Protein AF-A0A1W9WA30-F1 (afdb_monomer)

Secondary structure (DSSP, 8-state):
--------HHHHPEEGGGHHHHHHHHHHHTTSS---SS--PPP--PPPPTTGGGS-HHHHHHHHHHHHHHTTEEEEEEEEETTTHHHHHHH--SEEEEEPPSSTTSPPEEEEEEEEETTEEEEE-TTS-EEEE-HHHHHHHHHHHHHHHHHHHHHHHHHHTT--TTTHHHHHHHHHHHHHTT-EEEEEEEEEE-TTS-HHHHHHHTTHHHHHHHHHHHHHHHHHHHHHHHHHHHHHHHHT---HHHHHHHHHHHHHHHHHHHHHHHHHHHHHHHHHHHHHHHHHHHHHT--HHHHHHS-HHHHHHHHHHHHHHHHIIIIIHHHHHHHHHHHHHHHHHHHHSTTHHHHHHHHHHHHHHHHHHHHHHHHHHHHHHHHHHHHHHHHHHHHHTHHHHHHHS-TTTTTHHHHHHHHHHHHHHHHHHHHHHHHHHHHHHHHHT--

Foldseek 3Di:
DDPPPPPDVQQQWDFLQCVLVLLVLLCVVLVVDDPPPDDDPQPPSDGDPPCPQVDDPVVVQVSSQVSQVSSQKGWDWDWDALLCQLVCLQAQPQKKAWFDDPDNPDTIIIWGWHNDDNAWIWTQGPVRDTDTDGSVSVSCRLCVVVLVVCVVVLVVVCVVVVDDPVCSVVSSVVVCCVVRRGPIRTRMIRMGRPLPDDPVSLCVSLVLVVLVVVLLVLVVVLVVLVVVLVVLVVVCVVVVPVDVVSVVVSVVSVVVSVVSVVVSVVSLVSSLVSLLVSLVVNVVVVVVPDDVVNVVVDDPLVVVVVVVVSVVCSCCVSPVVVVVVSVVVVLVVVLVVCCVDPVRVVVNVVVVVVVVVVVVLVVVLVVLVVVLSVLVSVLSSVVSVCVVCVVVLVVPDDPVCSCVVVVVSVVVNVVSVVVSVVSVVVVVVVVVVVVVVPD

Mean predicted aligned error: 15.09 Å

Radius of gyration: 32.74 Å; Cα contacts (8 Å, |Δi|>4): 382; chains: 1; bounding box: 76×90×79 Å

Structure (mmCIF, N/CA/C/O backbone):
data_AF-A0A1W9WA30-F1
#
_entry.id   AF-A0A1W9WA30-F1
#
loop_
_atom_site.group_PDB
_atom_site.id
_atom_site.type_symbol
_atom_site.label_atom_id
_atom_site.label_alt_id
_atom_site.label_comp_id
_atom_site.label_asym_id
_atom_site.label_entity_id
_atom_site.label_seq_id
_atom_site.pdbx_PDB_ins_code
_atom_site.Cartn_x
_atom_site.Cartn_y
_atom_site.Cartn_z
_atom_site.occupancy
_atom_site.B_iso_or_equiv
_atom_site.auth_seq_id
_atom_site.auth_comp_id
_atom_site.auth_asym_id
_atom_site.auth_atom_id
_atom_site.pdbx_PDB_model_num
ATOM 1 N N . MET A 1 1 ? -9.378 41.897 -24.159 1.00 35.47 1 MET A N 1
ATOM 2 C CA . MET A 1 1 ? -10.771 41.743 -24.625 1.00 35.47 1 MET A CA 1
ATOM 3 C C . MET A 1 1 ? -11.021 40.283 -25.003 1.00 35.47 1 MET A C 1
ATOM 5 O O . MET A 1 1 ? -10.974 39.965 -26.173 1.00 35.47 1 MET A O 1
ATOM 9 N N . ILE A 1 2 ? -11.234 39.403 -24.017 1.00 24.20 2 ILE A N 1
ATOM 10 C CA . ILE A 1 2 ? -12.052 38.180 -24.123 1.00 24.20 2 ILE A CA 1
ATOM 11 C C . ILE A 1 2 ? -12.622 38.009 -22.714 1.00 24.20 2 ILE A C 1
ATOM 13 O O . ILE A 1 2 ? -11.905 37.635 -21.789 1.00 24.20 2 ILE A O 1
ATOM 17 N N . PHE A 1 3 ? -13.875 38.419 -22.530 1.00 27.33 3 PHE A N 1
ATOM 18 C CA . PHE A 1 3 ? -14.625 38.209 -21.298 1.00 27.33 3 PHE A CA 1
ATOM 19 C C . PHE A 1 3 ? -14.705 36.699 -21.044 1.00 27.33 3 PHE A C 1
ATOM 21 O O . PHE A 1 3 ? -15.488 35.997 -21.681 1.00 27.33 3 PHE A O 1
ATOM 28 N N . ALA A 1 4 ? -13.883 36.185 -20.127 1.00 33.25 4 ALA A N 1
ATOM 29 C CA . ALA A 1 4 ? -14.152 34.901 -19.505 1.00 33.25 4 ALA A CA 1
ATOM 30 C C . ALA A 1 4 ? -15.497 35.057 -18.794 1.00 33.25 4 ALA A C 1
ATOM 32 O O . ALA A 1 4 ? -15.604 35.819 -17.834 1.00 33.25 4 ALA A O 1
ATOM 33 N N . ARG A 1 5 ? -16.537 34.417 -19.335 1.00 38.47 5 ARG A N 1
ATOM 34 C CA . ARG A 1 5 ? -17.873 34.347 -18.739 1.00 38.47 5 ARG A CA 1
ATOM 35 C C . ARG A 1 5 ? -17.679 34.003 -17.258 1.00 38.47 5 ARG A C 1
ATOM 37 O O . ARG A 1 5 ? -17.163 32.928 -16.955 1.00 38.47 5 ARG A O 1
ATOM 44 N N . LYS A 1 6 ? -17.964 34.954 -16.362 1.00 51.94 6 LYS A N 1
ATOM 45 C CA . LYS A 1 6 ? -17.854 34.771 -14.911 1.00 51.94 6 LYS A CA 1
ATOM 46 C C . LYS A 1 6 ? -18.831 33.640 -14.591 1.00 51.94 6 LYS A C 1
ATOM 48 O O . LYS A 1 6 ? -20.031 33.840 -14.729 1.00 51.94 6 LYS A O 1
ATOM 53 N N . ILE A 1 7 ? -18.324 32.428 -14.362 1.00 62.28 7 ILE A N 1
ATOM 54 C CA . ILE A 1 7 ? -19.179 31.278 -14.056 1.00 62.28 7 ILE A CA 1
ATOM 55 C C . ILE A 1 7 ? -19.838 31.618 -12.728 1.00 62.28 7 ILE A C 1
ATOM 57 O O . ILE A 1 7 ? -19.133 31.765 -11.729 1.00 62.28 7 ILE A O 1
ATOM 61 N N . ASP A 1 8 ? -21.154 31.800 -12.740 1.00 71.38 8 ASP A N 1
ATOM 62 C CA . ASP A 1 8 ? -21.890 31.960 -11.501 1.00 71.38 8 ASP A CA 1
ATOM 63 C C . ASP A 1 8 ? -21.932 30.595 -10.811 1.00 71.38 8 ASP A C 1
ATOM 65 O O . ASP A 1 8 ? -22.367 29.598 -11.394 1.00 71.38 8 ASP A O 1
ATOM 69 N N . LEU A 1 9 ? -21.397 30.526 -9.593 1.00 72.81 9 LEU A N 1
ATOM 70 C CA . LEU A 1 9 ? -21.384 29.285 -8.819 1.00 72.81 9 LEU A CA 1
ATOM 71 C C . LEU A 1 9 ? -22.804 28.823 -8.492 1.00 72.81 9 LEU A C 1
ATOM 73 O O . LEU A 1 9 ? -23.018 27.623 -8.338 1.00 72.81 9 LEU A O 1
ATOM 77 N N . ASP A 1 10 ? -23.758 29.753 -8.453 1.00 73.81 10 ASP A N 1
ATOM 78 C CA . ASP A 1 10 ? -25.155 29.465 -8.150 1.00 73.81 10 ASP A CA 1
ATOM 79 C C . ASP A 1 10 ? -25.823 28.670 -9.306 1.00 73.81 10 ASP A C 1
ATOM 81 O O . ASP A 1 10 ? -26.685 27.835 -9.052 1.00 73.81 10 ASP A O 1
ATOM 85 N N . GLU A 1 11 ? -25.353 28.799 -10.561 1.00 76.94 11 GLU A N 1
ATOM 86 C CA . GLU A 1 11 ? -25.815 27.975 -11.705 1.00 76.94 11 GLU A CA 1
ATOM 87 C C . GLU A 1 11 ? -25.273 26.534 -11.678 1.00 76.94 11 GLU A C 1
ATOM 89 O O . GLU A 1 11 ? -25.815 25.629 -12.315 1.00 76.94 11 GLU A O 1
ATOM 94 N N . VAL A 1 12 ? -24.146 26.324 -10.998 1.00 81.50 12 VAL A N 1
ATOM 95 C CA . VAL A 1 12 ? -23.439 25.035 -10.940 1.00 81.50 12 VAL A CA 1
ATOM 96 C C . VAL A 1 12 ? -23.798 24.263 -9.667 1.00 81.50 12 VAL A C 1
ATOM 98 O O . VAL A 1 12 ? -23.517 23.067 -9.572 1.00 81.50 12 VAL A O 1
ATOM 101 N N . ALA A 1 13 ? -24.431 24.924 -8.699 1.00 83.38 13 ALA A N 1
ATOM 102 C CA . ALA A 1 13 ? -24.772 24.338 -7.420 1.00 83.38 13 ALA A CA 1
ATOM 103 C C . ALA A 1 13 ? -26.068 23.518 -7.467 1.00 83.38 13 ALA A C 1
ATOM 105 O O . ALA A 1 13 ? -27.035 23.827 -8.160 1.00 83.38 13 ALA A O 1
ATOM 106 N N . TRP A 1 14 ? -26.079 22.445 -6.688 1.00 85.81 14 TRP A N 1
ATOM 107 C CA . TRP A 1 14 ? -27.212 21.557 -6.511 1.00 85.81 14 TRP A CA 1
ATOM 108 C C . TRP A 1 14 ? -28.141 22.092 -5.425 1.00 85.81 14 TRP A C 1
ATOM 110 O O . TRP A 1 14 ? -27.667 22.429 -4.335 1.00 85.81 14 TRP A O 1
ATOM 120 N N . PRO A 1 15 ? -29.460 22.133 -5.669 1.00 83.62 15 PRO A N 1
ATOM 121 C CA . PRO A 1 15 ? -30.416 22.428 -4.617 1.00 83.62 15 PRO A CA 1
ATOM 122 C C . PRO A 1 15 ? -30.473 21.261 -3.629 1.00 83.62 15 PRO A C 1
ATOM 124 O O . PRO A 1 15 ? -30.350 20.095 -4.015 1.00 83.62 15 PRO A O 1
ATOM 127 N N . ILE A 1 16 ? -30.742 21.567 -2.361 1.00 79.56 16 ILE A N 1
ATOM 128 C CA . ILE A 1 16 ? -30.910 20.564 -1.300 1.00 79.56 16 ILE A CA 1
ATOM 129 C C . ILE A 1 16 ? -31.886 19.437 -1.667 1.00 79.56 16 ILE A C 1
ATOM 131 O O . ILE A 1 16 ? -31.627 18.286 -1.341 1.00 79.56 16 ILE A O 1
ATOM 135 N N . SER A 1 17 ? -32.949 19.724 -2.426 1.00 77.44 17 SER A N 1
ATOM 136 C CA . SER A 1 17 ? -33.932 18.730 -2.885 1.00 77.44 17 SER A CA 1
ATOM 137 C C . SER A 1 17 ? -33.345 17.630 -3.776 1.00 77.44 17 SER A C 1
ATOM 139 O O . SER A 1 17 ? -33.878 16.524 -3.794 1.00 77.44 17 SER A O 1
ATOM 141 N N . ARG A 1 18 ? -32.248 17.916 -4.490 1.00 79.69 18 ARG A N 1
ATOM 142 C CA . ARG A 1 18 ? -31.531 16.972 -5.364 1.00 79.69 18 ARG A CA 1
ATOM 143 C C . ARG A 1 18 ? -30.197 16.514 -4.766 1.00 79.69 18 ARG A C 1
ATOM 145 O O . ARG A 1 18 ? -29.386 15.922 -5.469 1.00 79.69 18 ARG A O 1
ATOM 152 N N . LEU A 1 19 ? -29.957 16.758 -3.474 1.00 80.81 19 LEU A N 1
ATOM 153 C CA . LEU A 1 19 ? -28.696 16.399 -2.821 1.00 80.81 19 LEU A CA 1
ATOM 154 C C . LEU A 1 19 ? -28.436 14.884 -2.841 1.00 80.81 19 LEU A C 1
ATOM 156 O O . LEU A 1 19 ? -27.311 14.470 -3.095 1.00 80.81 19 LEU A O 1
ATOM 160 N N . GLY A 1 20 ? -29.465 14.055 -2.639 1.00 77.75 20 GLY A N 1
ATOM 161 C CA . GLY A 1 20 ? -29.322 12.594 -2.710 1.00 77.75 20 GLY A CA 1
ATOM 162 C C . GLY A 1 20 ? -28.859 12.113 -4.091 1.00 77.75 20 GLY A C 1
ATOM 163 O O . GLY A 1 20 ? -27.914 11.335 -4.196 1.00 77.75 20 GLY A O 1
ATOM 164 N N . GLU A 1 21 ? -29.461 12.656 -5.153 1.00 81.81 21 GLU A N 1
ATOM 165 C CA . GLU A 1 21 ? -29.070 12.390 -6.544 1.00 81.81 21 GLU A CA 1
ATOM 166 C C . GLU A 1 21 ? -27.625 12.841 -6.808 1.00 81.81 21 GLU A C 1
ATOM 168 O O . GLU A 1 21 ? -26.823 12.118 -7.398 1.00 81.81 21 GLU A O 1
ATOM 173 N N . ALA A 1 22 ? -27.268 14.026 -6.316 1.00 83.94 22 ALA A N 1
ATOM 174 C CA . ALA A 1 22 ? -25.940 14.599 -6.460 1.00 83.94 22 ALA A CA 1
ATOM 175 C C . ALA A 1 22 ? -24.846 13.732 -5.809 1.00 83.94 22 ALA A C 1
ATOM 177 O O . ALA A 1 22 ? -23.793 13.533 -6.418 1.00 83.94 22 ALA A O 1
ATOM 178 N N . ILE A 1 23 ? -25.106 13.171 -4.618 1.00 82.94 23 ILE A N 1
ATOM 179 C CA . ILE A 1 23 ? -24.199 12.236 -3.931 1.00 82.94 23 ILE A CA 1
ATOM 180 C C . ILE A 1 23 ? -24.017 10.959 -4.763 1.00 82.94 23 ILE A C 1
ATOM 182 O O . ILE A 1 23 ? -22.885 10.511 -4.952 1.00 82.94 23 ILE A O 1
ATOM 186 N N . GLU A 1 24 ? -25.096 10.398 -5.318 1.00 81.38 24 GLU A N 1
ATOM 187 C CA . GLU A 1 24 ? -25.017 9.207 -6.174 1.00 81.38 24 GLU A CA 1
ATOM 188 C C . GLU A 1 24 ? -24.206 9.473 -7.454 1.00 81.38 24 GLU A C 1
ATOM 190 O O . GLU A 1 24 ? -23.355 8.674 -7.855 1.00 81.38 24 GLU A O 1
ATOM 195 N N . ILE A 1 25 ? -24.436 10.613 -8.107 1.00 82.50 25 ILE A N 1
ATOM 196 C CA . ILE A 1 25 ? -23.717 10.981 -9.330 1.00 82.50 25 ILE A CA 1
ATOM 197 C C . ILE A 1 25 ? -22.243 11.235 -9.030 1.00 82.50 25 ILE A C 1
ATOM 199 O O . ILE A 1 25 ? -21.387 10.806 -9.809 1.00 82.50 25 ILE A O 1
ATOM 203 N N . LEU A 1 26 ? -21.940 11.901 -7.913 1.00 83.69 26 LEU A N 1
ATOM 204 C CA . LEU A 1 26 ? -20.573 12.120 -7.461 1.00 83.69 26 LEU A CA 1
ATOM 205 C C . LEU A 1 26 ? -19.876 10.776 -7.226 1.00 83.69 26 LEU A C 1
ATOM 207 O O . LEU A 1 26 ? -18.819 10.550 -7.806 1.00 83.69 26 LEU A O 1
ATOM 211 N N . ALA A 1 27 ? -20.520 9.855 -6.507 1.00 79.56 27 ALA A N 1
ATOM 212 C CA . ALA A 1 27 ? -20.050 8.492 -6.273 1.00 79.56 27 ALA A CA 1
ATOM 213 C C . ALA A 1 27 ? -19.813 7.684 -7.562 1.00 79.56 27 ALA A C 1
ATOM 215 O O . ALA A 1 27 ? -18.833 6.948 -7.700 1.00 79.56 27 ALA A O 1
ATOM 216 N N . ARG A 1 28 ? -20.709 7.810 -8.544 1.00 80.25 28 ARG A N 1
ATOM 217 C CA . ARG A 1 28 ? -20.587 7.118 -9.832 1.00 80.25 28 ARG A CA 1
ATOM 218 C C . ARG A 1 28 ? -19.460 7.702 -10.681 1.00 80.25 28 ARG A C 1
ATOM 220 O O . ARG A 1 28 ? -18.711 6.952 -11.303 1.00 80.25 28 ARG A O 1
ATOM 227 N N . LYS A 1 29 ? -19.326 9.031 -10.721 1.00 79.25 29 LYS A N 1
ATOM 228 C CA . LYS A 1 29 ? -18.291 9.716 -11.511 1.00 79.25 29 LYS A CA 1
ATOM 229 C C . LYS A 1 29 ? -16.906 9.651 -10.876 1.00 79.25 29 LYS A C 1
ATOM 231 O O . LYS A 1 29 ? -15.930 9.638 -11.621 1.00 79.25 29 LYS A O 1
ATOM 236 N N . SER A 1 30 ? -16.811 9.574 -9.550 1.00 74.94 30 SER A N 1
ATOM 237 C CA . SER A 1 30 ? -15.557 9.324 -8.827 1.00 74.94 30 SER A CA 1
ATOM 238 C C . SER A 1 30 ? -15.082 7.873 -8.930 1.00 74.94 30 SER A C 1
ATOM 240 O O . SER A 1 30 ? -13.953 7.577 -8.554 1.00 74.94 30 SER A O 1
ATOM 242 N N . GLY A 1 31 ? -15.906 6.973 -9.480 1.00 69.69 31 GLY A N 1
ATOM 243 C CA . GLY A 1 31 ? -15.571 5.559 -9.638 1.00 69.69 31 GLY A CA 1
ATOM 244 C C . GLY A 1 31 ? -15.788 4.724 -8.375 1.00 69.69 31 GLY A C 1
ATOM 245 O O . GLY A 1 31 ? -15.381 3.562 -8.356 1.00 69.69 31 GLY A O 1
ATOM 246 N N . PHE A 1 32 ? -16.449 5.277 -7.350 1.00 70.25 32 PHE A N 1
ATOM 247 C CA . PHE A 1 32 ? -16.817 4.549 -6.131 1.00 70.25 32 PHE A CA 1
ATOM 248 C C . PHE A 1 32 ? -17.872 3.474 -6.404 1.00 70.25 32 PHE A C 1
ATOM 250 O O . PHE A 1 32 ? -17.797 2.375 -5.861 1.00 70.25 32 PHE A O 1
ATOM 257 N N . LEU A 1 33 ? -18.804 3.752 -7.318 1.00 64.81 33 LEU A N 1
ATOM 258 C CA . LEU A 1 33 ? -19.796 2.790 -7.793 1.00 64.81 33 LEU A CA 1
ATOM 259 C C . LEU A 1 33 ? -19.367 2.246 -9.162 1.00 64.81 33 LEU A C 1
ATOM 261 O O . LEU A 1 33 ? -19.600 2.870 -10.200 1.00 64.81 33 LEU A O 1
ATOM 265 N N . VAL A 1 34 ? -18.731 1.069 -9.192 1.00 52.53 34 VAL A N 1
ATOM 266 C CA . VAL A 1 34 ? -18.538 0.334 -10.454 1.00 52.53 34 VAL A CA 1
ATOM 267 C C . VAL A 1 34 ? -19.914 -0.056 -10.983 1.00 52.53 34 VAL A C 1
ATOM 269 O O . VAL A 1 34 ? -20.758 -0.500 -10.209 1.00 52.53 34 VAL A O 1
ATOM 272 N N . ARG A 1 35 ? -20.141 0.117 -12.297 1.00 45.47 35 ARG A N 1
ATOM 273 C CA . ARG A 1 35 ? -21.325 -0.394 -13.009 1.00 45.47 35 ARG A CA 1
ATOM 274 C C . ARG A 1 35 ? -21.593 -1.826 -12.542 1.00 45.47 35 ARG A C 1
ATOM 276 O O . ARG A 1 35 ? -20.924 -2.751 -12.996 1.00 45.47 35 ARG A O 1
ATOM 283 N N . ALA A 1 36 ? -22.566 -2.007 -11.653 1.00 40.31 36 ALA A N 1
ATOM 284 C CA . ALA A 1 36 ? -23.156 -3.309 -11.438 1.00 40.31 36 ALA A CA 1
ATOM 285 C C . ALA A 1 36 ? -23.729 -3.715 -12.798 1.00 40.31 36 ALA A C 1
ATOM 287 O O . ALA A 1 36 ? -24.594 -3.027 -13.349 1.00 40.31 36 ALA A O 1
ATOM 288 N N . ASN A 1 37 ? -23.152 -4.751 -13.399 1.00 33.84 37 ASN A N 1
ATOM 289 C CA . ASN A 1 37 ? -23.656 -5.336 -14.628 1.00 33.84 37 ASN A CA 1
ATOM 290 C C . ASN A 1 37 ? -25.095 -5.794 -14.370 1.00 33.84 37 ASN A C 1
ATOM 292 O O . ASN A 1 37 ? -25.289 -6.849 -13.791 1.00 33.84 37 ASN A O 1
ATOM 296 N N . GLY A 1 38 ? -26.074 -4.993 -14.794 1.00 37.69 38 GLY A N 1
ATOM 297 C CA . GLY A 1 38 ? -27.487 -5.359 -14.851 1.00 37.69 38 GLY A CA 1
ATOM 298 C C . GLY A 1 38 ? -28.189 -5.584 -13.500 1.00 37.69 38 GLY A C 1
ATOM 299 O O . GLY A 1 38 ? -27.847 -6.466 -12.728 1.00 37.69 38 GLY A O 1
ATOM 300 N N . HIS A 1 39 ? -29.292 -4.863 -13.304 1.00 34.06 39 HIS A N 1
ATOM 301 C CA . HIS A 1 39 ? -30.463 -5.321 -12.537 1.00 34.06 39 HIS A CA 1
ATOM 302 C C . HIS A 1 39 ? -30.423 -5.396 -11.003 1.00 34.06 39 HIS A C 1
ATOM 304 O O . HIS A 1 39 ? -31.343 -5.986 -10.443 1.00 34.06 39 HIS A O 1
ATOM 310 N N . SER A 1 40 ? -29.506 -4.734 -10.294 1.00 37.50 40 SER A N 1
ATOM 311 C CA . SER A 1 40 ? -29.819 -4.409 -8.891 1.00 37.50 40 SER A CA 1
ATOM 312 C C . SER A 1 40 ? -30.562 -3.070 -8.853 1.00 37.50 40 SER A C 1
ATOM 314 O O . SER A 1 40 ? -29.964 -2.067 -9.260 1.00 37.50 40 SER A O 1
ATOM 316 N N . PRO A 1 41 ? -31.852 -3.013 -8.459 1.00 39.91 41 PRO A N 1
ATOM 317 C CA . PRO A 1 41 ? -32.522 -1.736 -8.268 1.00 39.91 41 PRO A CA 1
ATOM 318 C C . PRO A 1 41 ? -31.735 -0.950 -7.218 1.00 39.91 41 PRO A C 1
ATOM 320 O O . PRO A 1 41 ? -31.412 -1.469 -6.149 1.00 39.91 41 PRO A O 1
ATOM 323 N N . LEU A 1 42 ? -31.365 0.279 -7.579 1.00 49.22 42 LEU A N 1
ATOM 324 C CA . LEU A 1 42 ? -30.716 1.230 -6.683 1.00 49.22 42 LEU A CA 1
ATOM 325 C C . LEU A 1 42 ? -31.526 1.282 -5.376 1.00 49.22 42 LEU A C 1
ATOM 327 O O . LEU A 1 42 ? -32.757 1.333 -5.456 1.00 49.22 42 LEU A O 1
ATOM 331 N N . PRO A 1 43 ? -30.896 1.252 -4.187 1.00 49.88 43 PRO A N 1
ATOM 332 C CA . PRO A 1 43 ? -31.621 1.576 -2.970 1.00 49.88 43 PRO A CA 1
ATOM 333 C C . PRO A 1 43 ? -32.198 2.977 -3.162 1.00 49.88 43 PRO A C 1
ATOM 335 O O . PRO A 1 43 ? -31.451 3.901 -3.475 1.00 49.88 43 PRO A O 1
ATOM 338 N N . ASP A 1 44 ? -33.521 3.091 -3.052 1.00 49.88 44 ASP A N 1
ATOM 339 C CA . ASP A 1 44 ? -34.283 4.324 -3.241 1.00 49.88 44 ASP A CA 1
ATOM 340 C C . ASP A 1 44 ? -33.613 5.431 -2.414 1.00 49.88 44 ASP A C 1
ATOM 342 O O . ASP A 1 44 ? -33.668 5.413 -1.175 1.00 49.88 44 ASP A O 1
ATOM 346 N N . VAL A 1 45 ? -32.850 6.313 -3.078 1.00 53.88 45 VAL A N 1
ATOM 347 C CA . VAL A 1 45 ? -32.085 7.363 -2.401 1.00 53.88 45 VAL A CA 1
ATOM 348 C C . VAL A 1 45 ? -33.130 8.311 -1.849 1.00 53.88 45 VAL A C 1
ATOM 350 O O . VAL A 1 45 ? -33.697 9.132 -2.567 1.00 53.88 45 VAL A O 1
ATOM 353 N N . SER A 1 46 ? -33.461 8.096 -0.578 1.00 55.56 46 SER A N 1
ATOM 354 C CA . SER A 1 46 ? -34.593 8.725 0.080 1.00 55.56 46 SER A CA 1
ATOM 355 C C . SER A 1 46 ? -34.494 10.233 -0.103 1.00 55.56 46 SER A C 1
ATOM 357 O O . SER A 1 46 ? -33.447 10.818 0.176 1.00 55.56 46 SER A O 1
ATOM 359 N N . PHE A 1 47 ? -35.577 10.861 -0.564 1.00 56.22 47 PHE A N 1
ATOM 360 C CA . PHE A 1 47 ? -35.665 12.315 -0.604 1.00 56.22 47 PHE A CA 1
ATOM 361 C C . PHE A 1 47 ? -35.246 12.883 0.760 1.00 56.22 47 PHE A C 1
ATOM 363 O O . PHE A 1 47 ? -35.639 12.319 1.791 1.00 56.22 47 PHE A O 1
ATOM 370 N N . PRO A 1 48 ? -34.463 13.975 0.794 1.00 60.78 48 PRO A N 1
ATOM 371 C CA . PRO A 1 48 ? -34.122 14.613 2.056 1.00 60.78 48 PRO A CA 1
ATOM 372 C C . PRO A 1 48 ? -35.428 14.927 2.804 1.00 60.78 48 PRO A C 1
ATOM 374 O O . PRO A 1 48 ? -36.355 15.470 2.189 1.00 60.78 48 PRO A O 1
ATOM 377 N N . PRO A 1 49 ? -35.565 14.550 4.092 1.00 60.72 49 PRO A N 1
ATOM 378 C CA . PRO A 1 49 ? -36.748 14.875 4.877 1.00 60.72 49 PRO A CA 1
ATOM 379 C C . PRO A 1 49 ? -37.143 16.345 4.696 1.00 60.72 49 PRO A C 1
ATOM 381 O O . PRO A 1 49 ? -36.283 17.224 4.714 1.00 60.72 49 PRO A O 1
ATOM 384 N N . LYS A 1 50 ? -38.445 16.632 4.552 1.00 56.41 50 LYS A N 1
ATOM 385 C CA . LYS A 1 50 ? -38.973 17.978 4.229 1.00 56.41 50 LYS A CA 1
ATOM 386 C C . LYS A 1 50 ? -38.498 19.096 5.178 1.00 56.41 50 LYS A C 1
ATOM 388 O O . LYS A 1 50 ? -38.537 20.263 4.804 1.00 56.41 50 LYS A O 1
ATOM 393 N N . ASN A 1 51 ? -38.008 18.737 6.365 1.00 56.66 51 ASN A N 1
ATOM 394 C CA . ASN A 1 51 ? -37.515 19.654 7.393 1.00 56.66 51 ASN A CA 1
ATOM 395 C C . ASN A 1 51 ? -36.009 19.979 7.279 1.00 56.66 51 ASN A C 1
ATOM 397 O O . ASN A 1 51 ? -35.526 20.819 8.031 1.00 56.66 51 ASN A O 1
ATOM 401 N N . LEU A 1 52 ? -35.253 19.367 6.352 1.00 60.38 52 LEU A N 1
ATOM 402 C CA . LEU A 1 52 ? -33.803 19.601 6.231 1.00 60.38 52 LEU A CA 1
ATOM 403 C C . LEU A 1 52 ? -33.431 21.019 5.785 1.00 60.38 52 LEU A C 1
ATOM 405 O O . LEU A 1 52 ? -32.350 21.490 6.121 1.00 60.38 52 LEU A O 1
ATOM 409 N N . ASN A 1 53 ? -34.321 21.732 5.089 1.00 55.94 53 ASN A N 1
ATOM 410 C CA . ASN A 1 53 ? -34.066 23.120 4.679 1.00 55.94 53 ASN A CA 1
ATOM 411 C C . ASN A 1 53 ? -33.886 24.073 5.876 1.00 55.94 53 ASN A C 1
ATOM 413 O O . ASN A 1 53 ? -33.248 25.119 5.730 1.00 55.94 53 ASN A O 1
ATOM 417 N N . GLN A 1 54 ? -34.455 23.701 7.030 1.00 55.62 54 GLN A N 1
ATOM 418 C CA . GLN A 1 54 ? -34.443 24.442 8.296 1.00 55.62 54 GLN A CA 1
ATOM 419 C C . GLN A 1 54 ? -33.621 23.735 9.388 1.00 55.62 54 GLN A C 1
ATOM 421 O O . GLN A 1 54 ? -33.529 24.238 10.504 1.00 55.62 54 GLN A O 1
ATOM 426 N N . ALA A 1 55 ? -33.059 22.559 9.100 1.00 57.53 55 ALA A N 1
ATOM 427 C CA . ALA A 1 55 ? -32.348 21.764 10.091 1.00 57.53 55 ALA A CA 1
ATOM 428 C C . ALA A 1 55 ? -30.939 22.321 10.357 1.00 57.53 55 ALA A C 1
ATOM 430 O O . ALA A 1 55 ? -30.275 22.819 9.447 1.00 57.53 55 ALA A O 1
ATOM 431 N N . ASN A 1 56 ? -30.484 22.199 11.609 1.00 63.38 56 ASN A N 1
ATOM 432 C CA . ASN A 1 56 ? -29.116 22.531 12.016 1.00 63.38 56 ASN A CA 1
ATOM 433 C C . ASN A 1 56 ? -28.082 21.726 11.210 1.00 63.38 56 ASN A C 1
ATOM 435 O O . ASN A 1 56 ? -28.343 20.588 10.813 1.00 63.38 56 ASN A O 1
ATOM 439 N N . ASP A 1 57 ? -26.879 22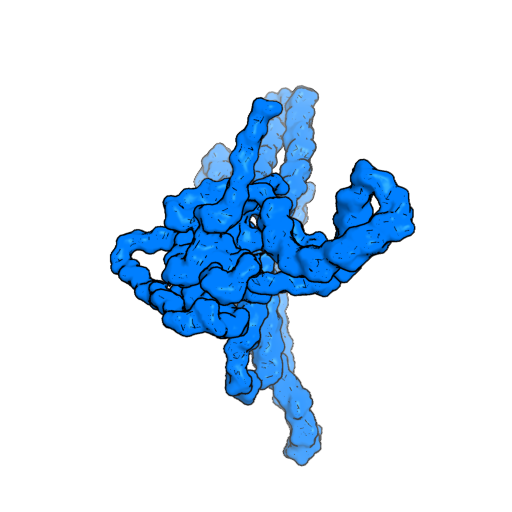.287 11.052 1.00 66.75 57 ASP A N 1
ATOM 440 C CA . ASP A 1 57 ? -25.769 21.695 10.285 1.00 66.75 57 ASP A CA 1
ATOM 441 C C . ASP A 1 57 ? -25.419 20.259 10.715 1.00 66.75 57 ASP A C 1
ATOM 443 O O . ASP A 1 57 ? -25.009 19.449 9.886 1.00 66.75 57 ASP A O 1
ATOM 447 N N . ILE A 1 58 ? -25.665 19.923 11.983 1.00 68.69 58 ILE A N 1
ATOM 448 C CA . ILE A 1 58 ? -25.460 18.587 12.560 1.00 68.69 58 ILE A CA 1
ATOM 449 C C . ILE A 1 58 ? -26.400 17.548 11.923 1.00 68.69 58 ILE A C 1
ATOM 451 O O . ILE A 1 58 ? -25.945 16.512 11.454 1.00 68.69 58 ILE A O 1
ATOM 455 N N . ILE A 1 59 ? -27.701 17.847 11.833 1.00 73.81 59 ILE A N 1
ATOM 456 C CA . ILE A 1 59 ? -28.720 16.921 11.299 1.00 73.81 59 ILE A CA 1
ATOM 457 C C . ILE A 1 59 ? -28.505 16.695 9.796 1.00 73.81 59 ILE A C 1
ATOM 459 O O . ILE A 1 59 ? -28.699 15.595 9.279 1.00 73.81 59 ILE A O 1
ATOM 463 N N . LEU A 1 60 ? -28.098 17.749 9.082 1.00 77.25 60 LEU A N 1
ATOM 464 C CA . LEU A 1 60 ? -27.720 17.647 7.676 1.00 77.25 60 LEU A CA 1
ATOM 465 C C . LEU A 1 60 ? -26.473 16.769 7.500 1.00 77.25 60 LEU A C 1
ATOM 467 O O . LEU A 1 60 ? -26.460 15.928 6.603 1.00 77.25 60 LEU A O 1
ATOM 471 N N . GLY A 1 61 ? -25.460 16.941 8.355 1.00 79.81 61 GLY A N 1
ATOM 472 C CA . GLY A 1 61 ? -24.256 16.111 8.361 1.00 79.81 61 GLY A CA 1
ATOM 473 C C . GLY A 1 61 ? -24.578 14.630 8.555 1.00 79.81 61 GLY A C 1
ATOM 474 O O . GLY A 1 61 ? -24.222 13.820 7.705 1.00 79.81 61 GLY A O 1
ATOM 475 N N . GLU A 1 62 ? -25.353 14.293 9.588 1.00 79.19 62 GLU A N 1
ATOM 476 C CA . GLU A 1 62 ? -25.789 12.916 9.861 1.00 79.19 62 GLU A CA 1
ATOM 477 C C . GLU A 1 62 ? -26.560 12.304 8.681 1.00 79.19 62 GLU A C 1
ATOM 479 O O . GLU A 1 62 ? -26.359 11.143 8.324 1.00 79.19 62 GLU A O 1
ATOM 484 N N . TRP A 1 63 ? -27.429 13.080 8.023 1.00 83.19 63 TRP A N 1
ATOM 485 C CA . TRP A 1 63 ? -28.160 12.596 6.852 1.00 83.19 63 TRP A CA 1
ATOM 486 C C . TRP A 1 63 ? -27.237 12.327 5.654 1.00 83.19 63 TRP A C 1
ATOM 488 O O . TRP A 1 63 ? -27.416 11.316 4.965 1.00 83.19 63 TRP A O 1
ATOM 498 N N . ILE A 1 64 ? -26.245 13.191 5.405 1.00 82.12 64 ILE A N 1
ATOM 499 C CA . ILE A 1 64 ? -25.239 12.985 4.350 1.00 82.12 64 ILE A CA 1
ATOM 500 C C . ILE A 1 64 ? -24.422 11.723 4.649 1.00 82.12 64 ILE A C 1
ATOM 502 O O . ILE A 1 64 ? -24.253 10.890 3.759 1.00 82.12 64 ILE A O 1
ATOM 506 N N . GLU A 1 65 ? -23.984 11.540 5.894 1.00 82.06 65 GLU A N 1
ATOM 507 C CA . GLU A 1 65 ? -23.239 10.360 6.344 1.00 82.06 65 GLU A CA 1
ATOM 508 C C . GLU A 1 65 ? -24.043 9.068 6.175 1.00 82.06 65 GLU A C 1
ATOM 510 O O . GLU A 1 65 ? -23.554 8.095 5.599 1.00 82.06 65 GLU A O 1
ATOM 515 N N . LEU A 1 66 ? -25.307 9.052 6.604 1.00 79.25 66 LEU A N 1
ATOM 516 C CA . LEU A 1 66 ? -26.199 7.902 6.433 1.00 79.25 66 LEU A CA 1
ATOM 517 C C . LEU A 1 66 ? -26.467 7.594 4.954 1.00 79.25 66 LEU A C 1
ATOM 519 O O . LEU A 1 66 ? -26.512 6.424 4.564 1.00 79.25 66 LEU A O 1
ATOM 523 N N . THR A 1 67 ? -26.633 8.626 4.126 1.00 79.00 67 THR A N 1
ATOM 524 C CA . THR A 1 67 ? -26.879 8.476 2.684 1.00 79.00 67 THR A CA 1
ATOM 525 C C . THR A 1 67 ? -25.644 7.939 1.964 1.00 79.00 67 THR A C 1
ATOM 527 O O . THR A 1 67 ? -25.763 7.012 1.164 1.00 79.00 67 THR A O 1
ATOM 530 N N . ALA A 1 68 ? -24.455 8.454 2.287 1.00 80.00 68 ALA A N 1
ATOM 531 C CA . ALA A 1 68 ? -23.194 7.946 1.760 1.00 80.00 68 ALA A CA 1
ATOM 532 C C . ALA A 1 68 ? -22.965 6.485 2.183 1.00 80.00 68 ALA A C 1
ATOM 534 O O . ALA A 1 68 ? -22.675 5.640 1.332 1.00 80.00 68 ALA A O 1
ATOM 535 N N . ASN A 1 69 ? -23.199 6.158 3.460 1.00 77.12 69 ASN A N 1
ATOM 536 C CA . ASN A 1 69 ? -23.009 4.805 3.989 1.00 77.12 69 ASN A CA 1
ATOM 537 C C . ASN A 1 69 ? -23.887 3.770 3.270 1.00 77.12 69 ASN A C 1
ATOM 539 O O . ASN A 1 69 ? -23.428 2.665 2.980 1.00 77.12 69 ASN A O 1
ATOM 543 N N . ARG A 1 70 ? -25.129 4.127 2.905 1.00 73.50 70 ARG A N 1
ATOM 544 C CA . ARG A 1 70 ? -26.015 3.263 2.095 1.00 73.50 70 ARG A CA 1
ATOM 545 C C . ARG A 1 70 ? -25.471 2.980 0.692 1.00 73.50 70 ARG A C 1
ATOM 547 O O . ARG A 1 70 ? -25.796 1.945 0.118 1.00 73.50 70 ARG A O 1
ATOM 554 N N . LEU A 1 71 ? -24.647 3.877 0.153 1.00 72.00 71 LEU A N 1
ATOM 555 C CA . LEU A 1 71 ? -23.955 3.721 -1.129 1.00 72.00 71 LEU A CA 1
ATOM 556 C C . LEU A 1 71 ? -22.579 3.039 -0.982 1.00 72.00 71 LEU A C 1
ATOM 558 O O . LEU A 1 71 ? -21.870 2.887 -1.975 1.00 72.00 71 LEU A O 1
ATOM 562 N N . GLY A 1 72 ? -22.192 2.615 0.229 1.00 68.25 72 GLY A N 1
ATOM 563 C CA . GLY A 1 72 ? -20.889 2.000 0.514 1.00 68.25 72 GLY A CA 1
ATOM 564 C C . GLY A 1 72 ? -19.725 2.997 0.585 1.00 68.25 72 GLY A C 1
ATOM 565 O O . GLY A 1 72 ? -18.566 2.610 0.421 1.00 68.25 72 GLY A O 1
ATOM 566 N N . ILE A 1 73 ? -20.025 4.280 0.797 1.00 80.12 73 ILE A N 1
ATOM 567 C CA . ILE A 1 73 ? -19.073 5.397 0.812 1.00 80.12 73 ILE A CA 1
ATOM 568 C C . ILE A 1 73 ? -19.151 6.065 2.184 1.00 80.12 73 ILE A C 1
ATOM 570 O O . ILE A 1 73 ? -20.226 6.186 2.755 1.00 80.12 73 ILE A O 1
ATOM 574 N N . GLU A 1 74 ? -18.029 6.517 2.723 1.00 79.75 74 GLU A N 1
ATOM 575 C CA . GLU A 1 74 ? -18.002 7.307 3.951 1.00 79.75 74 GLU A CA 1
ATOM 576 C C . GLU A 1 74 ? -17.911 8.792 3.594 1.00 79.75 74 GLU A C 1
ATOM 578 O O . GLU A 1 74 ? -17.089 9.199 2.771 1.00 79.75 74 GLU A O 1
ATOM 583 N N . ALA A 1 75 ? -18.781 9.600 4.195 1.00 83.00 75 ALA A N 1
ATOM 584 C CA . ALA A 1 75 ? -18.680 11.051 4.154 1.00 83.00 75 ALA A CA 1
ATOM 585 C C . ALA A 1 75 ? -18.066 11.515 5.474 1.00 83.00 75 ALA A C 1
ATOM 587 O O . ALA A 1 75 ? -18.616 11.241 6.531 1.00 83.00 75 ALA A O 1
ATOM 588 N N . GLU A 1 76 ? -16.928 12.198 5.423 1.00 81.69 76 GLU A N 1
ATOM 589 C CA . GLU A 1 76 ? -16.276 12.750 6.612 1.00 81.69 76 GLU A CA 1
ATOM 590 C C . GLU A 1 76 ? -16.469 14.267 6.624 1.00 81.69 76 GLU A C 1
ATOM 592 O O . GLU A 1 76 ? -16.086 14.944 5.666 1.00 81.69 76 GLU A O 1
ATOM 597 N N . SER A 1 77 ? -17.074 14.808 7.685 1.00 83.75 77 SER A N 1
ATOM 598 C CA . SER A 1 77 ? -17.193 16.257 7.875 1.00 83.75 77 SER A CA 1
ATOM 599 C C . SER A 1 77 ? -15.830 16.853 8.230 1.00 83.75 77 SER A C 1
ATOM 601 O O . SER A 1 77 ? -15.305 16.617 9.316 1.00 83.75 77 SER A O 1
ATOM 603 N N . VAL A 1 78 ? -15.277 17.669 7.333 1.00 82.94 78 VAL A N 1
ATOM 604 C CA . VAL A 1 78 ? -13.972 18.318 7.495 1.00 82.94 78 VAL A CA 1
ATOM 605 C C . VAL A 1 78 ? -14.160 19.824 7.661 1.00 82.94 78 VAL A C 1
ATOM 607 O O . VAL A 1 78 ? -14.996 20.447 7.003 1.00 82.94 78 VAL A O 1
ATOM 610 N N . GLN A 1 79 ? -13.358 20.414 8.543 1.00 82.44 79 GLN A N 1
ATOM 611 C CA . GLN A 1 79 ? -13.229 21.861 8.695 1.00 82.44 79 GLN A CA 1
ATOM 612 C C . GLN A 1 79 ? -11.849 22.285 8.191 1.00 82.44 79 GLN A C 1
ATOM 614 O O . GLN A 1 79 ? -10.867 21.580 8.423 1.00 82.44 79 GLN A O 1
ATOM 619 N N . SER A 1 80 ? -11.783 23.410 7.482 1.00 81.31 80 SER A N 1
ATOM 620 C CA . SER A 1 80 ? -10.525 23.975 6.985 1.00 81.31 80 SER A CA 1
ATOM 621 C C . SER A 1 80 ? -10.337 25.379 7.534 1.00 81.31 80 SER A C 1
ATOM 623 O O . SER A 1 80 ? -11.281 26.168 7.562 1.00 81.31 80 SER A O 1
ATOM 625 N N . SER A 1 81 ? -9.106 25.726 7.902 1.00 83.19 81 SER A N 1
ATOM 626 C CA . SER A 1 81 ? -8.763 27.098 8.278 1.00 83.19 81 SER A CA 1
ATOM 627 C C . SER A 1 81 ? -8.846 28.035 7.068 1.00 83.19 81 SER A C 1
ATOM 629 O O . SER A 1 81 ? -8.581 27.613 5.939 1.00 83.19 81 SER A O 1
ATOM 631 N N . TYR A 1 82 ? -9.165 29.315 7.283 1.00 81.31 82 TYR A N 1
ATOM 632 C CA . TYR A 1 82 ? -9.213 30.335 6.222 1.00 81.31 82 TYR A CA 1
ATOM 633 C C . TYR A 1 82 ? -7.947 30.365 5.349 1.00 81.31 82 TYR A C 1
ATOM 635 O O . TYR A 1 82 ? -8.043 30.544 4.134 1.00 81.31 82 TYR A O 1
ATOM 643 N N . SER A 1 83 ? -6.768 30.158 5.948 1.00 79.38 83 SER A N 1
ATOM 644 C CA . SER A 1 83 ? -5.489 30.117 5.225 1.00 79.38 83 SER A CA 1
ATOM 645 C C . SER A 1 83 ? -5.338 28.904 4.304 1.00 79.38 83 SER A C 1
ATOM 647 O O . SER A 1 83 ? -4.625 28.978 3.309 1.00 79.38 83 SER A O 1
ATOM 649 N N . GLU A 1 84 ? -6.002 27.793 4.617 1.00 82.69 84 GLU A N 1
ATOM 650 C CA . GLU A 1 84 ? -5.830 26.511 3.923 1.00 82.69 84 GLU A CA 1
ATOM 651 C C . GLU A 1 84 ? -6.989 26.192 2.969 1.00 82.69 84 GLU A C 1
ATOM 653 O O . GLU A 1 84 ? -6.882 25.267 2.170 1.00 82.69 84 GLU A O 1
ATOM 658 N N . VAL A 1 85 ? -8.082 26.967 2.991 1.00 82.88 85 VAL A N 1
ATOM 659 C CA . VAL A 1 85 ? -9.305 26.698 2.206 1.00 82.88 85 VAL A CA 1
ATOM 660 C C . VAL A 1 85 ? -9.040 26.586 0.706 1.00 82.88 85 VAL A C 1
ATOM 662 O O . VAL A 1 85 ? -9.640 25.743 0.042 1.00 82.88 85 VAL A O 1
ATOM 665 N N . GLU A 1 86 ? -8.138 27.392 0.144 1.00 82.69 86 GLU A N 1
ATOM 666 C CA . GLU A 1 86 ? -7.813 27.302 -1.285 1.00 82.69 86 GLU A CA 1
ATOM 667 C C . GLU A 1 86 ? -7.106 25.982 -1.630 1.00 82.69 86 GLU A C 1
ATOM 669 O O . GLU A 1 86 ? -7.460 25.306 -2.603 1.00 82.69 86 GLU A O 1
ATOM 674 N N . GLU A 1 87 ? -6.133 25.583 -0.809 1.00 83.06 87 GLU A N 1
ATOM 675 C CA . GLU A 1 87 ? -5.419 24.317 -0.963 1.00 83.06 87 GLU A CA 1
ATOM 676 C C . GLU A 1 87 ? -6.333 23.114 -0.702 1.00 83.06 87 GLU A C 1
ATOM 678 O O . GLU A 1 87 ? -6.285 22.125 -1.444 1.00 83.06 87 GLU A O 1
ATOM 683 N N . PHE A 1 88 ? -7.221 23.228 0.283 1.00 84.00 88 PHE A N 1
ATOM 684 C CA . PHE A 1 88 ? -8.267 22.257 0.551 1.00 84.00 88 PHE A CA 1
ATOM 685 C C . PHE A 1 88 ? -9.168 22.089 -0.674 1.00 84.00 88 PHE A C 1
ATOM 687 O O . PHE A 1 88 ? -9.246 20.991 -1.210 1.00 84.00 88 PHE A O 1
ATOM 694 N N . VAL A 1 89 ? -9.761 23.155 -1.222 1.00 83.69 89 VAL A N 1
ATOM 695 C CA . VAL A 1 89 ? -10.619 23.071 -2.424 1.00 83.69 89 VAL A CA 1
ATOM 696 C C . VAL A 1 89 ? -9.878 22.443 -3.611 1.00 83.69 89 VAL A C 1
ATOM 698 O O . VAL A 1 89 ? -10.466 21.676 -4.378 1.00 83.69 89 VAL A O 1
ATOM 701 N N . ARG A 1 90 ? -8.578 22.721 -3.759 1.00 83.38 90 ARG A N 1
ATOM 702 C CA . ARG A 1 90 ? -7.731 22.143 -4.813 1.00 83.38 90 ARG A CA 1
ATOM 703 C C . ARG A 1 90 ? -7.542 20.628 -4.667 1.00 83.38 90 ARG A C 1
ATOM 705 O O . ARG A 1 90 ? -7.433 19.937 -5.681 1.00 83.38 90 ARG A O 1
ATOM 712 N N . THR A 1 91 ? -7.486 20.114 -3.440 1.00 80.00 91 THR A N 1
ATOM 713 C CA . THR A 1 91 ? -7.100 18.722 -3.135 1.00 80.00 91 THR A CA 1
ATOM 714 C C . THR A 1 91 ? -8.243 17.843 -2.619 1.00 80.00 91 THR A C 1
ATOM 716 O O . THR A 1 91 ? -8.130 16.622 -2.684 1.00 80.00 91 THR A O 1
ATOM 719 N N . ALA A 1 92 ? -9.360 18.432 -2.188 1.00 77.25 92 ALA A N 1
ATOM 720 C CA . ALA A 1 92 ? -10.453 17.760 -1.481 1.00 77.25 92 ALA A CA 1
ATOM 721 C C . ALA A 1 92 ? -11.309 16.825 -2.348 1.00 77.25 92 ALA A C 1
ATOM 723 O O . ALA A 1 92 ? -12.107 16.064 -1.815 1.00 77.25 92 ALA A O 1
ATOM 724 N N . GLY A 1 93 ? -11.188 16.867 -3.678 1.00 75.00 93 GLY A N 1
ATOM 725 C CA . GLY A 1 93 ? -12.030 16.058 -4.557 1.00 75.00 93 GLY A CA 1
ATOM 726 C C . GLY A 1 93 ? -11.755 14.545 -4.426 1.00 75.00 93 GLY A C 1
ATOM 727 O O . GLY A 1 93 ? -10.599 14.144 -4.593 1.00 75.00 93 GLY A O 1
ATOM 728 N N . PRO A 1 94 ? -12.783 13.690 -4.246 1.00 86.25 94 PRO A N 1
ATOM 729 C CA . PRO A 1 94 ? -14.214 14.003 -4.307 1.00 86.25 94 PRO A CA 1
ATOM 730 C C . PRO A 1 94 ? -14.805 14.529 -2.984 1.00 86.25 94 PRO A C 1
ATOM 732 O O . PRO A 1 94 ? -14.695 13.884 -1.944 1.00 86.25 94 PRO A O 1
ATOM 735 N N . ALA A 1 95 ? -15.489 15.676 -3.038 1.00 88.50 95 ALA A N 1
ATOM 736 C CA . ALA A 1 95 ? -16.070 16.334 -1.863 1.00 88.50 95 ALA A CA 1
ATOM 737 C C . ALA A 1 95 ? -17.398 17.038 -2.166 1.00 88.50 95 ALA A C 1
ATOM 739 O O . ALA A 1 95 ? -17.680 17.429 -3.298 1.00 88.50 95 ALA A O 1
ATOM 740 N N . ILE A 1 96 ? -18.194 17.238 -1.122 1.00 88.38 96 ILE A N 1
ATOM 741 C CA . ILE A 1 96 ? -19.425 18.020 -1.105 1.00 88.38 96 ILE A CA 1
ATOM 742 C C . ILE A 1 96 ? -19.129 19.298 -0.329 1.00 88.38 96 ILE A C 1
ATOM 744 O O . ILE A 1 96 ? -18.722 19.236 0.828 1.00 88.38 96 ILE A O 1
ATOM 748 N N . ILE A 1 97 ? -19.348 20.457 -0.937 1.00 86.94 97 ILE A N 1
ATOM 749 C CA . ILE A 1 97 ? -19.203 21.748 -0.259 1.00 86.94 97 ILE A CA 1
ATOM 750 C C . ILE A 1 97 ? -20.550 22.447 -0.232 1.00 86.94 97 ILE A C 1
ATOM 752 O O . ILE A 1 97 ? -21.167 22.650 -1.277 1.00 86.94 97 ILE A O 1
ATOM 756 N N . ARG A 1 98 ? -21.006 22.856 0.950 1.00 85.38 98 ARG A N 1
ATOM 757 C CA . ARG A 1 98 ? -22.180 23.722 1.064 1.00 85.38 98 ARG A CA 1
ATOM 758 C C . ARG A 1 98 ? -21.773 25.172 0.845 1.00 85.38 98 ARG A C 1
ATOM 760 O O . ARG A 1 98 ? -20.854 25.674 1.484 1.00 85.38 98 ARG A O 1
ATOM 767 N N . LEU A 1 99 ? -22.488 25.851 -0.042 1.00 83.44 99 LEU A N 1
ATOM 768 C CA . LEU A 1 99 ? -22.318 27.280 -0.244 1.00 83.44 99 LEU A CA 1
ATOM 769 C C . LEU A 1 99 ? -23.043 28.068 0.855 1.00 83.44 99 LEU A C 1
ATOM 771 O O . LEU A 1 99 ? -24.131 27.662 1.286 1.00 83.44 99 LEU A O 1
ATOM 775 N N . PRO A 1 100 ? -22.472 29.200 1.301 1.00 76.81 100 PRO A N 1
ATOM 776 C CA . PRO A 1 100 ? -23.160 30.084 2.225 1.00 76.81 100 PRO A CA 1
ATOM 777 C C . PRO A 1 100 ? -24.437 30.641 1.590 1.00 76.81 100 PRO A C 1
ATOM 779 O O . PRO A 1 100 ? -24.457 30.981 0.405 1.00 76.81 100 PRO A O 1
ATOM 782 N N . LYS A 1 101 ? -25.499 30.745 2.395 1.00 73.69 101 LYS A N 1
ATOM 783 C CA . LYS A 1 101 ? -26.764 31.375 1.993 1.00 73.69 101 LYS A CA 1
ATOM 784 C C . LYS A 1 101 ? -26.560 32.890 1.872 1.00 73.69 101 LYS A C 1
ATOM 786 O O . LYS A 1 101 ? -25.896 33.462 2.737 1.00 73.69 101 LYS A O 1
ATOM 791 N N . LYS A 1 102 ? -27.112 33.536 0.836 1.00 66.19 102 LYS A N 1
ATOM 792 C CA . LYS A 1 102 ? -27.095 35.009 0.743 1.00 66.19 102 LYS A CA 1
ATOM 793 C C . LYS A 1 102 ? -28.155 35.636 1.652 1.00 66.19 102 LYS A C 1
ATOM 795 O O . LYS A 1 102 ? -27.858 36.645 2.275 1.00 66.19 102 LYS A O 1
ATOM 800 N N . ASP A 1 103 ? -29.318 34.989 1.775 1.00 62.56 103 ASP A N 1
ATOM 801 C CA . ASP A 1 103 ? -30.437 35.390 2.640 1.00 62.56 103 ASP A CA 1
ATOM 802 C C . ASP A 1 103 ? -30.993 34.193 3.438 1.00 62.56 103 ASP A C 1
ATOM 804 O O . ASP A 1 103 ? -30.919 33.043 2.996 1.00 62.56 103 ASP A O 1
ATOM 808 N N . GLU A 1 104 ? -31.604 34.439 4.604 1.00 60.28 104 GLU A N 1
ATOM 809 C CA . GLU A 1 104 ? -32.209 33.387 5.450 1.00 60.28 104 GLU A CA 1
ATOM 810 C C . GLU A 1 104 ? -33.341 32.613 4.747 1.00 60.28 104 GLU A C 1
ATOM 812 O O . GLU A 1 104 ? -33.594 31.446 5.057 1.00 60.28 104 GLU A O 1
ATOM 817 N N . THR A 1 105 ? -33.991 33.243 3.766 1.00 55.62 105 THR A N 1
ATOM 818 C CA . THR A 1 105 ? -35.062 32.680 2.931 1.00 55.62 105 THR A CA 1
ATOM 819 C C . THR A 1 105 ? -34.557 31.829 1.763 1.00 55.62 105 THR A C 1
ATOM 821 O O . THR A 1 105 ? -35.359 31.147 1.122 1.00 55.62 105 THR A O 1
ATOM 824 N N . GLU A 1 106 ? -33.252 31.827 1.480 1.00 66.12 106 GLU A N 1
ATOM 825 C CA . GLU A 1 106 ? -32.667 31.072 0.374 1.00 66.12 106 GLU A CA 1
ATOM 826 C C . GLU A 1 106 ? -32.390 29.608 0.770 1.00 66.12 106 GLU A C 1
ATOM 828 O O . GLU A 1 106 ? -31.904 29.287 1.865 1.00 66.12 106 GLU A O 1
ATOM 833 N N . SER A 1 107 ? -32.709 28.676 -0.132 1.00 67.44 107 SER A N 1
ATOM 834 C CA . SER A 1 107 ? -32.413 27.255 0.062 1.00 67.44 107 SER A CA 1
ATOM 835 C C . SER A 1 107 ? -30.906 26.993 0.050 1.00 67.44 107 SER A C 1
ATOM 837 O O . SER A 1 107 ? -30.158 27.645 -0.672 1.00 67.44 107 SER A O 1
ATOM 839 N N . ALA A 1 108 ? -30.448 26.008 0.828 1.00 74.88 108 ALA A N 1
ATOM 840 C CA . ALA A 1 108 ? -29.041 25.615 0.821 1.00 74.88 108 ALA A CA 1
ATOM 841 C C . ALA A 1 108 ? -28.633 25.028 -0.545 1.00 74.88 108 ALA A C 1
ATOM 843 O O . ALA A 1 108 ? -29.336 24.176 -1.100 1.00 74.88 108 ALA A O 1
ATOM 844 N N . HIS A 1 109 ? -27.476 25.471 -1.039 1.00 83.94 109 HIS A N 1
ATOM 845 C CA . HIS A 1 109 ? -26.883 25.053 -2.305 1.00 83.94 109 HIS A CA 1
ATOM 846 C C . HIS A 1 109 ? -25.590 24.267 -2.059 1.00 83.94 109 HIS A C 1
ATOM 848 O O . HIS A 1 109 ? -24.806 24.614 -1.173 1.00 83.94 109 HIS A O 1
ATOM 854 N N . PHE A 1 110 ? -25.355 23.217 -2.847 1.00 84.75 110 PHE A N 1
ATOM 855 C CA . PHE A 1 110 ? -24.227 22.300 -2.676 1.00 84.75 110 PHE A CA 1
ATOM 856 C C . PHE A 1 110 ? -23.404 22.169 -3.956 1.00 84.75 110 PHE A C 1
ATOM 858 O O . PHE A 1 110 ? -23.941 21.972 -5.041 1.00 84.75 110 PHE A O 1
ATOM 865 N N . LEU A 1 111 ? -22.083 22.222 -3.843 1.00 86.56 111 LEU A N 1
ATOM 866 C CA . LEU A 1 111 ? -21.155 21.957 -4.934 1.00 86.56 111 LEU A CA 1
ATOM 867 C C . LEU A 1 111 ? -20.591 20.544 -4.804 1.00 86.56 111 LEU A C 1
ATOM 869 O O . LEU A 1 111 ? -20.068 20.166 -3.756 1.00 86.56 111 LEU A O 1
ATOM 873 N N . MET A 1 112 ? -20.667 19.792 -5.900 1.00 87.56 112 MET A N 1
ATOM 874 C CA . MET A 1 112 ? -20.098 18.451 -6.018 1.00 87.56 112 MET A CA 1
ATOM 875 C C . MET A 1 112 ? -18.726 18.545 -6.676 1.00 87.56 112 MET A C 1
ATOM 877 O O . MET A 1 112 ? -18.627 18.707 -7.895 1.00 87.56 112 MET A O 1
ATOM 881 N N . LEU A 1 113 ? -17.672 18.477 -5.871 1.00 87.38 113 LEU A N 1
ATOM 882 C CA . LEU A 1 113 ? -16.290 18.600 -6.317 1.00 87.38 113 LEU A CA 1
ATOM 883 C C . LEU A 1 113 ? -15.721 17.242 -6.678 1.00 87.38 113 LEU A C 1
ATOM 885 O O . LEU A 1 113 ? -15.813 16.280 -5.927 1.00 87.38 113 LEU A O 1
ATOM 889 N N . MET A 1 114 ? -15.063 17.208 -7.822 1.00 83.69 114 MET A N 1
ATOM 890 C CA . MET A 1 114 ? -14.278 16.096 -8.323 1.00 83.69 114 MET A CA 1
ATOM 891 C C . MET A 1 114 ? -12.800 16.444 -8.234 1.00 83.69 114 MET A C 1
ATOM 893 O O . MET A 1 114 ? -12.421 17.616 -8.300 1.00 83.69 114 MET A O 1
ATOM 897 N N . ARG A 1 115 ? -11.953 15.415 -8.138 1.00 73.00 115 ARG A N 1
ATOM 898 C CA . ARG A 1 115 ? -10.501 15.598 -8.122 1.00 73.00 115 ARG A CA 1
ATOM 899 C C . ARG A 1 115 ? -10.066 16.410 -9.348 1.00 73.00 115 ARG A C 1
ATOM 901 O O . ARG A 1 115 ? -10.333 16.030 -10.488 1.00 73.00 115 ARG A O 1
ATOM 908 N N . GLY A 1 116 ? -9.480 17.575 -9.085 1.00 68.19 116 GLY A N 1
ATOM 909 C CA . GLY A 1 116 ? -9.071 18.548 -10.091 1.00 68.19 116 GLY A CA 1
ATOM 910 C C . GLY A 1 116 ? -7.657 18.319 -10.614 1.00 68.19 116 GLY A C 1
ATOM 911 O O . GLY A 1 116 ? -6.866 17.588 -10.023 1.00 68.19 116 GLY A O 1
ATOM 912 N N . GLY A 1 117 ? -7.328 18.988 -11.720 1.00 64.06 117 GLY A N 1
ATOM 913 C CA . GLY A 1 117 ? -5.934 19.194 -12.110 1.00 64.06 117 GLY A CA 1
ATOM 914 C C . GLY A 1 117 ? -5.296 20.294 -11.258 1.00 64.06 117 GLY A C 1
ATOM 915 O O . GLY A 1 117 ? -5.983 21.019 -10.544 1.00 64.06 117 GLY A O 1
ATOM 916 N N . TRP A 1 118 ? -3.985 20.482 -11.385 1.00 68.56 118 TRP A N 1
ATOM 917 C CA . TRP A 1 118 ? -3.228 21.420 -10.545 1.00 68.56 118 TRP A CA 1
ATOM 918 C C . TRP A 1 118 ? -3.677 22.899 -10.593 1.00 68.56 118 TRP A C 1
ATOM 920 O O . TRP A 1 118 ? -3.368 23.640 -9.666 1.00 68.56 118 TRP A O 1
ATOM 930 N N . TRP A 1 119 ? -4.455 23.319 -11.603 1.00 76.44 119 TRP A N 1
ATOM 931 C CA . TRP A 1 119 ? -4.988 24.692 -11.729 1.00 76.44 119 TRP A CA 1
ATOM 932 C C . TRP A 1 119 ? -6.516 24.827 -11.661 1.00 76.44 119 TRP A C 1
ATOM 934 O O . TRP A 1 119 ? -7.037 25.944 -11.665 1.00 76.44 119 TRP A O 1
ATOM 944 N N . ARG A 1 120 ? -7.264 23.723 -11.750 1.00 83.19 120 ARG A N 1
ATOM 945 C CA . ARG A 1 120 ? -8.725 23.758 -11.918 1.00 83.19 120 ARG A CA 1
ATOM 946 C C . ARG A 1 120 ? -9.370 22.558 -11.258 1.00 83.19 120 ARG A C 1
ATOM 948 O O . ARG A 1 120 ? -8.935 21.427 -11.471 1.00 83.19 120 ARG A O 1
ATOM 955 N N . VAL A 1 121 ? -10.480 22.802 -10.576 1.00 84.00 121 VAL A N 1
ATOM 956 C CA . VAL A 1 121 ? -11.281 21.758 -9.936 1.00 84.00 121 VAL A CA 1
ATOM 957 C C . VAL A 1 121 ? -12.478 21.435 -10.817 1.00 84.00 121 VAL A C 1
ATOM 959 O O . VAL A 1 121 ? -13.070 22.329 -11.425 1.00 84.00 121 VAL A O 1
ATOM 962 N N . GLY A 1 122 ? -12.787 20.148 -10.968 1.00 85.88 122 GLY A N 1
ATOM 963 C CA . GLY A 1 122 ? -13.995 19.718 -11.664 1.00 85.88 122 GLY A CA 1
ATOM 964 C C . GLY A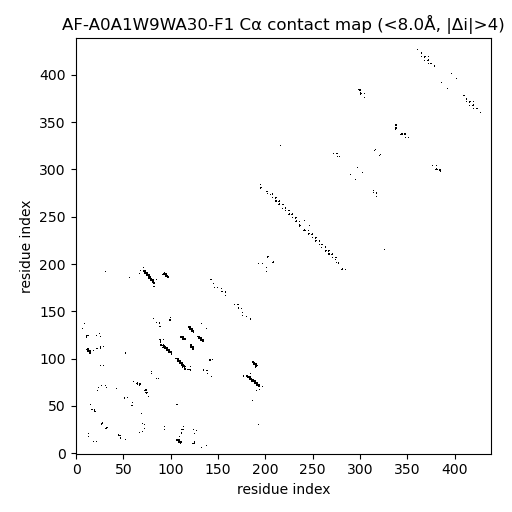 1 122 ? -15.187 19.829 -10.723 1.00 85.88 122 GLY A C 1
ATOM 965 O O . GLY A 1 122 ? -15.117 19.345 -9.602 1.00 85.88 122 GLY A O 1
ATOM 966 N N . VAL A 1 123 ? -16.276 20.439 -11.171 1.00 87.50 123 VAL A N 1
ATOM 967 C CA . VAL A 1 123 ? -17.540 20.512 -10.435 1.00 87.50 123 VAL A CA 1
ATOM 968 C C . VAL A 1 123 ? -18.632 19.879 -11.286 1.00 87.50 123 VAL A C 1
ATOM 970 O O . VAL A 1 123 ? -18.715 20.140 -12.489 1.00 87.50 123 VAL A O 1
ATOM 973 N N . ILE A 1 124 ? -19.449 19.017 -10.687 1.00 85.69 124 ILE A N 1
ATOM 974 C CA . ILE A 1 124 ? -20.578 18.382 -11.370 1.00 85.69 124 ILE A CA 1
ATOM 975 C C . ILE A 1 124 ? -21.787 19.311 -11.269 1.00 85.69 124 ILE A C 1
ATOM 977 O O . ILE A 1 124 ? -22.216 19.629 -10.164 1.00 85.69 124 ILE A O 1
ATOM 981 N N . THR A 1 125 ? -22.345 19.723 -12.408 1.00 86.62 125 THR A N 1
ATOM 982 C CA . THR A 1 125 ? -23.576 20.528 -12.464 1.00 86.62 125 THR A CA 1
ATOM 983 C C . THR A 1 125 ? -24.833 19.655 -12.323 1.00 86.62 125 THR A C 1
ATOM 985 O O . THR A 1 125 ? -24.774 18.463 -12.644 1.00 86.62 125 THR A O 1
ATOM 988 N N . PRO A 1 126 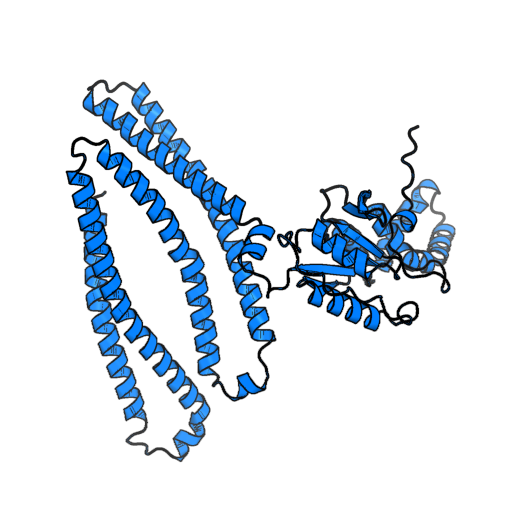? -25.995 20.239 -11.958 1.00 82.81 126 PRO A N 1
ATOM 989 C CA . PRO A 1 126 ? -27.303 19.566 -11.983 1.00 82.81 126 PRO A CA 1
ATOM 990 C C . PRO A 1 126 ? -27.692 18.949 -13.338 1.00 82.81 126 PRO A C 1
ATOM 992 O O . PRO A 1 126 ? -28.508 18.027 -13.385 1.00 82.81 126 PRO A O 1
ATOM 995 N N . ASP A 1 127 ? -27.079 19.431 -14.426 1.00 81.00 127 ASP A N 1
ATOM 996 C CA . ASP A 1 127 ? -27.212 18.910 -15.797 1.00 81.00 127 ASP A CA 1
ATOM 997 C C . ASP A 1 127 ? -26.326 17.680 -16.077 1.00 81.00 127 ASP A C 1
ATOM 999 O O . ASP A 1 127 ? -26.141 17.294 -17.230 1.00 81.00 127 ASP A O 1
ATOM 1003 N N . LEU A 1 128 ? -25.707 17.093 -15.047 1.00 79.50 128 LEU A N 1
ATOM 1004 C CA . LEU A 1 128 ? -24.790 15.948 -15.137 1.00 79.50 128 LEU A CA 1
ATOM 1005 C C . LEU A 1 128 ? -23.477 16.223 -15.889 1.00 79.50 128 LEU A C 1
ATOM 1007 O O . LEU A 1 128 ? -22.714 15.289 -16.162 1.00 79.50 128 LEU A O 1
ATOM 1011 N N . ASN A 1 129 ? -23.155 17.480 -16.192 1.00 83.25 129 ASN A N 1
ATOM 1012 C CA . ASN A 1 129 ? -21.928 17.860 -16.888 1.00 83.25 129 ASN A CA 1
ATOM 1013 C C . ASN A 1 129 ? -20.814 18.206 -15.893 1.00 83.25 129 ASN A C 1
ATOM 1015 O O . ASN A 1 129 ? -21.069 18.704 -14.801 1.00 83.25 129 ASN A O 1
ATOM 1019 N N . VAL A 1 130 ? -19.559 17.935 -16.263 1.00 84.56 130 VAL A N 1
ATOM 1020 C CA . VAL A 1 130 ? -18.396 18.356 -15.463 1.00 84.56 130 VAL A CA 1
ATOM 1021 C C . VAL A 1 130 ? -17.916 19.701 -15.994 1.00 84.56 130 VAL A C 1
ATOM 1023 O O . VAL A 1 130 ? -17.527 19.802 -17.157 1.00 84.56 130 VAL A O 1
ATOM 1026 N N . ARG A 1 131 ? -17.940 20.737 -15.154 1.00 85.12 131 ARG A N 1
ATOM 1027 C CA . ARG A 1 131 ? -17.382 22.059 -15.464 1.00 85.12 131 ARG A CA 1
ATOM 1028 C C . ARG A 1 131 ? -16.128 22.300 -14.641 1.00 85.12 131 ARG A C 1
ATOM 1030 O O . ARG A 1 131 ? -16.095 22.013 -13.452 1.00 85.12 131 ARG A O 1
ATOM 1037 N N . HIS A 1 132 ? -15.095 22.849 -15.268 1.00 84.94 132 HIS A N 1
ATOM 1038 C CA . HIS A 1 132 ? -13.860 23.194 -14.572 1.00 84.94 132 HIS A CA 1
ATOM 1039 C C . HIS A 1 132 ? -13.900 24.639 -14.082 1.00 84.94 132 HIS A C 1
ATOM 1041 O O . HIS A 1 132 ? -14.044 25.560 -14.887 1.00 84.94 132 HIS A O 1
ATOM 1047 N N . VAL A 1 133 ? -13.726 24.825 -12.776 1.00 84.81 133 VAL A N 1
ATOM 1048 C CA . VAL A 1 133 ? -13.745 26.130 -12.107 1.00 84.81 133 VAL A CA 1
ATOM 1049 C C . VAL A 1 133 ? -12.393 26.371 -11.432 1.00 84.81 133 VAL A C 1
ATOM 1051 O O . VAL A 1 133 ? -11.690 25.429 -11.053 1.00 84.81 133 VAL A O 1
ATOM 1054 N N . LYS A 1 134 ? -11.986 27.640 -11.332 1.00 85.88 134 LYS A N 1
ATOM 1055 C CA . LYS A 1 134 ? -10.789 28.020 -10.575 1.00 85.88 134 LYS A CA 1
ATOM 1056 C C . LYS A 1 134 ? -11.057 27.878 -9.066 1.00 85.88 134 LYS A C 1
ATOM 1058 O O . LYS A 1 134 ? -12.115 28.340 -8.636 1.00 85.88 134 LYS A O 1
ATOM 1063 N N . PRO A 1 135 ? -10.121 27.320 -8.275 1.00 83.94 135 PRO A N 1
ATOM 1064 C CA . PRO A 1 135 ? -10.257 27.231 -6.817 1.00 83.94 135 PRO A CA 1
ATOM 1065 C C . PRO A 1 135 ? -10.565 28.585 -6.162 1.00 83.94 135 PRO A C 1
ATOM 1067 O O . PRO A 1 135 ? -11.443 28.656 -5.308 1.00 83.94 135 PRO A O 1
ATOM 1070 N N . GLU A 1 136 ? -9.919 29.654 -6.647 1.00 83.00 136 GLU A N 1
ATOM 1071 C CA . GLU A 1 136 ? -10.097 31.050 -6.210 1.00 83.00 136 GLU A CA 1
ATOM 1072 C C . GLU A 1 136 ? -11.577 31.454 -6.120 1.00 83.00 136 GLU A C 1
ATOM 1074 O O . GLU A 1 136 ? -12.019 31.994 -5.115 1.00 83.00 136 GLU A O 1
ATOM 1079 N N . ILE A 1 137 ? -12.380 31.109 -7.134 1.00 83.94 137 ILE A N 1
ATOM 1080 C CA . ILE A 1 137 ? -13.796 31.505 -7.211 1.00 83.94 137 ILE A CA 1
ATOM 1081 C C . ILE A 1 137 ? -14.616 30.828 -6.102 1.00 83.94 137 ILE A C 1
ATOM 1083 O O . ILE A 1 137 ? -15.524 31.433 -5.535 1.00 83.94 137 ILE A O 1
ATOM 1087 N N . ILE A 1 138 ? -14.299 29.568 -5.793 1.00 83.81 138 ILE A N 1
ATOM 1088 C CA . ILE A 1 138 ? -14.975 28.791 -4.746 1.00 83.81 138 ILE A CA 1
ATOM 1089 C C . ILE A 1 138 ? -14.550 29.305 -3.371 1.00 83.81 138 ILE A C 1
ATOM 1091 O O . ILE A 1 138 ? -15.405 29.539 -2.520 1.00 83.81 138 ILE A O 1
ATOM 1095 N N . ARG A 1 139 ? -13.248 29.546 -3.183 1.00 84.75 139 ARG A N 1
ATOM 1096 C CA . ARG A 1 139 ? -12.684 30.132 -1.964 1.00 84.75 139 ARG A CA 1
ATOM 1097 C C . ARG A 1 139 ? -13.315 31.486 -1.657 1.00 84.75 139 ARG A C 1
ATOM 1099 O O . ARG A 1 139 ? -13.798 31.679 -0.549 1.00 84.75 139 ARG A O 1
ATOM 1106 N N . ASP A 1 140 ? -13.392 32.382 -2.639 1.00 82.75 140 ASP A N 1
ATOM 1107 C CA . ASP A 1 140 ? -13.970 33.715 -2.449 1.00 82.75 140 ASP A CA 1
ATOM 1108 C C . ASP A 1 140 ? -15.432 33.634 -2.013 1.00 82.75 140 ASP A C 1
ATOM 1110 O O . ASP A 1 140 ? -15.850 34.353 -1.111 1.00 82.75 140 ASP A O 1
ATOM 1114 N N . LYS A 1 141 ? -16.210 32.711 -2.591 1.00 83.12 141 LYS A N 1
ATOM 1115 C CA . LYS A 1 141 ? -17.615 32.512 -2.217 1.00 83.12 141 LYS A CA 1
ATOM 1116 C C . LYS A 1 141 ? -17.770 31.928 -0.810 1.00 83.12 141 LYS A C 1
ATOM 1118 O O . LYS A 1 141 ? -18.674 32.356 -0.100 1.00 83.12 141 LYS A O 1
ATOM 1123 N N . LEU A 1 142 ? -16.921 30.980 -0.406 1.00 82.12 142 LEU A N 1
ATOM 1124 C CA . LEU A 1 142 ? -16.946 30.381 0.937 1.00 82.12 142 LEU A CA 1
ATOM 1125 C C . LEU A 1 142 ? -16.534 31.382 2.019 1.00 82.12 142 LEU A C 1
ATOM 1127 O O . LEU A 1 142 ? -17.173 31.470 3.064 1.00 82.12 142 LEU A O 1
ATOM 1131 N N . CYS A 1 143 ? -15.496 32.167 1.744 1.00 82.44 143 CYS A N 1
ATOM 1132 C CA . CYS A 1 143 ? -14.962 33.161 2.667 1.00 82.44 143 CYS A CA 1
ATOM 1133 C C . CYS A 1 143 ? -15.827 34.427 2.759 1.00 82.44 143 CYS A C 1
ATOM 1135 O O . CYS A 1 143 ? -15.763 35.132 3.766 1.00 82.44 143 CYS A O 1
ATOM 1137 N N . TYR A 1 144 ? -16.662 34.697 1.749 1.00 81.88 144 TYR A N 1
ATOM 1138 C CA . TYR A 1 144 ? -17.442 35.929 1.605 1.00 81.88 144 TYR A CA 1
ATOM 1139 C C . TYR A 1 144 ? -18.210 36.339 2.869 1.00 81.88 144 TYR A C 1
ATOM 1141 O O . TYR A 1 144 ? -18.142 37.495 3.281 1.00 81.88 144 TYR A O 1
ATOM 1149 N N . VAL A 1 145 ? -18.906 35.401 3.522 1.00 78.81 145 VAL A N 1
ATOM 1150 C CA . VAL A 1 145 ? -19.719 35.697 4.719 1.00 78.81 145 VAL A CA 1
ATOM 1151 C C . VAL A 1 145 ? -18.859 36.204 5.876 1.00 78.81 145 VAL A C 1
ATOM 1153 O O . VAL A 1 145 ? -19.231 37.160 6.555 1.00 78.81 145 VAL A O 1
ATOM 1156 N N . HIS A 1 146 ? -17.686 35.603 6.075 1.00 79.75 146 HIS A N 1
ATOM 1157 C CA . HIS A 1 146 ? -16.755 36.007 7.126 1.00 79.75 146 HIS A CA 1
ATOM 1158 C C . HIS A 1 146 ? -16.025 37.310 6.773 1.00 79.75 146 HIS A C 1
ATOM 1160 O O . HIS A 1 146 ? -15.784 38.141 7.648 1.00 79.75 146 HIS A O 1
ATOM 1166 N N . GLU A 1 147 ? -15.719 37.526 5.491 1.00 83.06 147 GLU A N 1
ATOM 1167 C CA . GLU A 1 147 ? -15.051 38.737 5.010 1.00 83.06 147 GLU A CA 1
ATOM 1168 C C . GLU A 1 147 ? -15.952 39.979 5.114 1.00 83.06 147 GLU A C 1
ATOM 1170 O O . GLU A 1 147 ? -15.497 41.023 5.589 1.00 83.06 147 GLU A O 1
ATOM 1175 N N . ILE A 1 148 ? -17.238 39.886 4.743 1.00 81.06 148 ILE A N 1
ATOM 1176 C CA . ILE A 1 148 ? -18.182 41.021 4.805 1.00 81.06 148 ILE A CA 1
ATOM 1177 C C . ILE A 1 148 ? -18.346 41.554 6.226 1.00 81.06 148 ILE A C 1
ATOM 1179 O O . ILE A 1 148 ? -18.431 42.768 6.404 1.00 81.06 148 ILE A O 1
ATOM 1183 N N . ALA A 1 149 ? -18.385 40.682 7.236 1.00 82.00 149 ALA A N 1
ATOM 1184 C CA . ALA A 1 149 ? -18.557 41.104 8.626 1.00 82.00 149 ALA A CA 1
ATOM 1185 C C . ALA A 1 149 ? -17.422 42.037 9.095 1.00 82.00 149 ALA A C 1
ATOM 1187 O O . ALA A 1 149 ? -17.645 42.944 9.901 1.00 82.00 149 ALA A O 1
ATOM 1188 N N . LEU A 1 150 ? -16.215 41.850 8.551 1.00 80.75 150 LEU A N 1
ATOM 1189 C CA . LEU A 1 150 ? -15.019 42.623 8.888 1.00 80.75 150 LEU A CA 1
ATOM 1190 C C . LEU A 1 150 ? -14.747 43.779 7.913 1.00 80.75 150 LEU A C 1
ATOM 1192 O O . LEU A 1 150 ? -14.077 44.744 8.288 1.00 80.75 150 LEU A O 1
ATOM 1196 N N . MET A 1 151 ? -15.295 43.739 6.692 1.00 81.00 151 MET A N 1
ATOM 1197 C CA . MET A 1 151 ? -15.079 44.766 5.662 1.00 81.00 151 MET A CA 1
ATOM 1198 C C . MET A 1 151 ? -15.345 46.205 6.127 1.00 81.00 151 MET A C 1
ATOM 1200 O O . MET A 1 151 ? -14.494 47.060 5.875 1.00 81.00 151 MET A O 1
ATOM 1204 N N . PRO A 1 152 ? -16.456 46.528 6.818 1.00 83.81 152 PRO A N 1
ATOM 1205 C CA . PRO A 1 152 ? -16.709 47.893 7.275 1.00 83.81 152 PRO A CA 1
ATOM 1206 C C . PRO A 1 152 ? -15.643 48.409 8.247 1.00 83.81 152 PRO A C 1
ATOM 1208 O O . PRO A 1 152 ? -15.305 49.589 8.209 1.00 83.81 152 PRO A O 1
ATOM 1211 N N . GLN A 1 153 ? -15.107 47.537 9.105 1.00 82.12 153 GLN A N 1
ATOM 1212 C CA . GLN A 1 153 ? -14.092 47.898 10.097 1.00 82.12 153 GLN A CA 1
ATOM 1213 C C . GLN A 1 153 ? -12.726 48.094 9.430 1.00 82.12 153 GLN A C 1
ATOM 1215 O O . GLN A 1 153 ? -12.069 49.108 9.653 1.00 82.12 153 GLN A O 1
ATOM 1220 N N . ILE A 1 154 ? -12.343 47.180 8.533 1.00 84.00 154 ILE A N 1
ATOM 1221 C CA . ILE A 1 154 ? -11.093 47.262 7.765 1.00 84.00 154 ILE A CA 1
ATOM 1222 C C . ILE A 1 154 ? -11.092 48.503 6.862 1.00 84.00 154 ILE A C 1
ATOM 1224 O O . ILE A 1 154 ? -10.098 49.223 6.799 1.00 84.00 154 ILE A O 1
ATOM 1228 N N . ASN A 1 155 ? -12.214 48.806 6.206 1.00 84.88 155 ASN A N 1
ATOM 1229 C CA . ASN A 1 155 ? -12.326 49.981 5.342 1.00 84.88 155 ASN A CA 1
ATOM 1230 C C . ASN A 1 155 ? -12.176 51.297 6.113 1.00 84.88 155 ASN A C 1
ATOM 1232 O O . ASN A 1 155 ? -11.549 52.217 5.591 1.00 84.88 155 ASN A O 1
ATOM 1236 N N . ARG A 1 156 ? -12.683 51.375 7.353 1.00 83.81 156 ARG A N 1
ATOM 1237 C CA . ARG A 1 156 ? -12.459 52.537 8.231 1.00 83.81 156 ARG A CA 1
ATOM 1238 C C . ARG A 1 156 ? -10.976 52.702 8.564 1.00 83.81 156 ARG A C 1
ATOM 1240 O O . ARG A 1 156 ? -10.427 53.766 8.296 1.00 83.81 156 ARG A O 1
ATOM 1247 N N . LEU A 1 157 ? -10.308 51.634 9.008 1.00 83.06 157 LEU A N 1
ATOM 1248 C CA . LEU A 1 157 ? -8.873 51.659 9.333 1.00 83.06 157 LEU A CA 1
ATOM 1249 C C . LEU A 1 157 ? -8.002 52.073 8.137 1.00 83.06 157 LEU A C 1
ATOM 1251 O O . LEU A 1 157 ? -7.069 52.855 8.281 1.00 83.06 157 LEU A O 1
ATOM 1255 N N . ILE A 1 158 ? -8.326 51.588 6.938 1.00 84.62 158 ILE A N 1
ATOM 1256 C CA . ILE A 1 158 ? -7.596 51.930 5.709 1.00 84.62 158 ILE A CA 1
ATOM 1257 C C . ILE A 1 158 ? -7.852 53.380 5.282 1.00 84.62 158 ILE A C 1
ATOM 1259 O O . ILE A 1 158 ? -6.947 54.020 4.743 1.00 84.62 158 ILE A O 1
ATOM 1263 N N . SER A 1 159 ? -9.063 53.898 5.518 1.00 82.62 159 SER A N 1
ATOM 1264 C CA . SER A 1 159 ? -9.398 55.298 5.238 1.00 82.62 159 SER A CA 1
ATOM 1265 C C . SER A 1 159 ? -8.731 56.274 6.210 1.00 82.62 159 SER A C 1
ATOM 1267 O O . SER A 1 159 ? -8.276 57.326 5.777 1.00 82.62 159 SER A O 1
ATOM 1269 N N . GLU A 1 160 ? -8.604 55.901 7.487 1.00 84.75 160 GLU A N 1
ATOM 1270 C CA . GLU A 1 160 ? -7.927 56.696 8.521 1.00 84.75 160 GLU A CA 1
ATOM 1271 C C . GLU A 1 160 ? -6.400 56.681 8.361 1.00 84.75 160 GLU A C 1
ATOM 1273 O O . GLU A 1 160 ? -5.737 57.668 8.659 1.00 84.75 160 GLU A O 1
ATOM 1278 N N . ALA A 1 161 ? -5.834 55.587 7.843 1.00 82.12 161 ALA A N 1
ATOM 1279 C CA . ALA A 1 161 ? -4.395 55.437 7.615 1.00 82.12 161 ALA A CA 1
ATOM 1280 C C . ALA A 1 161 ? -3.883 56.065 6.296 1.00 82.12 161 ALA A C 1
ATOM 1282 O O . ALA A 1 161 ? -2.740 55.814 5.913 1.00 82.12 161 ALA A O 1
ATOM 1283 N N . GLU A 1 162 ? -4.720 56.825 5.573 1.00 81.25 162 GLU A N 1
ATOM 1284 C CA . GLU A 1 162 ? -4.394 57.521 4.309 1.00 81.25 162 GLU A CA 1
ATOM 1285 C C . GLU A 1 162 ? -3.695 56.644 3.247 1.00 81.25 162 GLU A C 1
ATOM 1287 O O . GLU A 1 162 ? -2.854 57.088 2.461 1.00 81.25 162 GLU A O 1
ATOM 1292 N N . ILE A 1 163 ? -4.055 55.360 3.179 1.00 82.31 163 ILE A N 1
ATOM 1293 C CA . ILE A 1 163 ? -3.428 54.421 2.245 1.00 82.31 163 ILE A CA 1
ATOM 1294 C C . ILE A 1 163 ? -3.862 54.748 0.810 1.00 82.31 163 ILE A C 1
ATOM 1296 O O . ILE A 1 163 ? -5.057 54.831 0.495 1.00 82.31 163 ILE A O 1
ATOM 1300 N N . ALA A 1 164 ? -2.874 54.882 -0.078 1.00 83.81 164 ALA A N 1
ATOM 1301 C CA . ALA A 1 164 ? -3.076 55.179 -1.492 1.00 83.81 164 ALA A CA 1
ATOM 1302 C C . ALA A 1 164 ? -3.981 54.143 -2.187 1.00 83.81 164 ALA A C 1
ATOM 1304 O O . ALA A 1 164 ? -3.858 52.936 -1.957 1.00 83.81 164 ALA A O 1
ATOM 1305 N N . GLU A 1 165 ? -4.873 54.616 -3.065 1.00 79.00 165 GLU A N 1
ATOM 1306 C CA . GLU A 1 165 ? -5.959 53.820 -3.662 1.00 79.00 165 GLU A CA 1
ATOM 1307 C C . GLU A 1 165 ? -5.492 52.550 -4.374 1.00 79.00 165 GLU A C 1
ATOM 1309 O O . GLU A 1 165 ? -6.160 51.521 -4.293 1.00 79.00 165 GLU A O 1
ATOM 1314 N N . HIS A 1 166 ? -4.306 52.574 -4.985 1.00 81.19 166 HIS A N 1
ATOM 1315 C CA . HIS A 1 166 ? -3.731 51.414 -5.666 1.00 81.19 166 HIS A CA 1
ATOM 1316 C C . HIS A 1 166 ? -3.288 50.291 -4.718 1.00 81.19 166 HIS A C 1
ATOM 1318 O O . HIS A 1 166 ? -3.201 49.144 -5.150 1.00 81.19 166 HIS A O 1
ATOM 1324 N N . ARG A 1 167 ? -3.006 50.589 -3.440 1.00 82.31 167 ARG A N 1
ATOM 1325 C CA . ARG A 1 167 ? -2.566 49.601 -2.431 1.00 82.31 167 ARG A CA 1
ATOM 1326 C C . ARG A 1 167 ? -3.685 49.115 -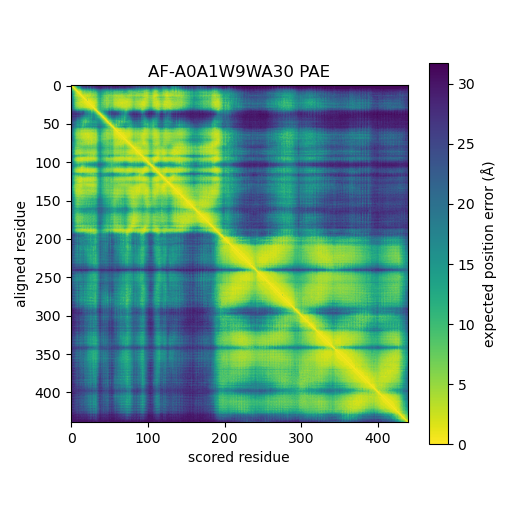1.517 1.00 82.31 167 ARG A C 1
ATOM 1328 O O . ARG A 1 167 ? -3.522 48.076 -0.882 1.00 82.31 167 ARG A O 1
ATOM 1335 N N . ARG A 1 168 ? -4.823 49.817 -1.474 1.00 82.06 168 ARG A N 1
ATOM 1336 C CA . ARG A 1 168 ? -5.993 49.442 -0.661 1.00 82.06 168 ARG A CA 1
ATOM 1337 C C . ARG A 1 168 ? -6.409 47.970 -0.813 1.00 82.06 168 ARG A C 1
ATOM 1339 O O . ARG A 1 168 ? -6.514 47.324 0.223 1.00 82.06 168 ARG A O 1
ATOM 1346 N N . PRO A 1 169 ? -6.563 47.390 -2.023 1.00 79.50 169 PRO A N 1
ATOM 1347 C CA . PRO A 1 169 ? -6.991 45.992 -2.148 1.00 79.50 169 PRO A CA 1
ATOM 1348 C C . PRO A 1 169 ? -5.961 44.992 -1.607 1.00 79.50 169 PRO A C 1
ATOM 1350 O O . PRO A 1 169 ? -6.336 43.996 -0.996 1.00 79.50 169 PRO A O 1
ATOM 1353 N N . GLN A 1 170 ? -4.663 45.269 -1.771 1.00 81.75 170 GLN A N 1
ATOM 1354 C CA . GLN A 1 170 ? -3.603 44.405 -1.241 1.00 81.75 170 GLN A CA 1
ATOM 1355 C C . GLN A 1 170 ? -3.579 44.440 0.291 1.00 81.75 170 GLN A C 1
ATOM 1357 O O . GLN A 1 170 ? -3.522 43.396 0.931 1.00 81.75 170 GLN A O 1
ATOM 1362 N N . VAL A 1 171 ? -3.691 45.633 0.883 1.00 82.31 171 VAL A N 1
ATOM 1363 C CA . VAL A 1 171 ? -3.722 45.796 2.344 1.00 82.31 171 VAL A CA 1
ATOM 1364 C C . VAL A 1 171 ? -4.991 45.184 2.944 1.00 82.31 171 VAL A C 1
ATOM 1366 O O . VAL A 1 171 ? -4.904 44.501 3.961 1.00 82.31 171 VAL A O 1
ATOM 1369 N N . GLN A 1 172 ? -6.151 45.355 2.298 1.00 83.50 172 GLN A N 1
ATOM 1370 C CA . GLN A 1 172 ? -7.401 44.693 2.693 1.00 83.50 172 GLN A CA 1
ATOM 1371 C C . GLN A 1 172 ? -7.230 43.174 2.756 1.00 83.50 172 GLN A C 1
ATOM 1373 O O . GLN A 1 172 ? -7.575 42.566 3.767 1.00 83.50 172 GLN A O 1
ATOM 1378 N N . GLN A 1 173 ? -6.660 42.570 1.710 1.00 80.81 173 GLN A N 1
ATOM 1379 C CA . GLN A 1 173 ? -6.427 41.127 1.654 1.00 80.81 173 GLN A CA 1
ATOM 1380 C C . GLN A 1 173 ? -5.434 40.650 2.720 1.00 80.81 173 GLN A C 1
ATOM 1382 O O . GLN A 1 173 ? -5.682 39.628 3.354 1.00 80.81 173 GLN A O 1
ATOM 1387 N N . SER A 1 174 ? -4.346 41.386 2.973 1.00 81.81 174 SER A N 1
ATOM 1388 C CA . SER A 1 174 ? -3.380 41.017 4.018 1.00 81.81 174 SER A CA 1
ATOM 1389 C C . SER A 1 174 ? -3.973 41.104 5.427 1.00 81.81 174 SER A C 1
ATOM 1391 O O . SER A 1 174 ? -3.754 40.202 6.231 1.00 81.81 174 SER A O 1
ATOM 1393 N N . ILE A 1 175 ? -4.754 42.150 5.723 1.00 82.19 175 ILE A N 1
ATOM 1394 C CA . ILE A 1 175 ? -5.419 42.301 7.027 1.00 82.19 175 ILE A CA 1
ATOM 1395 C C . ILE A 1 175 ? -6.475 41.209 7.215 1.00 82.19 175 ILE A C 1
ATOM 1397 O O . ILE A 1 175 ? -6.526 40.593 8.276 1.00 82.19 175 ILE A O 1
ATOM 1401 N N . LEU A 1 176 ? -7.281 40.928 6.187 1.00 83.62 176 LEU A N 1
ATOM 1402 C CA . LEU A 1 176 ? -8.238 39.821 6.208 1.00 83.62 176 LEU A CA 1
ATOM 1403 C C . LEU A 1 176 ? -7.561 38.483 6.480 1.00 83.62 176 LEU A C 1
ATOM 1405 O O . LEU A 1 176 ? -8.015 37.734 7.340 1.00 83.62 176 LEU A O 1
ATOM 1409 N N . HIS A 1 177 ? -6.476 38.196 5.761 1.00 81.12 177 HIS A N 1
ATOM 1410 C CA . HIS A 1 177 ? -5.749 36.944 5.899 1.00 81.12 177 HIS A CA 1
ATOM 1411 C C . HIS A 1 177 ? -5.192 36.762 7.311 1.00 81.12 177 HIS A C 1
ATOM 1413 O O . HIS A 1 177 ? -5.280 35.667 7.859 1.00 81.12 177 HIS A O 1
ATOM 1419 N N . GLU A 1 178 ? -4.664 37.823 7.923 1.00 82.56 178 GLU A N 1
ATOM 1420 C CA . GLU A 1 178 ? -4.141 37.752 9.287 1.00 82.56 178 GLU A CA 1
ATOM 1421 C C . GLU A 1 178 ? -5.260 37.612 10.331 1.00 82.56 178 GLU A C 1
ATOM 1423 O O . GLU A 1 178 ? -5.170 36.777 11.227 1.00 82.56 178 GLU A O 1
ATOM 1428 N N . GLN A 1 179 ? -6.347 38.379 10.198 1.00 82.25 179 GLN A N 1
ATOM 1429 C CA . GLN A 1 179 ? -7.455 38.370 11.162 1.00 82.25 179 GLN A CA 1
ATOM 1430 C C . GLN A 1 179 ? -8.305 37.095 11.094 1.00 82.25 179 GLN A C 1
ATOM 1432 O O . GLN A 1 179 ? -8.806 36.632 12.116 1.00 82.25 179 GLN A O 1
ATOM 1437 N N . LEU A 1 180 ? -8.469 36.512 9.904 1.00 82.38 180 LEU A N 1
ATOM 1438 C CA . LEU A 1 180 ? -9.288 35.316 9.698 1.00 82.38 180 LEU A CA 1
ATOM 1439 C C . LEU A 1 180 ? -8.482 34.016 9.709 1.00 82.38 180 LEU A C 1
ATOM 1441 O O . LEU A 1 180 ? -9.086 32.955 9.603 1.00 82.38 180 LEU A O 1
ATOM 1445 N N . ARG A 1 181 ? -7.155 34.059 9.893 1.00 80.38 181 ARG A N 1
ATOM 1446 C CA . ARG A 1 181 ? -6.261 32.891 9.790 1.00 80.38 181 ARG A CA 1
ATOM 1447 C C . ARG A 1 181 ? -6.759 31.653 10.543 1.00 80.38 181 ARG A C 1
ATOM 1449 O O . ARG A 1 181 ? -6.703 30.551 10.010 1.00 80.38 181 ARG A O 1
ATOM 1456 N N . GLY A 1 182 ? -7.243 31.836 11.773 1.00 75.69 182 GLY A N 1
ATOM 1457 C CA . GLY A 1 182 ? -7.725 30.753 12.639 1.00 75.69 182 GLY A CA 1
ATOM 1458 C C . GLY A 1 182 ? -9.213 30.417 12.501 1.00 75.69 182 GLY A C 1
ATOM 1459 O O . GLY A 1 182 ? -9.688 29.512 13.186 1.00 75.69 182 GLY A O 1
ATOM 1460 N N . VAL A 1 183 ? -9.965 31.137 11.663 1.00 81.81 183 VAL A N 1
ATOM 1461 C CA . VAL A 1 183 ? -11.400 30.891 11.486 1.00 81.81 183 VAL A CA 1
ATOM 1462 C C . VAL A 1 183 ? -11.589 29.596 10.708 1.00 81.81 183 VAL A C 1
ATOM 1464 O O . VAL A 1 183 ? -11.082 29.438 9.596 1.00 81.81 183 VAL A O 1
ATOM 1467 N N . GLN A 1 184 ? -12.319 28.669 11.323 1.00 80.44 184 GLN A N 1
ATOM 1468 C CA . GLN A 1 184 ? -12.661 27.382 10.737 1.00 80.44 184 GLN A CA 1
ATOM 1469 C C . GLN A 1 184 ? -13.862 27.550 9.808 1.00 80.44 184 GLN A C 1
ATOM 1471 O O . GLN A 1 184 ? -14.952 27.924 10.243 1.00 80.44 184 GLN A O 1
ATOM 1476 N N . ILE A 1 185 ? -13.662 27.254 8.529 1.00 78.94 185 ILE A N 1
ATOM 1477 C CA . ILE A 1 185 ? -14.726 27.161 7.537 1.00 78.94 185 ILE A CA 1
ATOM 1478 C C . ILE A 1 185 ? -15.234 25.718 7.548 1.00 78.94 185 ILE A C 1
ATOM 1480 O O . ILE A 1 185 ? -14.530 24.788 7.147 1.00 78.94 185 ILE A O 1
ATO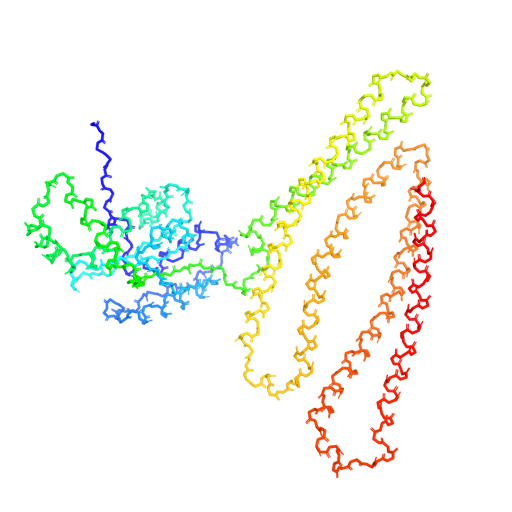M 1484 N N . GLY A 1 186 ? -16.447 25.530 8.069 1.00 68.12 186 GLY A N 1
ATOM 1485 C CA . GLY A 1 186 ? -17.132 24.237 8.123 1.00 68.12 186 GLY A CA 1
ATOM 1486 C C . GLY A 1 186 ? -18.008 23.951 6.898 1.00 68.12 186 GLY A C 1
ATOM 1487 O O . GLY A 1 186 ? -18.001 24.687 5.916 1.00 68.12 186 GLY A O 1
ATOM 1488 N N . SER A 1 187 ? -18.819 22.891 6.985 1.00 76.19 187 SER A N 1
ATOM 1489 C CA . SER A 1 187 ? -19.769 22.453 5.940 1.00 76.19 187 SER A CA 1
ATOM 1490 C C . SER A 1 187 ? -19.135 21.906 4.652 1.00 76.19 187 SER A C 1
ATOM 1492 O O . SER A 1 187 ? -19.666 22.087 3.549 1.00 76.19 187 SER A O 1
ATOM 1494 N N . CYS A 1 188 ? -18.003 21.218 4.802 1.00 82.31 188 CYS A N 1
ATOM 1495 C CA . CYS A 1 188 ? -17.371 20.440 3.744 1.00 82.31 188 CYS A CA 1
ATOM 1496 C C . CYS A 1 188 ? -17.393 18.956 4.131 1.00 82.31 188 CYS A C 1
ATOM 1498 O O . CYS A 1 188 ? -16.975 18.602 5.229 1.00 82.31 188 CYS A O 1
ATOM 1500 N N . TRP A 1 189 ? -17.841 18.085 3.229 1.00 83.75 189 TRP A N 1
ATOM 1501 C CA . TRP A 1 189 ? -17.813 16.636 3.421 1.00 83.75 189 TRP A CA 1
ATOM 1502 C C . TRP A 1 189 ? -16.911 16.003 2.378 1.00 83.75 189 TRP A C 1
ATOM 1504 O O . TRP A 1 189 ? -17.158 16.129 1.180 1.00 83.75 189 TRP A O 1
ATOM 1514 N N . LEU A 1 190 ? -15.865 15.316 2.816 1.00 84.75 190 LEU A N 1
ATOM 1515 C CA . LEU A 1 190 ? -14.976 14.586 1.925 1.00 84.75 190 LEU A CA 1
ATOM 1516 C C . LEU A 1 190 ? -15.509 13.163 1.770 1.00 84.75 190 LEU A C 1
ATOM 1518 O O . LEU A 1 190 ? -15.762 12.482 2.762 1.00 84.75 190 LEU A O 1
ATOM 1522 N N . LEU A 1 191 ? -15.708 12.721 0.528 1.00 80.31 191 LEU A N 1
ATOM 1523 C CA . LEU A 1 191 ? -16.168 11.365 0.254 1.00 80.31 191 LEU A CA 1
ATOM 1524 C C . LEU A 1 191 ? -14.967 10.433 0.112 1.00 80.31 191 LEU A C 1
ATOM 1526 O O . LEU A 1 191 ? -14.094 10.646 -0.731 1.00 80.31 191 LEU A O 1
ATOM 1530 N N . ARG A 1 192 ? -14.940 9.373 0.915 1.00 73.69 192 ARG A N 1
ATOM 1531 C CA . ARG A 1 192 ? -13.941 8.303 0.848 1.00 73.69 192 ARG A CA 1
ATOM 1532 C C . ARG A 1 192 ? -14.632 6.969 0.638 1.00 73.69 192 ARG A C 1
ATOM 1534 O O . ARG A 1 192 ? -15.738 6.746 1.121 1.00 73.69 192 ARG A O 1
ATOM 1541 N N . LEU A 1 193 ? -13.975 6.048 -0.059 1.00 65.56 193 LEU A N 1
ATOM 1542 C CA . LEU A 1 193 ? -14.408 4.655 -0.042 1.00 65.56 193 LEU A CA 1
ATOM 1543 C C . LEU A 1 193 ? -14.349 4.142 1.400 1.00 65.56 193 LEU A C 1
ATOM 1545 O O . LEU A 1 193 ? -13.322 4.299 2.063 1.00 65.56 193 LEU A O 1
ATOM 1549 N N . SER A 1 194 ? -15.434 3.527 1.881 1.00 64.62 194 SER A N 1
ATOM 1550 C CA . SER A 1 194 ? -15.425 2.948 3.224 1.00 64.62 194 SER A CA 1
ATOM 1551 C C . SER A 1 194 ? -14.295 1.909 3.326 1.00 64.62 194 SER A C 1
ATOM 1553 O O . SER A 1 194 ? -14.111 1.106 2.396 1.00 64.62 194 SER A O 1
ATOM 1555 N N . PRO A 1 195 ? -13.557 1.837 4.451 1.00 58.47 195 PRO A N 1
ATOM 1556 C CA . PRO A 1 195 ? -12.575 0.785 4.704 1.00 58.47 195 PRO A CA 1
ATOM 1557 C C . PRO A 1 195 ? -13.160 -0.634 4.589 1.00 58.47 195 PRO A C 1
ATOM 1559 O O . PRO A 1 195 ? -12.406 -1.585 4.379 1.00 58.47 195 PRO A O 1
ATOM 1562 N N . GLN A 1 196 ? -14.491 -0.779 4.671 1.00 56.59 196 GLN A N 1
ATOM 1563 C CA . GLN A 1 196 ? -15.224 -2.043 4.526 1.00 56.59 196 GLN A CA 1
ATOM 1564 C C . GLN A 1 196 ? -15.486 -2.468 3.073 1.00 56.59 196 GLN A C 1
ATOM 1566 O O . GLN A 1 196 ? -15.914 -3.596 2.837 1.00 56.59 196 GLN A O 1
ATOM 1571 N N . ALA A 1 197 ? -15.227 -1.602 2.090 1.00 59.59 197 ALA A N 1
ATOM 1572 C CA . ALA A 1 197 ? -15.371 -1.952 0.683 1.00 59.59 197 ALA A CA 1
ATOM 1573 C C . ALA A 1 197 ? -14.353 -3.026 0.245 1.00 59.59 197 ALA A C 1
ATOM 1575 O O . ALA A 1 197 ? -13.326 -3.259 0.887 1.00 59.59 197 ALA A O 1
ATOM 1576 N N . ASN A 1 198 ? -14.628 -3.696 -0.876 1.00 64.06 198 ASN A N 1
ATOM 1577 C CA . ASN A 1 198 ? -13.791 -4.777 -1.406 1.00 64.06 198 ASN A CA 1
ATOM 1578 C C . ASN A 1 198 ? -12.315 -4.356 -1.575 1.00 64.06 198 ASN A C 1
ATOM 1580 O O . ASN A 1 198 ? -12.022 -3.308 -2.154 1.00 64.06 198 ASN A O 1
ATOM 1584 N N . ILE A 1 199 ? -11.382 -5.218 -1.142 1.00 65.00 199 ILE A N 1
ATOM 1585 C CA . ILE A 1 199 ? -9.916 -4.991 -1.184 1.00 65.00 199 ILE A CA 1
ATOM 1586 C C . ILE A 1 199 ? -9.453 -4.580 -2.588 1.00 65.00 199 ILE A C 1
ATOM 1588 O O . ILE A 1 199 ? -8.685 -3.637 -2.756 1.00 65.00 199 ILE A O 1
ATOM 1592 N N . LEU A 1 200 ? -9.990 -5.245 -3.612 1.00 67.62 200 LEU A N 1
ATOM 1593 C CA . LEU A 1 200 ? -9.687 -4.987 -5.022 1.00 67.62 200 LEU A CA 1
ATOM 1594 C C . LEU A 1 200 ? -10.013 -3.550 -5.462 1.00 67.62 200 LEU A C 1
ATOM 1596 O O . LEU A 1 200 ? -9.297 -2.985 -6.288 1.00 67.62 200 LEU A O 1
ATOM 1600 N N . HIS A 1 201 ? -11.065 -2.944 -4.907 1.00 65.88 201 HIS A N 1
ATOM 1601 C CA . HIS A 1 201 ? -11.444 -1.570 -5.241 1.00 65.88 201 HIS A CA 1
ATOM 1602 C C . HIS A 1 201 ? -10.505 -0.555 -4.586 1.00 65.88 201 HIS A C 1
ATOM 1604 O O . HIS A 1 201 ? -10.056 0.364 -5.265 1.00 65.88 201 HIS A O 1
ATOM 1610 N N . GLN A 1 202 ? -10.132 -0.772 -3.321 1.00 69.12 202 GLN A N 1
ATOM 1611 C CA . GLN A 1 202 ? -9.161 0.073 -2.614 1.00 69.12 202 GLN A CA 1
ATOM 1612 C C . GLN A 1 202 ? -7.781 0.028 -3.281 1.00 69.12 202 GLN A C 1
ATOM 1614 O O . GLN A 1 202 ? -7.149 1.065 -3.469 1.00 69.12 202 GLN A O 1
ATOM 1619 N N . ILE A 1 203 ? -7.344 -1.156 -3.725 1.00 74.94 203 ILE A N 1
ATOM 1620 C CA . ILE A 1 203 ? -6.097 -1.316 -4.487 1.00 74.94 203 ILE A CA 1
ATOM 1621 C C . ILE A 1 203 ? -6.153 -0.498 -5.782 1.00 74.94 203 ILE A C 1
ATOM 1623 O O . ILE A 1 203 ? -5.217 0.241 -6.092 1.00 74.94 203 ILE A O 1
ATOM 1627 N N . ARG A 1 204 ? -7.255 -0.602 -6.537 1.00 73.38 204 ARG A N 1
ATOM 1628 C CA . ARG A 1 204 ? -7.410 0.096 -7.819 1.00 73.38 204 ARG A CA 1
ATOM 1629 C C . ARG A 1 204 ? -7.440 1.614 -7.662 1.00 73.38 204 ARG A C 1
ATOM 1631 O O . ARG A 1 204 ? -6.809 2.306 -8.455 1.00 73.38 204 ARG A O 1
ATOM 1638 N N . GLU A 1 205 ? -8.151 2.123 -6.665 1.00 68.38 205 GLU A N 1
ATOM 1639 C CA . GLU A 1 205 ? -8.262 3.561 -6.417 1.00 68.38 205 GLU A CA 1
ATOM 1640 C C . GLU A 1 205 ? -6.950 4.169 -5.901 1.00 68.38 205 GLU A C 1
ATOM 1642 O O . GLU A 1 205 ? -6.560 5.257 -6.323 1.00 68.38 205 GLU A O 1
ATOM 1647 N N . ALA A 1 206 ? -6.208 3.432 -5.070 1.00 68.25 206 ALA A N 1
ATOM 1648 C CA . ALA A 1 206 ? -4.891 3.845 -4.589 1.00 68.25 206 ALA A CA 1
ATOM 1649 C C . ALA A 1 206 ? -3.824 3.914 -5.702 1.00 68.25 206 ALA A C 1
ATOM 1651 O O . ALA A 1 206 ? -2.688 4.312 -5.445 1.00 68.25 206 ALA A O 1
ATOM 1652 N N . GLY A 1 207 ? -4.158 3.518 -6.937 1.00 73.88 207 GLY A N 1
ATOM 1653 C CA . GLY A 1 207 ? -3.215 3.475 -8.051 1.00 73.88 207 GLY A CA 1
ATOM 1654 C C . GLY A 1 207 ? -2.161 2.377 -7.897 1.00 73.88 207 GLY A C 1
ATOM 1655 O O . GLY A 1 207 ? -1.152 2.396 -8.588 1.00 73.88 207 GLY A O 1
ATOM 1656 N N . LEU A 1 208 ? -2.367 1.388 -7.027 1.00 81.12 208 LEU A N 1
ATOM 1657 C CA . LEU A 1 208 ? -1.403 0.304 -6.827 1.00 81.12 208 LEU A CA 1
ATOM 1658 C C . LEU A 1 208 ? -1.178 -0.592 -8.061 1.00 81.12 208 LEU A C 1
ATOM 1660 O O . LEU A 1 208 ? -0.035 -0.998 -8.270 1.00 81.12 208 LEU A O 1
ATOM 1664 N N . PRO A 1 209 ? -2.179 -0.871 -8.928 1.00 83.44 209 PRO A N 1
ATOM 1665 C CA . PRO A 1 209 ? -1.970 -1.715 -10.103 1.00 83.44 209 PRO A CA 1
ATOM 1666 C C . PRO A 1 209 ? -0.958 -1.153 -11.103 1.00 83.44 209 PRO A C 1
ATOM 1668 O O . PRO A 1 209 ? -0.247 -1.932 -11.733 1.00 83.44 209 PRO A O 1
ATOM 1671 N N . ILE A 1 210 ? -0.867 0.178 -11.254 1.00 85.31 210 ILE A N 1
ATOM 1672 C CA . ILE A 1 210 ? 0.123 0.776 -12.161 1.00 85.31 210 ILE A CA 1
ATOM 1673 C C . ILE A 1 210 ? 1.539 0.576 -11.609 1.00 85.31 210 ILE A C 1
ATOM 1675 O O . ILE A 1 210 ? 2.427 0.204 -12.368 1.00 85.31 210 ILE A O 1
ATOM 1679 N N . TYR A 1 211 ? 1.742 0.728 -10.295 1.00 85.25 211 TYR A N 1
ATOM 1680 C CA . TYR A 1 211 ? 3.037 0.470 -9.660 1.00 85.25 211 TYR A CA 1
ATOM 1681 C C . TYR A 1 211 ? 3.416 -1.007 -9.728 1.00 85.25 211 TYR A C 1
ATOM 1683 O O . TYR A 1 211 ? 4.552 -1.314 -10.073 1.00 85.25 211 TYR A O 1
ATOM 1691 N N . PHE A 1 212 ? 2.459 -1.912 -9.494 1.00 85.25 212 PHE A N 1
ATOM 1692 C CA . PHE A 1 212 ? 2.658 -3.348 -9.682 1.00 85.25 212 PHE A CA 1
ATOM 1693 C C . PHE A 1 212 ? 3.106 -3.660 -11.115 1.00 85.25 212 PHE A C 1
ATOM 1695 O O . PHE A 1 212 ? 4.142 -4.285 -11.312 1.00 85.25 212 PHE A O 1
ATOM 1702 N N . PHE A 1 213 ? 2.389 -3.154 -12.124 1.00 87.25 213 PHE A N 1
ATOM 1703 C CA . PHE A 1 213 ? 2.735 -3.391 -13.524 1.00 87.25 213 PHE A CA 1
ATOM 1704 C C . PHE A 1 213 ? 4.095 -2.794 -13.910 1.00 87.25 213 PHE A C 1
ATOM 1706 O O . PHE A 1 213 ? 4.899 -3.481 -14.533 1.00 87.25 213 PHE A O 1
ATOM 1713 N N . LEU A 1 214 ? 4.379 -1.542 -13.531 1.00 88.12 214 LEU A N 1
ATOM 1714 C CA . LEU A 1 214 ? 5.660 -0.880 -13.813 1.00 88.12 214 LEU A CA 1
ATOM 1715 C C . LEU A 1 214 ? 6.832 -1.610 -13.157 1.00 88.12 214 LEU A C 1
ATOM 1717 O O . LEU A 1 214 ? 7.870 -1.799 -13.787 1.00 88.12 214 LEU A O 1
ATOM 1721 N N . MET A 1 215 ? 6.654 -2.056 -11.915 1.00 85.88 215 MET A N 1
ATOM 1722 C CA . MET A 1 215 ? 7.641 -2.848 -11.196 1.00 85.88 215 MET A CA 1
ATOM 1723 C C . MET A 1 215 ? 7.865 -4.203 -11.876 1.00 85.88 215 MET A C 1
ATOM 1725 O O . MET A 1 215 ? 9.006 -4.530 -12.190 1.00 85.88 215 MET A O 1
ATOM 1729 N N . THR A 1 216 ? 6.812 -4.978 -12.163 1.00 85.56 216 THR A N 1
ATOM 1730 C CA . THR A 1 216 ? 6.938 -6.289 -12.825 1.00 85.56 216 THR A CA 1
ATOM 1731 C C . THR A 1 216 ? 7.540 -6.162 -14.226 1.00 85.56 216 THR A C 1
ATOM 1733 O O . THR A 1 216 ? 8.437 -6.925 -14.580 1.00 85.56 216 THR A O 1
ATOM 1736 N N . ALA A 1 217 ? 7.106 -5.177 -15.017 1.00 88.50 217 ALA A N 1
ATOM 1737 C CA . ALA A 1 217 ? 7.665 -4.909 -16.340 1.00 88.50 217 ALA A CA 1
ATOM 1738 C C . ALA A 1 217 ? 9.137 -4.477 -16.259 1.00 88.50 217 ALA A C 1
ATOM 1740 O O . ALA A 1 217 ? 9.959 -4.933 -17.052 1.00 88.50 217 ALA A O 1
ATOM 1741 N N . GLY A 1 218 ? 9.489 -3.646 -15.274 1.00 89.69 218 GLY A N 1
ATOM 1742 C CA . GLY A 1 218 ? 10.868 -3.246 -15.010 1.00 89.69 218 GLY A CA 1
ATOM 1743 C C . GLY A 1 218 ? 11.755 -4.428 -14.610 1.00 89.69 218 GLY A C 1
ATOM 1744 O O . GLY A 1 218 ? 12.833 -4.593 -15.177 1.00 89.69 218 GLY A O 1
ATOM 1745 N N . ARG A 1 219 ? 11.279 -5.305 -13.714 1.00 87.38 219 ARG A N 1
ATOM 1746 C CA . ARG A 1 219 ? 11.956 -6.564 -13.342 1.00 87.38 219 ARG A CA 1
ATOM 1747 C C . ARG A 1 219 ? 12.162 -7.473 -14.556 1.00 87.38 219 ARG A C 1
ATOM 1749 O O . ARG A 1 219 ? 13.251 -8.007 -14.751 1.00 87.38 219 ARG A O 1
ATOM 1756 N N . PHE A 1 220 ? 11.152 -7.603 -15.413 1.00 87.81 220 PHE A N 1
ATOM 1757 C CA . PHE A 1 220 ? 11.254 -8.377 -16.650 1.00 87.81 220 PHE A CA 1
ATOM 1758 C C . PHE A 1 220 ? 12.308 -7.798 -17.605 1.00 87.81 220 PHE A C 1
ATOM 1760 O O . PHE A 1 220 ? 13.162 -8.527 -18.108 1.00 87.81 220 PHE A O 1
ATOM 1767 N N . ALA A 1 221 ? 12.304 -6.477 -17.809 1.00 89.94 221 ALA A N 1
ATOM 1768 C CA . ALA A 1 221 ? 13.296 -5.794 -18.636 1.00 89.94 221 ALA A CA 1
ATOM 1769 C C . ALA A 1 221 ? 14.722 -5.959 -18.082 1.00 89.94 221 ALA A C 1
ATOM 1771 O O . ALA A 1 221 ? 15.646 -6.226 -18.848 1.00 89.94 221 ALA A O 1
ATOM 1772 N N . GLN A 1 222 ? 14.902 -5.879 -16.760 1.00 89.81 222 GLN A N 1
ATOM 1773 C CA . GLN A 1 222 ? 16.184 -6.165 -16.105 1.00 89.81 222 GLN A CA 1
ATOM 1774 C C . GLN A 1 222 ? 16.645 -7.596 -16.354 1.00 89.81 222 GLN A C 1
ATOM 1776 O O . GLN A 1 222 ? 17.816 -7.819 -16.658 1.00 89.81 222 GLN A O 1
ATOM 1781 N N . GLN A 1 223 ? 15.736 -8.568 -16.261 1.00 87.69 223 GLN A N 1
ATOM 1782 C CA . GLN A 1 223 ? 16.070 -9.963 -16.516 1.00 87.69 223 GLN A CA 1
ATOM 1783 C C . GLN A 1 223 ? 16.533 -10.172 -17.959 1.00 87.69 223 GLN A C 1
ATOM 1785 O O . GLN A 1 223 ? 17.550 -10.826 -18.182 1.00 87.69 223 GLN A O 1
ATOM 1790 N N . LEU A 1 224 ? 15.852 -9.560 -18.931 1.00 89.75 224 LEU A N 1
ATOM 1791 C CA . LEU A 1 224 ? 16.282 -9.580 -20.330 1.00 89.75 224 LEU A CA 1
ATOM 1792 C C . LEU A 1 224 ? 17.647 -8.918 -20.525 1.00 89.75 224 LEU A C 1
ATOM 1794 O O . LEU A 1 224 ? 18.472 -9.440 -21.267 1.00 89.75 224 LEU A O 1
ATOM 1798 N N . LEU A 1 225 ? 17.906 -7.802 -19.844 1.00 91.19 225 LEU A N 1
ATOM 1799 C CA . LEU A 1 225 ? 19.172 -7.081 -19.941 1.00 91.19 225 LEU A CA 1
ATOM 1800 C C . LEU A 1 225 ? 20.336 -7.910 -19.368 1.00 91.19 225 LEU A C 1
ATOM 1802 O O . LEU A 1 225 ? 21.401 -7.991 -19.978 1.00 91.19 225 LEU A O 1
ATOM 1806 N N . ARG A 1 226 ? 20.105 -8.615 -18.251 1.00 90.19 226 ARG A N 1
ATOM 1807 C CA . ARG A 1 226 ? 21.056 -9.584 -17.676 1.00 90.19 226 ARG A CA 1
ATOM 1808 C C . ARG A 1 226 ? 21.298 -10.768 -18.611 1.00 90.19 226 ARG A C 1
ATOM 1810 O O . ARG A 1 226 ? 22.449 -11.126 -18.845 1.00 90.19 226 ARG A O 1
ATOM 1817 N N . LEU A 1 227 ? 20.243 -11.347 -19.183 1.00 90.25 227 LEU A N 1
ATOM 1818 C CA . LEU A 1 227 ? 20.371 -12.423 -20.172 1.00 90.25 227 LEU A CA 1
ATOM 1819 C C . LEU A 1 227 ? 21.138 -11.955 -21.415 1.00 90.25 227 LEU A C 1
ATOM 1821 O O . LEU A 1 227 ? 21.988 -12.685 -21.917 1.00 90.25 227 LEU A O 1
ATOM 1825 N N . ALA A 1 228 ? 20.899 -10.725 -21.872 1.00 90.75 228 ALA A N 1
ATOM 1826 C CA . ALA A 1 228 ? 21.646 -10.119 -22.965 1.00 90.75 228 ALA A CA 1
ATOM 1827 C C . ALA A 1 228 ? 23.127 -9.945 -22.603 1.00 90.75 228 ALA A C 1
ATOM 1829 O O . ALA A 1 228 ? 23.981 -10.277 -23.419 1.00 90.75 228 ALA A O 1
ATOM 1830 N N . ALA A 1 229 ? 23.448 -9.508 -21.379 1.00 91.19 229 ALA A N 1
ATOM 1831 C CA . ALA A 1 229 ? 24.831 -9.427 -20.905 1.00 91.19 229 ALA A CA 1
ATOM 1832 C C . ALA A 1 229 ? 25.528 -10.798 -20.977 1.00 91.19 229 ALA A C 1
ATOM 1834 O O . ALA A 1 229 ? 26.611 -10.909 -21.554 1.00 91.19 229 ALA A O 1
ATOM 1835 N N . TRP A 1 230 ? 24.881 -11.851 -20.466 1.00 90.31 230 TRP A N 1
ATOM 1836 C CA . TRP A 1 230 ? 25.387 -13.228 -20.536 1.00 90.31 230 TRP A CA 1
ATOM 1837 C C . TRP A 1 230 ? 25.544 -13.731 -21.974 1.00 90.31 230 TRP A C 1
ATOM 1839 O O . TRP A 1 230 ? 26.533 -14.382 -22.306 1.00 90.31 230 TRP A O 1
ATOM 1849 N N . TRP A 1 231 ? 24.599 -13.402 -22.850 1.00 88.69 231 TRP A N 1
ATOM 1850 C CA . TRP A 1 231 ? 24.648 -13.799 -24.253 1.00 88.69 231 TRP A CA 1
ATOM 1851 C C . TRP A 1 231 ? 25.787 -13.110 -25.019 1.00 88.69 231 TRP A C 1
ATOM 1853 O O . TRP A 1 231 ? 26.513 -13.769 -25.763 1.00 88.69 231 TRP A O 1
ATOM 1863 N N . VAL A 1 232 ? 25.982 -11.803 -24.807 1.00 89.31 232 VAL A N 1
ATOM 1864 C CA . VAL A 1 232 ? 27.044 -10.990 -25.430 1.00 89.31 232 VAL A CA 1
ATOM 1865 C C . VAL A 1 232 ? 28.424 -11.530 -25.055 1.00 89.31 232 VAL A C 1
ATOM 1867 O O . VAL A 1 232 ? 29.246 -11.775 -25.939 1.00 89.31 232 VAL A O 1
ATOM 1870 N N . ILE A 1 233 ? 28.665 -11.780 -23.763 1.00 88.25 233 ILE A N 1
ATOM 1871 C CA . ILE A 1 233 ? 29.958 -12.302 -23.306 1.00 88.25 233 ILE A CA 1
ATOM 1872 C C . ILE A 1 233 ? 30.161 -13.766 -23.720 1.00 88.25 233 ILE A C 1
ATOM 1874 O O . ILE A 1 233 ? 31.245 -14.131 -24.174 1.00 88.25 233 ILE A O 1
ATOM 1878 N N . GLY A 1 234 ? 29.111 -14.593 -23.647 1.00 87.06 234 GLY A N 1
ATOM 1879 C CA . GLY A 1 234 ? 29.170 -16.004 -24.027 1.00 87.06 234 GLY A CA 1
ATOM 1880 C C . GLY A 1 234 ? 29.489 -16.193 -25.508 1.00 87.06 234 GLY A C 1
ATOM 1881 O O . GLY A 1 234 ? 30.339 -17.006 -25.865 1.00 87.06 234 GLY A O 1
ATOM 1882 N N . ARG A 1 235 ? 28.872 -15.391 -26.383 1.00 84.94 235 ARG A N 1
ATOM 1883 C CA . ARG A 1 235 ? 29.155 -15.414 -27.822 1.00 84.94 235 ARG A CA 1
ATOM 1884 C C . ARG A 1 235 ? 30.580 -14.949 -28.137 1.00 84.94 235 ARG A C 1
ATOM 1886 O O . ARG A 1 235 ? 31.242 -15.584 -28.956 1.00 84.94 235 ARG A O 1
ATOM 1893 N N . GLY A 1 236 ? 31.052 -13.881 -27.487 1.00 83.19 236 GLY A N 1
ATOM 1894 C CA . GLY A 1 236 ? 32.422 -13.381 -27.650 1.00 83.19 236 GLY A CA 1
ATOM 1895 C C . GLY A 1 236 ? 33.483 -14.401 -27.222 1.00 83.19 236 GLY A C 1
ATOM 1896 O O . GLY A 1 236 ? 34.468 -14.599 -27.931 1.00 83.19 236 GLY A O 1
ATOM 1897 N N . ALA A 1 237 ? 33.245 -15.110 -26.113 1.00 84.12 237 ALA A N 1
ATOM 1898 C CA . ALA A 1 237 ? 34.138 -16.157 -25.619 1.00 84.12 237 ALA A CA 1
ATOM 1899 C C . ALA A 1 237 ? 34.157 -17.405 -26.523 1.00 84.12 237 ALA A C 1
ATOM 1901 O O . ALA A 1 237 ? 35.227 -17.925 -26.826 1.00 84.12 237 ALA A O 1
ATOM 1902 N N . LEU A 1 238 ? 32.990 -17.871 -26.987 1.00 82.44 238 LEU A N 1
ATOM 1903 C CA . LEU A 1 238 ? 32.872 -19.098 -27.789 1.00 82.44 238 LEU A CA 1
ATOM 1904 C C . LEU A 1 238 ? 33.353 -18.944 -29.239 1.00 82.44 238 LEU A C 1
ATOM 1906 O O . LEU A 1 238 ? 33.837 -19.911 -29.819 1.00 82.44 238 LEU A O 1
ATOM 1910 N N . LEU A 1 239 ? 33.221 -17.754 -29.837 1.00 80.62 239 LEU A N 1
ATOM 1911 C CA . LEU A 1 239 ? 33.689 -17.499 -31.208 1.00 80.62 239 LEU A CA 1
ATOM 1912 C C . LEU A 1 239 ? 35.180 -17.125 -31.270 1.00 80.62 239 LEU A C 1
ATOM 1914 O O . LEU A 1 239 ? 35.737 -17.044 -32.360 1.00 80.62 239 LEU A O 1
ATOM 1918 N N . GLY A 1 240 ? 35.836 -16.899 -30.124 1.00 74.94 240 GLY A N 1
ATOM 1919 C CA . GLY A 1 240 ? 37.259 -16.547 -30.057 1.00 74.94 240 GLY A CA 1
ATOM 1920 C C . GLY A 1 240 ? 37.596 -15.166 -30.632 1.00 74.94 240 GLY A C 1
ATOM 1921 O O . GLY A 1 240 ? 38.754 -14.898 -30.939 1.00 74.94 240 GLY A O 1
ATOM 1922 N N . HIS A 1 241 ? 36.602 -14.296 -30.831 1.00 70.06 241 HIS A N 1
ATOM 1923 C CA . HIS A 1 241 ? 36.769 -12.941 -31.370 1.00 70.06 241 HIS A CA 1
ATOM 1924 C C . HIS A 1 241 ? 36.548 -11.948 -30.234 1.00 70.06 241 HIS A C 1
ATOM 1926 O O . HIS A 1 241 ? 35.454 -11.418 -30.032 1.00 70.06 241 HIS A O 1
ATOM 1932 N N . PHE A 1 242 ? 37.590 -11.770 -29.427 1.00 70.44 242 PHE A N 1
ATOM 1933 C CA . PHE A 1 242 ? 37.550 -10.926 -28.241 1.00 70.44 242 PHE A CA 1
ATOM 1934 C C . PHE A 1 242 ? 37.925 -9.482 -28.595 1.00 70.44 242 PHE A C 1
ATOM 1936 O O . PHE A 1 242 ? 38.973 -8.972 -28.204 1.00 70.44 242 PHE A O 1
ATOM 1943 N N . ASP A 1 243 ? 37.071 -8.834 -29.387 1.00 85.50 243 ASP A N 1
ATOM 1944 C CA . ASP A 1 243 ? 37.245 -7.427 -29.743 1.00 85.50 243 ASP A CA 1
ATOM 1945 C C . ASP A 1 243 ? 36.785 -6.514 -28.601 1.00 85.50 243 ASP A C 1
ATOM 1947 O O . ASP A 1 243 ? 35.751 -6.743 -27.965 1.00 85.50 243 ASP A O 1
ATOM 1951 N N . TRP A 1 244 ? 37.494 -5.400 -28.401 1.00 86.38 244 TRP A N 1
ATOM 1952 C CA . TRP A 1 244 ? 37.150 -4.379 -27.403 1.00 86.38 244 TRP A CA 1
ATOM 1953 C C . TRP A 1 244 ? 35.705 -3.868 -27.524 1.00 86.38 244 TRP A C 1
ATOM 1955 O O . TRP A 1 244 ? 35.090 -3.519 -26.518 1.00 86.38 244 TRP A O 1
ATOM 1965 N N . ALA A 1 245 ? 35.127 -3.871 -28.729 1.00 87.75 245 ALA A N 1
ATOM 1966 C CA . ALA A 1 245 ? 33.742 -3.464 -28.962 1.00 87.75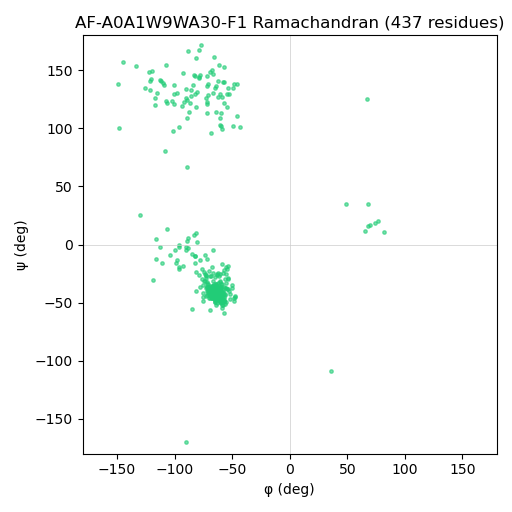 245 ALA A CA 1
ATOM 1967 C C . ALA A 1 245 ? 32.716 -4.337 -28.208 1.00 87.75 245 ALA A C 1
ATOM 1969 O O . ALA A 1 245 ? 31.752 -3.803 -27.658 1.00 87.75 245 ALA A O 1
ATOM 1970 N N . TRP A 1 246 ? 32.932 -5.656 -28.125 1.00 87.00 246 TRP A N 1
ATOM 1971 C CA . TRP A 1 246 ? 32.046 -6.571 -27.392 1.00 87.00 246 TRP A CA 1
ATOM 1972 C C . TRP A 1 246 ? 32.127 -6.348 -25.879 1.00 87.00 246 TRP A C 1
ATOM 1974 O O . TRP A 1 246 ? 31.101 -6.373 -25.199 1.00 87.00 246 TRP A O 1
ATOM 1984 N N . LEU A 1 247 ? 33.325 -6.052 -25.364 1.00 87.56 247 LEU A N 1
ATOM 1985 C CA . LEU A 1 247 ? 33.526 -5.687 -23.962 1.00 87.56 247 LEU A CA 1
ATOM 1986 C C . LEU A 1 247 ? 32.839 -4.370 -23.601 1.00 87.56 247 LEU A C 1
ATOM 1988 O O . LEU A 1 247 ? 32.183 -4.298 -22.566 1.00 87.56 247 LEU A O 1
ATOM 1992 N N . PHE A 1 248 ? 32.945 -3.346 -24.453 1.00 91.44 248 PHE A N 1
ATOM 1993 C CA . PHE A 1 248 ? 32.243 -2.081 -24.231 1.00 91.44 248 PHE A CA 1
ATOM 1994 C C . PHE A 1 248 ? 30.724 -2.250 -24.286 1.00 91.44 248 PHE A C 1
ATOM 1996 O O . PHE A 1 248 ? 30.030 -1.679 -23.450 1.00 91.44 248 PHE A O 1
ATOM 2003 N N . ALA A 1 249 ? 30.199 -3.058 -25.214 1.00 89.75 249 ALA A N 1
ATOM 2004 C CA . ALA A 1 249 ? 28.771 -3.364 -25.272 1.00 89.75 249 ALA A CA 1
ATOM 2005 C C . ALA A 1 249 ? 28.293 -4.080 -23.998 1.00 89.75 249 ALA A C 1
ATOM 2007 O O . ALA A 1 249 ? 27.296 -3.680 -23.402 1.00 89.75 249 ALA A O 1
ATOM 2008 N N . TRP A 1 250 ? 29.035 -5.089 -23.537 1.00 92.44 250 TRP A N 1
ATOM 2009 C CA . TRP A 1 250 ? 28.756 -5.785 -22.280 1.00 92.44 250 TRP A CA 1
ATOM 2010 C C . TRP A 1 250 ? 28.820 -4.847 -21.065 1.00 92.44 250 TRP A C 1
ATOM 2012 O O . TRP A 1 250 ? 27.894 -4.821 -20.254 1.00 92.44 250 TRP A O 1
ATOM 2022 N N . ALA A 1 251 ? 29.863 -4.020 -20.971 1.00 92.81 251 ALA A N 1
ATOM 2023 C CA . ALA A 1 251 ? 30.021 -3.048 -19.895 1.00 92.81 251 ALA A CA 1
ATOM 2024 C C . ALA A 1 251 ? 28.886 -2.014 -19.890 1.00 92.81 251 ALA A C 1
ATOM 2026 O O . ALA A 1 251 ? 28.354 -1.691 -18.833 1.00 92.81 251 ALA A O 1
ATOM 2027 N N . LEU A 1 252 ? 28.465 -1.527 -21.061 1.00 94.00 252 LEU A N 1
ATOM 2028 C CA . LEU A 1 252 ? 27.361 -0.575 -21.184 1.00 94.00 252 LEU A CA 1
ATOM 2029 C C . LEU A 1 252 ? 26.021 -1.197 -20.762 1.00 94.00 252 LEU A C 1
ATOM 2031 O O . LEU A 1 252 ? 25.223 -0.531 -20.101 1.00 94.00 252 LEU A O 1
ATOM 2035 N N . ILE A 1 253 ? 25.796 -2.480 -21.064 1.00 93.50 253 ILE A N 1
ATOM 2036 C CA . ILE A 1 253 ? 24.634 -3.239 -20.576 1.00 93.50 253 ILE A CA 1
ATOM 2037 C C . ILE A 1 253 ? 24.643 -3.310 -19.039 1.00 93.50 253 ILE A C 1
ATOM 2039 O O . ILE A 1 253 ? 23.628 -2.992 -18.422 1.00 93.50 253 ILE A O 1
ATOM 2043 N N . LEU A 1 254 ? 25.780 -3.636 -18.412 1.00 92.25 254 LEU A N 1
ATOM 2044 C CA . LEU A 1 254 ? 25.908 -3.674 -16.946 1.00 92.25 254 LEU A CA 1
ATOM 2045 C C . LEU A 1 254 ? 25.780 -2.296 -16.286 1.00 92.25 254 LEU A C 1
ATOM 2047 O O . LEU A 1 254 ? 25.169 -2.153 -15.232 1.00 92.25 254 LEU A O 1
ATOM 2051 N N . ILE A 1 255 ? 26.319 -1.247 -16.904 1.00 95.25 255 ILE A N 1
ATOM 2052 C CA . ILE A 1 255 ? 26.131 0.115 -16.394 1.00 95.25 255 ILE A CA 1
ATOM 2053 C C . ILE A 1 255 ? 24.649 0.494 -16.461 1.00 95.25 255 ILE A C 1
ATOM 2055 O O . ILE A 1 255 ? 24.156 1.171 -15.565 1.00 95.25 255 ILE A O 1
ATOM 2059 N N . THR A 1 256 ? 23.919 0.021 -17.475 1.00 94.06 256 THR A N 1
ATOM 2060 C CA . THR A 1 256 ? 22.483 0.286 -17.636 1.00 94.06 256 THR A CA 1
ATOM 2061 C C . THR A 1 256 ? 21.617 -0.495 -16.636 1.00 94.06 256 THR A C 1
ATOM 2063 O O . THR A 1 256 ? 20.532 -0.026 -16.284 1.00 94.06 256 THR A O 1
ATOM 2066 N N . THR A 1 257 ? 22.070 -1.647 -16.117 1.00 90.62 257 THR A N 1
ATOM 2067 C CA . THR A 1 257 ? 21.311 -2.385 -15.088 1.00 90.62 257 THR A CA 1
ATOM 2068 C C . THR A 1 257 ? 21.235 -1.612 -13.770 1.00 90.62 257 THR A C 1
ATOM 2070 O O . THR A 1 257 ? 20.178 -1.607 -13.147 1.00 90.62 257 THR A O 1
ATOM 2073 N N . LEU A 1 258 ? 22.285 -0.877 -13.386 1.00 90.69 258 LEU A N 1
ATOM 2074 C CA . LEU A 1 258 ? 22.331 -0.105 -12.133 1.00 90.69 258 LEU A CA 1
ATOM 2075 C C . LEU A 1 258 ? 21.190 0.929 -11.984 1.00 90.69 258 LEU A C 1
ATOM 2077 O O . LEU A 1 258 ? 20.411 0.818 -11.038 1.00 90.69 258 LEU A O 1
ATOM 2081 N N . PRO A 1 259 ? 21.006 1.919 -12.885 1.00 93.31 259 PRO A N 1
ATOM 2082 C CA . PRO A 1 259 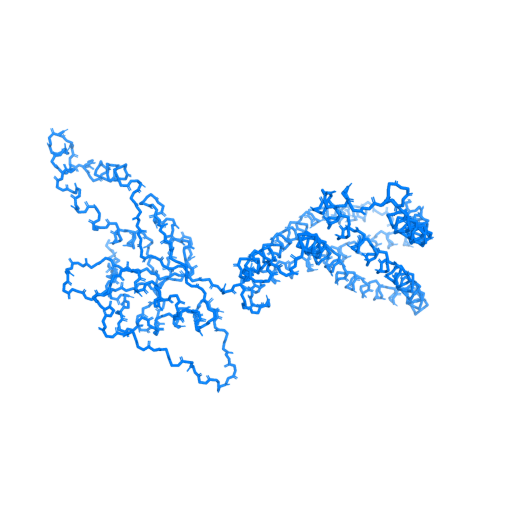? 19.908 2.884 -12.770 1.00 93.31 259 PRO A CA 1
ATOM 2083 C C . PRO A 1 259 ? 18.532 2.223 -12.914 1.00 93.31 259 PRO A C 1
ATOM 2085 O O . PRO A 1 259 ? 17.544 2.704 -12.348 1.00 93.31 259 PRO A O 1
ATOM 2088 N N . SER A 1 260 ? 18.454 1.105 -13.643 1.00 90.06 260 SER A N 1
ATOM 2089 C CA . SER A 1 260 ? 17.226 0.324 -13.734 1.00 90.06 260 SER A CA 1
ATOM 2090 C C . SER A 1 260 ? 16.847 -0.256 -12.370 1.00 90.06 260 SER A C 1
ATOM 2092 O O . SER A 1 260 ? 15.681 -0.162 -11.987 1.00 90.06 260 SER A O 1
ATOM 2094 N N . GLU A 1 261 ? 17.805 -0.808 -11.617 1.00 88.50 261 GLU A N 1
ATOM 2095 C CA . GLU A 1 261 ? 17.577 -1.360 -10.272 1.00 88.50 261 GLU A CA 1
ATOM 2096 C C . GLU A 1 261 ? 17.033 -0.306 -9.312 1.00 88.50 261 GLU A C 1
ATOM 2098 O O . GLU A 1 261 ? 16.027 -0.554 -8.645 1.00 88.50 261 GLU A O 1
ATOM 2103 N N . PHE A 1 262 ? 17.609 0.899 -9.322 1.00 92.56 262 PHE A N 1
ATOM 2104 C CA . PHE A 1 262 ? 17.097 2.017 -8.527 1.00 92.56 262 PHE A CA 1
ATOM 2105 C C . PHE A 1 262 ? 15.653 2.377 -8.888 1.00 92.56 262 PHE A C 1
ATOM 2107 O O . PHE A 1 262 ? 14.820 2.562 -8.003 1.00 92.56 262 PHE A O 1
ATOM 2114 N N . THR A 1 263 ? 15.336 2.440 -10.182 1.00 90.50 263 THR A N 1
ATOM 2115 C CA . THR A 1 263 ? 13.991 2.795 -10.659 1.00 90.50 263 THR A CA 1
ATOM 2116 C C . THR A 1 263 ? 12.951 1.749 -10.253 1.00 90.50 263 THR A C 1
ATOM 2118 O O . THR A 1 263 ? 11.862 2.091 -9.795 1.00 90.50 263 THR A O 1
ATOM 2121 N N . VAL A 1 264 ? 13.283 0.464 -10.386 1.00 89.69 264 VAL A N 1
ATOM 2122 C CA . VAL A 1 264 ? 12.391 -0.632 -9.987 1.00 89.69 264 VAL A CA 1
ATOM 2123 C C . VAL A 1 264 ? 12.204 -0.669 -8.472 1.00 89.69 264 VAL A C 1
ATOM 2125 O O . VAL A 1 264 ? 11.066 -0.762 -8.018 1.00 89.69 264 VAL A O 1
ATOM 2128 N N . SER A 1 265 ? 13.285 -0.511 -7.703 1.00 88.88 265 SER A N 1
ATOM 2129 C CA . SER A 1 265 ? 13.239 -0.430 -6.237 1.00 88.88 265 SER A CA 1
ATOM 2130 C C . SER A 1 265 ? 12.384 0.748 -5.751 1.00 88.88 265 SER A C 1
ATOM 2132 O O . SER A 1 265 ? 11.609 0.624 -4.804 1.00 88.88 265 SER A O 1
ATOM 2134 N N . TRP A 1 266 ? 12.428 1.882 -6.458 1.00 89.62 266 TRP A N 1
ATOM 2135 C CA . TRP A 1 266 ? 11.559 3.020 -6.169 1.00 89.62 266 TRP A CA 1
ATOM 2136 C C . TRP A 1 266 ? 10.071 2.684 -6.344 1.00 89.62 266 TRP A C 1
ATOM 2138 O O . TRP A 1 266 ? 9.253 3.006 -5.478 1.00 89.62 266 TRP A O 1
ATOM 2148 N N . PHE A 1 267 ? 9.687 2.035 -7.448 1.00 87.62 267 PHE A N 1
ATOM 2149 C CA . PHE A 1 267 ? 8.294 1.622 -7.659 1.00 87.62 267 PHE A CA 1
ATOM 2150 C C . PHE A 1 267 ? 7.842 0.560 -6.653 1.00 87.62 267 PHE A C 1
ATOM 2152 O O . PHE A 1 267 ? 6.715 0.634 -6.163 1.00 87.62 267 PHE A O 1
ATOM 2159 N N . GLU A 1 268 ? 8.732 -0.366 -6.304 1.00 85.50 268 GLU A N 1
ATOM 2160 C CA . GLU A 1 268 ? 8.518 -1.382 -5.273 1.00 85.50 268 GLU A CA 1
ATOM 2161 C C . GLU A 1 268 ? 8.242 -0.754 -3.901 1.00 85.50 268 GLU A C 1
ATOM 2163 O O . GLU A 1 268 ? 7.231 -1.061 -3.269 1.00 85.50 268 GLU A O 1
ATOM 2168 N N . GLY A 1 269 ? 9.053 0.223 -3.483 1.00 83.62 269 GLY A N 1
ATOM 2169 C CA . GLY A 1 269 ? 8.838 0.956 -2.234 1.00 83.62 269 GLY A CA 1
ATOM 2170 C C . GLY A 1 269 ? 7.493 1.690 -2.194 1.00 83.62 269 GLY A C 1
ATOM 2171 O O . GLY A 1 269 ? 6.765 1.602 -1.205 1.00 83.62 269 GLY A O 1
ATOM 2172 N N . ASN A 1 270 ? 7.109 2.367 -3.282 1.00 85.94 270 ASN A N 1
ATOM 2173 C CA . ASN A 1 270 ? 5.812 3.052 -3.361 1.00 85.94 270 ASN A CA 1
ATOM 2174 C C . ASN A 1 270 ? 4.628 2.077 -3.294 1.00 85.94 270 ASN A C 1
ATOM 2176 O O . ASN A 1 270 ? 3.621 2.369 -2.643 1.00 85.94 270 ASN A O 1
ATOM 2180 N N . PHE A 1 271 ? 4.754 0.916 -3.939 1.00 85.56 271 PHE A N 1
ATOM 2181 C CA . PHE A 1 271 ? 3.753 -0.141 -3.874 1.00 85.56 271 PHE A CA 1
ATOM 2182 C C . PHE A 1 271 ? 3.584 -0.663 -2.439 1.00 85.56 271 PHE A C 1
ATOM 2184 O O . PHE A 1 271 ? 2.455 -0.723 -1.947 1.00 85.56 271 PHE A O 1
ATOM 2191 N N . PHE A 1 272 ? 4.684 -0.946 -1.733 1.00 83.19 272 PHE A N 1
ATOM 2192 C CA . PHE A 1 272 ? 4.630 -1.429 -0.350 1.00 83.19 272 PHE A CA 1
ATOM 2193 C C . PHE A 1 272 ? 4.092 -0.405 0.637 1.00 83.19 272 PHE A C 1
ATOM 2195 O O . PHE A 1 272 ? 3.256 -0.746 1.473 1.00 83.19 272 PHE A O 1
ATOM 2202 N N . VAL A 1 273 ? 4.490 0.862 0.510 1.00 84.50 273 VAL A N 1
ATOM 2203 C CA . VAL A 1 273 ? 3.944 1.942 1.343 1.00 84.50 273 VAL A CA 1
ATOM 2204 C C . VAL A 1 273 ? 2.432 2.067 1.149 1.00 84.50 273 VAL A C 1
ATOM 2206 O O . VAL A 1 273 ? 1.692 2.265 2.116 1.00 84.50 273 VAL A O 1
ATOM 2209 N N . GLY A 1 274 ? 1.946 1.948 -0.088 1.00 81.94 274 GLY A N 1
ATOM 2210 C CA . GLY A 1 274 ? 0.515 2.025 -0.359 1.00 81.94 274 GLY A CA 1
ATOM 2211 C C . GLY A 1 274 ? -0.262 0.794 0.124 1.00 81.94 274 GLY A C 1
ATOM 2212 O O . GLY A 1 274 ? -1.333 0.964 0.706 1.00 81.94 274 GLY A O 1
ATOM 2213 N N . LEU A 1 275 ? 0.275 -0.421 -0.031 1.00 82.69 275 LEU A N 1
ATOM 2214 C CA . LEU A 1 275 ? -0.334 -1.630 0.540 1.00 82.69 275 LEU A CA 1
ATOM 2215 C C . LEU A 1 275 ? -0.381 -1.587 2.075 1.00 82.69 275 LEU A C 1
ATOM 2217 O O . LEU A 1 275 ? -1.441 -1.834 2.652 1.00 82.69 275 LEU A O 1
ATOM 2221 N N . GLY A 1 276 ? 0.722 -1.211 2.730 1.00 78.19 276 GLY A N 1
ATOM 2222 C CA . GLY A 1 276 ? 0.784 -1.078 4.189 1.00 78.19 276 GLY A CA 1
ATOM 2223 C C . GLY A 1 276 ? -0.210 -0.039 4.714 1.00 78.19 276 GLY A C 1
ATOM 2224 O O . GLY A 1 276 ? -0.886 -0.260 5.715 1.00 78.19 276 GLY A O 1
ATOM 2225 N N . ARG A 1 277 ? -0.413 1.067 3.982 1.00 82.88 277 ARG A N 1
ATOM 2226 C CA . ARG A 1 277 ? -1.450 2.057 4.319 1.00 82.88 277 ARG A CA 1
ATOM 2227 C C . ARG A 1 277 ? -2.853 1.449 4.332 1.00 82.88 277 ARG A C 1
ATOM 2229 O O . ARG A 1 277 ? -3.588 1.683 5.288 1.00 82.88 277 ARG A O 1
ATOM 2236 N N . ILE A 1 278 ? -3.221 0.686 3.299 1.00 79.50 278 ILE A N 1
ATOM 2237 C CA . ILE A 1 278 ? -4.538 0.029 3.211 1.00 79.50 278 ILE A CA 1
ATOM 2238 C C . ILE A 1 278 ? -4.720 -0.944 4.381 1.00 79.50 278 ILE A C 1
ATOM 2240 O O . ILE A 1 278 ? -5.779 -0.970 5.012 1.00 79.50 278 ILE A O 1
ATOM 2244 N N . PHE A 1 279 ? -3.682 -1.721 4.692 1.00 78.44 279 PHE A N 1
ATOM 2245 C CA . PHE A 1 279 ? -3.720 -2.697 5.774 1.00 78.44 279 PHE A CA 1
ATOM 2246 C C . PHE A 1 279 ? -3.885 -2.029 7.146 1.00 78.44 279 PHE A C 1
ATOM 2248 O O . PHE A 1 279 ? -4.824 -2.346 7.878 1.00 78.44 279 PHE A O 1
ATOM 2255 N N . LYS A 1 280 ? -3.064 -1.015 7.451 1.00 79.19 280 LYS A N 1
ATOM 2256 C CA . LYS A 1 280 ? -3.147 -0.254 8.707 1.00 79.19 280 LYS A CA 1
ATOM 2257 C C . LYS A 1 280 ? -4.487 0.451 8.882 1.00 79.19 280 LYS A C 1
ATOM 2259 O O . LYS A 1 280 ? -5.055 0.407 9.969 1.00 79.19 280 LYS A O 1
ATOM 2264 N N . GLN A 1 281 ? -5.031 1.053 7.824 1.00 78.38 281 GLN A N 1
ATOM 2265 C CA . GLN A 1 281 ? -6.356 1.682 7.876 1.00 78.38 281 GLN A CA 1
ATOM 2266 C C . GLN A 1 281 ? -7.456 0.674 8.231 1.00 78.38 281 GLN A C 1
ATOM 2268 O O . GLN A 1 281 ? -8.323 0.977 9.049 1.00 78.38 281 GLN A O 1
ATOM 2273 N N . ARG A 1 282 ? -7.407 -0.540 7.671 1.00 76.31 282 ARG A N 1
ATOM 2274 C CA . ARG A 1 282 ? -8.371 -1.603 7.991 1.00 76.31 282 ARG A CA 1
ATOM 2275 C C . ARG A 1 282 ? -8.226 -2.128 9.409 1.00 76.31 282 ARG A C 1
ATOM 2277 O O . ARG A 1 282 ? -9.245 -2.320 10.065 1.00 76.31 282 ARG A O 1
ATOM 2284 N N . LEU A 1 283 ? -6.998 -2.351 9.877 1.00 76.75 283 LEU A N 1
ATOM 2285 C CA . LEU A 1 283 ? -6.753 -2.790 11.250 1.00 76.75 283 LEU A CA 1
ATOM 2286 C C . LEU A 1 283 ? -7.271 -1.764 12.254 1.00 76.75 283 LEU A C 1
ATOM 2288 O O . LEU A 1 283 ? -8.023 -2.126 13.153 1.00 76.75 283 LEU A O 1
ATOM 2292 N N . LEU A 1 284 ? -6.938 -0.485 12.061 1.00 75.00 284 LEU A N 1
ATOM 2293 C CA . LEU A 1 284 ? -7.410 0.598 12.924 1.00 75.00 284 LEU A CA 1
ATOM 2294 C C . LEU A 1 284 ? -8.937 0.689 12.921 1.00 75.00 284 LEU A C 1
ATOM 2296 O O . LEU A 1 284 ? -9.547 0.761 13.983 1.00 75.00 284 LEU A O 1
ATOM 2300 N N . HIS A 1 285 ? -9.568 0.607 11.747 1.00 74.69 285 HIS A N 1
ATOM 2301 C CA . HIS A 1 285 ? -11.030 0.592 11.651 1.00 74.69 285 HIS A CA 1
ATOM 2302 C C . HIS A 1 285 ? -11.656 -0.620 12.343 1.00 74.69 285 HIS A C 1
ATOM 2304 O O . HIS A 1 285 ? -12.689 -0.500 12.996 1.00 74.69 285 HIS A O 1
ATOM 2310 N N . GLY A 1 286 ? -11.030 -1.792 12.210 1.00 72.88 286 GLY A N 1
ATOM 2311 C CA . GLY A 1 286 ? -11.449 -3.016 12.883 1.00 72.88 286 GLY A CA 1
ATOM 2312 C C . GLY A 1 286 ? -11.386 -2.876 14.401 1.00 72.88 286 GLY A C 1
ATOM 2313 O O . GLY A 1 286 ? -12.362 -3.186 15.076 1.00 72.88 286 GLY A O 1
ATOM 2314 N N . VAL A 1 287 ? -10.281 -2.335 14.924 1.00 74.00 287 VAL A N 1
ATOM 2315 C CA . VAL A 1 287 ? -10.085 -2.089 16.360 1.00 74.00 287 VAL A CA 1
ATOM 2316 C C . VAL A 1 287 ? -11.107 -1.085 16.898 1.00 74.00 287 VAL A C 1
ATOM 2318 O O . VAL A 1 287 ? -11.712 -1.333 17.936 1.00 74.00 287 VAL A O 1
ATOM 2321 N N . LEU A 1 288 ? -11.363 0.011 16.177 1.00 72.19 288 LEU A N 1
ATOM 2322 C CA . LEU A 1 288 ? -12.318 1.048 16.590 1.00 72.19 288 LEU A CA 1
ATOM 2323 C C . LEU A 1 288 ? -13.783 0.577 16.595 1.00 72.19 288 LEU A C 1
ATOM 2325 O O . LEU A 1 288 ? -14.617 1.201 17.249 1.00 72.19 288 LEU A O 1
ATOM 2329 N N . LYS A 1 289 ? -14.111 -0.510 15.884 1.00 70.12 289 LYS A N 1
ATOM 2330 C CA . LYS A 1 289 ? -15.461 -1.102 15.842 1.00 70.12 289 LYS A CA 1
ATOM 2331 C C . LYS A 1 289 ? -15.667 -2.267 16.812 1.00 70.12 289 LYS A C 1
ATOM 2333 O O . LYS A 1 289 ? -16.778 -2.799 16.861 1.00 70.12 289 LYS A O 1
ATOM 2338 N N . LEU A 1 290 ? -14.644 -2.673 17.567 1.00 70.06 290 LEU A N 1
ATOM 2339 C CA . LEU A 1 290 ? -14.786 -3.721 18.579 1.00 70.06 290 LEU A CA 1
ATOM 2340 C C . LEU A 1 290 ? -15.776 -3.270 19.656 1.00 70.06 290 LEU A C 1
ATOM 2342 O O . LEU A 1 290 ? -15.637 -2.190 20.234 1.00 70.06 290 LEU A O 1
ATOM 2346 N N . LYS A 1 291 ? -16.791 -4.095 19.930 1.00 70.62 291 LYS A N 1
ATOM 2347 C CA . LYS A 1 291 ? -17.762 -3.781 20.977 1.00 70.62 291 LYS A CA 1
ATOM 2348 C C . LYS A 1 291 ? -17.099 -3.950 22.349 1.00 70.62 291 LYS A C 1
ATOM 2350 O O . LYS A 1 291 ? -16.315 -4.881 22.531 1.00 70.62 291 LYS A O 1
ATOM 2355 N N . PRO A 1 292 ? -17.448 -3.124 23.351 1.00 65.19 292 PRO A N 1
ATOM 2356 C CA . PRO A 1 292 ? -16.918 -3.256 24.713 1.00 65.19 292 PRO A CA 1
ATOM 2357 C C . PRO A 1 292 ? -17.142 -4.644 25.342 1.00 65.19 292 PRO A C 1
ATOM 2359 O O . PRO A 1 292 ? -16.395 -5.053 26.228 1.00 65.19 292 PRO A O 1
ATOM 2362 N N . GLU A 1 293 ? -18.163 -5.372 24.886 1.00 62.88 293 GLU A N 1
ATOM 2363 C CA . GLU A 1 293 ? -18.476 -6.746 25.297 1.00 62.88 293 GLU A CA 1
ATOM 2364 C C . GLU A 1 293 ? -17.438 -7.756 24.778 1.00 62.88 293 GLU A C 1
ATOM 2366 O O . GLU A 1 293 ? -16.991 -8.611 25.539 1.00 62.88 293 GLU A O 1
ATOM 2371 N N . ASP A 1 294 ? -16.963 -7.599 23.536 1.00 63.62 294 ASP A N 1
ATOM 2372 C CA . ASP A 1 294 ? -15.917 -8.451 22.947 1.00 63.62 294 ASP A CA 1
ATOM 2373 C C . ASP A 1 294 ? -14.566 -8.252 23.657 1.00 63.62 294 ASP A C 1
ATOM 2375 O O . ASP A 1 294 ? -13.785 -9.191 23.809 1.00 63.62 294 ASP A O 1
ATOM 2379 N N . VAL A 1 295 ? -14.318 -7.033 24.152 1.00 61.75 295 VAL A N 1
ATOM 2380 C CA . VAL A 1 295 ? -13.130 -6.677 24.948 1.00 61.75 295 VAL A CA 1
ATOM 2381 C C . VAL A 1 295 ? -13.178 -7.263 26.361 1.00 61.75 295 VAL A C 1
ATOM 2383 O O . VAL A 1 295 ? -12.135 -7.533 26.945 1.00 61.75 295 VAL A O 1
ATOM 2386 N N . ARG A 1 296 ? -14.370 -7.504 26.919 1.00 63.53 296 ARG A N 1
ATOM 2387 C CA . ARG A 1 296 ? -14.522 -8.118 28.250 1.00 63.53 296 ARG A CA 1
ATOM 2388 C C . ARG A 1 296 ? -14.341 -9.634 28.250 1.00 63.53 296 ARG A C 1
ATOM 2390 O O . ARG A 1 296 ? -13.995 -10.183 29.291 1.00 63.53 296 ARG A O 1
ATOM 2397 N N . HIS A 1 297 ? -14.596 -10.298 27.124 1.00 60.91 297 HIS A N 1
ATOM 2398 C CA . HIS A 1 297 ? -14.490 -11.756 27.006 1.00 60.91 297 HIS A CA 1
ATOM 2399 C C . HIS A 1 297 ? -13.123 -12.240 26.505 1.00 60.91 297 HIS A C 1
ATOM 2401 O O . HIS A 1 297 ? -12.797 -13.409 26.691 1.00 60.91 297 HIS A O 1
ATOM 2407 N N . GLN A 1 298 ? -12.322 -11.368 25.890 1.00 63.50 298 GLN A N 1
ATOM 2408 C CA . GLN A 1 298 ? -10.971 -11.685 25.425 1.00 63.50 298 GLN A CA 1
ATOM 2409 C C . GLN A 1 298 ? -9.943 -11.106 26.407 1.00 63.50 298 GLN A C 1
ATOM 2411 O O . GLN A 1 298 ? -9.948 -9.909 26.685 1.00 63.50 298 GLN A O 1
ATOM 2416 N N . GLY A 1 299 ? -9.066 -11.953 26.957 1.00 69.75 299 GLY A N 1
ATOM 2417 C CA . GLY A 1 299 ? -7.986 -11.510 27.842 1.00 69.75 299 GLY A CA 1
ATOM 2418 C C . GLY A 1 299 ? -7.013 -10.556 27.135 1.00 69.75 299 GLY A C 1
ATOM 2419 O O . GLY A 1 299 ? -6.851 -10.605 25.914 1.00 69.75 299 GLY A O 1
ATOM 2420 N N . ALA A 1 300 ? -6.323 -9.697 27.895 1.00 70.25 300 ALA A N 1
ATOM 2421 C CA . ALA A 1 300 ? -5.352 -8.739 27.345 1.00 70.25 300 ALA A CA 1
ATOM 2422 C C . ALA A 1 300 ? -4.241 -9.417 26.508 1.00 70.25 300 ALA A C 1
ATOM 2424 O O . ALA A 1 300 ? -3.770 -8.836 25.529 1.00 70.25 300 ALA A O 1
ATOM 2425 N N . GLY A 1 301 ? -3.884 -10.666 26.841 1.00 67.19 301 GLY A N 1
ATOM 2426 C CA . GLY A 1 301 ? -2.937 -11.495 26.086 1.00 67.19 301 GLY A CA 1
ATOM 2427 C C . GLY A 1 301 ? -3.405 -11.835 24.668 1.00 67.19 301 GLY A C 1
ATOM 2428 O O . GLY A 1 301 ? -2.612 -11.761 23.732 1.00 67.19 301 GLY A O 1
ATOM 2429 N N . GLN A 1 302 ? -4.701 -12.091 24.458 1.00 72.75 302 GLN A N 1
ATOM 2430 C CA . GLN A 1 302 ? -5.244 -12.353 23.119 1.00 72.75 302 GLN A CA 1
ATOM 2431 C C . GLN A 1 302 ? -5.240 -11.113 22.222 1.00 72.75 302 GLN A C 1
ATOM 2433 O O . GLN A 1 302 ? -4.997 -11.225 21.020 1.00 72.75 302 GLN A O 1
ATOM 2438 N N . PHE A 1 303 ? -5.487 -9.923 22.779 1.00 71.50 303 PHE A N 1
ATOM 2439 C CA . PHE A 1 303 ? -5.390 -8.679 22.011 1.00 71.50 303 PHE A CA 1
ATOM 2440 C C . PHE A 1 303 ? -3.950 -8.387 21.595 1.00 71.50 303 PHE A C 1
ATOM 2442 O O . PHE A 1 303 ? -3.717 -8.048 20.436 1.00 71.50 303 PHE A O 1
ATOM 2449 N N . LEU A 1 304 ? -2.991 -8.581 22.506 1.00 69.56 304 LEU A N 1
ATOM 2450 C CA . LEU A 1 304 ? -1.569 -8.451 22.195 1.00 69.56 304 LEU A CA 1
ATOM 2451 C C . LEU A 1 304 ? -1.143 -9.465 21.121 1.00 69.56 304 LEU A C 1
ATOM 2453 O O . LEU A 1 304 ? -0.527 -9.080 20.131 1.00 69.56 304 LEU A O 1
ATOM 2457 N N . GLY A 1 305 ? -1.555 -10.729 21.259 1.00 70.00 305 GLY A N 1
ATOM 2458 C CA . GLY A 1 305 ? -1.292 -11.780 20.275 1.00 70.00 305 GLY A CA 1
ATOM 2459 C C . GLY A 1 305 ? -1.870 -11.465 18.893 1.00 70.00 305 GLY A C 1
ATOM 2460 O O . GLY A 1 305 ? -1.175 -11.608 17.892 1.00 70.00 305 GLY A O 1
ATOM 2461 N N . ARG A 1 306 ? -3.103 -10.944 18.824 1.00 74.06 306 ARG A N 1
ATOM 2462 C CA . ARG A 1 306 ? -3.741 -10.550 17.556 1.00 74.06 306 ARG A CA 1
ATOM 2463 C C . ARG A 1 306 ? -3.043 -9.362 16.891 1.00 74.06 306 ARG A C 1
ATOM 2465 O O . ARG A 1 306 ? -2.968 -9.317 15.667 1.00 74.06 306 ARG A O 1
ATOM 2472 N N . VAL A 1 307 ? -2.541 -8.403 17.670 1.00 72.94 307 VAL A N 1
ATOM 2473 C CA . VAL A 1 307 ? -1.761 -7.269 17.141 1.00 72.94 307 VAL A CA 1
ATOM 2474 C C . VAL A 1 307 ? -0.420 -7.751 16.585 1.00 72.94 307 VAL A C 1
ATOM 2476 O O . VAL A 1 307 ? -0.079 -7.397 15.460 1.00 72.94 307 VAL A O 1
ATOM 2479 N N . MET A 1 308 ? 0.289 -8.612 17.321 1.00 70.06 308 MET A N 1
ATOM 2480 C CA . MET A 1 308 ? 1.548 -9.213 16.864 1.00 70.06 308 MET A CA 1
ATOM 2481 C C . MET A 1 308 ? 1.350 -10.065 15.601 1.00 70.06 308 MET A C 1
ATOM 2483 O O . MET A 1 308 ? 2.130 -9.971 14.658 1.00 70.06 308 MET A O 1
ATOM 2487 N N . GLU A 1 309 ? 0.281 -10.863 15.541 1.00 71.88 309 GLU A N 1
ATOM 2488 C CA . GLU A 1 309 ? -0.063 -11.668 14.363 1.00 71.88 309 GLU A CA 1
ATOM 2489 C C . GLU A 1 309 ? -0.422 -10.796 13.155 1.00 71.88 309 GLU A C 1
ATOM 2491 O O . GLU A 1 309 ? -0.031 -11.109 12.031 1.00 71.88 309 GLU A O 1
ATOM 2496 N N . ALA A 1 310 ? -1.116 -9.678 13.373 1.00 70.69 310 ALA A N 1
ATOM 2497 C CA . ALA A 1 310 ? -1.426 -8.728 12.314 1.00 70.69 310 ALA A CA 1
ATOM 2498 C C . ALA A 1 310 ? -0.162 -8.049 11.757 1.00 70.69 310 ALA A C 1
ATOM 2500 O O . ALA A 1 310 ? -0.058 -7.876 10.545 1.00 70.69 310 ALA A O 1
ATOM 2501 N N . GLU A 1 311 ? 0.812 -7.715 12.608 1.00 70.75 311 GLU A N 1
ATOM 2502 C CA . GLU A 1 311 ? 2.107 -7.167 12.184 1.00 70.75 311 GLU A CA 1
ATOM 2503 C C . GLU A 1 311 ? 2.945 -8.204 11.420 1.00 70.75 311 GLU A C 1
ATOM 2505 O O . GLU A 1 311 ? 3.445 -7.917 10.331 1.00 70.75 311 GLU A O 1
ATOM 2510 N N . ALA A 1 312 ? 3.036 -9.438 11.927 1.00 69.19 312 ALA A N 1
ATOM 2511 C CA . ALA A 1 312 ? 3.700 -10.537 11.223 1.00 69.19 312 ALA A CA 1
ATOM 2512 C C . ALA A 1 312 ? 3.045 -10.822 9.862 1.00 69.19 312 ALA A C 1
ATOM 2514 O O . ALA A 1 312 ? 3.741 -11.002 8.860 1.00 69.19 312 ALA A O 1
ATOM 2515 N N . PHE A 1 313 ? 1.711 -10.803 9.798 1.00 70.56 313 PHE A N 1
ATOM 2516 C CA . PHE A 1 313 ? 0.975 -10.948 8.548 1.00 70.56 313 PHE A CA 1
ATOM 2517 C C . PHE A 1 313 ? 1.238 -9.781 7.588 1.00 70.56 313 PHE A C 1
ATOM 2519 O O . PHE A 1 313 ? 1.403 -10.022 6.395 1.00 70.56 313 PHE A O 1
ATOM 2526 N N . GLU A 1 314 ? 1.325 -8.537 8.075 1.00 73.25 314 GLU A N 1
ATOM 2527 C CA . GLU A 1 314 ? 1.697 -7.373 7.259 1.00 73.25 314 GLU A CA 1
ATOM 2528 C C . GLU A 1 314 ? 3.082 -7.578 6.635 1.00 73.25 314 GLU A C 1
ATOM 2530 O O . GLU A 1 314 ? 3.230 -7.503 5.416 1.00 73.25 314 GLU A O 1
ATOM 2535 N N . VAL A 1 315 ? 4.088 -7.919 7.442 1.00 72.38 315 VAL A N 1
ATOM 2536 C CA . VAL A 1 315 ? 5.461 -8.143 6.965 1.00 72.38 315 VAL A CA 1
ATOM 2537 C C . VAL A 1 315 ? 5.526 -9.305 5.969 1.00 72.38 315 VAL A C 1
ATOM 2539 O O . VAL A 1 315 ? 6.202 -9.187 4.943 1.00 72.38 315 VAL A O 1
ATOM 2542 N N . PHE A 1 316 ? 4.800 -10.398 6.219 1.00 71.31 316 PHE A N 1
ATOM 2543 C CA . PHE A 1 316 ? 4.750 -11.565 5.335 1.00 71.31 316 PHE A CA 1
ATOM 2544 C C . PHE A 1 316 ? 4.017 -11.283 4.016 1.00 71.31 316 PHE A C 1
ATOM 2546 O O . PHE A 1 316 ? 4.510 -11.637 2.943 1.00 71.31 316 PHE A O 1
ATOM 2553 N N . ALA A 1 317 ? 2.851 -10.637 4.073 1.00 68.06 317 ALA A N 1
ATOM 2554 C CA . ALA A 1 317 ? 2.049 -10.314 2.897 1.00 68.06 317 ALA A CA 1
ATOM 2555 C C . ALA A 1 317 ? 2.738 -9.270 2.014 1.00 68.06 317 ALA A C 1
ATOM 2557 O O . ALA A 1 317 ? 2.716 -9.397 0.789 1.00 68.06 317 ALA A O 1
ATOM 2558 N N . LEU A 1 318 ? 3.368 -8.264 2.630 1.00 69.50 318 LEU A N 1
ATOM 2559 C CA . LEU A 1 318 ? 4.157 -7.275 1.909 1.00 69.50 318 LEU A CA 1
ATOM 2560 C C . LEU A 1 318 ? 5.422 -7.941 1.352 1.00 69.50 318 LEU A C 1
ATOM 2562 O O . LEU A 1 318 ? 5.612 -7.988 0.147 1.00 69.50 318 LEU A O 1
ATOM 2566 N N . THR A 1 319 ? 6.256 -8.563 2.174 1.00 70.44 319 THR A N 1
ATOM 2567 C CA . THR A 1 319 ? 7.583 -8.997 1.707 1.00 70.44 319 THR A CA 1
ATOM 2568 C C . THR A 1 319 ? 7.547 -10.361 1.013 1.00 70.44 319 THR A C 1
ATOM 2570 O O . THR A 1 319 ? 7.957 -10.499 -0.137 1.00 70.44 319 THR A O 1
ATOM 2573 N N . GLY A 1 320 ? 7.038 -11.392 1.688 1.00 72.62 320 GLY A N 1
ATOM 2574 C CA . GLY A 1 320 ? 7.145 -12.786 1.247 1.00 72.62 320 GLY A CA 1
ATOM 2575 C C . GLY A 1 320 ? 6.212 -13.148 0.092 1.00 72.62 320 GLY A C 1
ATOM 2576 O O . GLY A 1 320 ? 6.655 -13.705 -0.914 1.00 72.62 320 GLY A O 1
ATOM 2577 N N . GLY A 1 321 ? 4.926 -12.801 0.201 1.00 74.06 321 GLY A N 1
ATOM 2578 C CA . GLY A 1 321 ? 3.928 -13.121 -0.828 1.00 74.06 321 GLY A CA 1
ATOM 2579 C C . GLY A 1 321 ? 4.236 -12.468 -2.179 1.00 74.06 321 GLY A C 1
ATOM 2580 O O . GLY A 1 321 ? 4.069 -13.080 -3.238 1.00 74.06 321 GLY A O 1
ATOM 2581 N N . PHE A 1 322 ? 4.757 -11.242 -2.147 1.00 75.88 322 PHE A N 1
ATOM 2582 C CA . PHE A 1 322 ? 5.153 -10.532 -3.353 1.00 75.88 322 PHE A CA 1
ATOM 2583 C C . PHE A 1 322 ? 6.404 -11.140 -4.006 1.00 75.88 322 PHE A C 1
ATOM 2585 O O . PHE A 1 322 ? 6.384 -11.412 -5.210 1.00 75.88 322 PHE A O 1
ATOM 2592 N N . ILE A 1 323 ? 7.450 -11.438 -3.225 1.00 80.12 323 ILE A N 1
ATOM 2593 C CA . ILE A 1 323 ? 8.652 -12.127 -3.724 1.00 80.12 323 ILE A CA 1
ATOM 2594 C C . ILE A 1 323 ? 8.277 -13.464 -4.373 1.00 80.12 323 ILE A C 1
ATOM 2596 O O . ILE A 1 323 ? 8.757 -13.764 -5.464 1.00 80.12 323 ILE A O 1
ATOM 2600 N N . ALA A 1 324 ? 7.367 -14.235 -3.767 1.00 83.06 324 ALA A N 1
ATOM 2601 C CA . ALA A 1 324 ? 6.887 -15.489 -4.346 1.00 83.06 324 ALA A CA 1
ATOM 2602 C C . ALA A 1 324 ? 6.226 -15.282 -5.722 1.00 83.06 324 ALA A C 1
ATOM 2604 O O . ALA A 1 324 ? 6.489 -16.039 -6.656 1.00 83.06 324 ALA A O 1
ATOM 2605 N N . SER A 1 325 ? 5.414 -14.231 -5.881 1.00 81.12 325 SER A N 1
ATOM 2606 C CA . SER A 1 325 ? 4.782 -13.914 -7.169 1.00 81.12 325 SER A CA 1
ATOM 2607 C C . SER A 1 325 ? 5.801 -13.568 -8.263 1.00 81.12 325 SER A C 1
ATOM 2609 O O . SER A 1 325 ? 5.663 -14.023 -9.400 1.00 81.12 325 SER A O 1
ATOM 2611 N N . LEU A 1 326 ? 6.858 -12.826 -7.917 1.00 81.75 326 LEU A N 1
ATOM 2612 C CA . LEU A 1 326 ? 7.955 -12.520 -8.836 1.00 81.75 326 LEU A CA 1
ATOM 2613 C C . LEU A 1 326 ? 8.777 -13.767 -9.168 1.00 81.75 326 LEU A C 1
ATOM 2615 O O . LEU A 1 326 ? 9.091 -13.990 -10.336 1.00 81.75 326 LEU A O 1
ATOM 2619 N N . ALA A 1 327 ? 9.059 -14.611 -8.173 1.00 86.81 327 ALA A N 1
ATOM 2620 C CA . ALA A 1 327 ? 9.812 -15.846 -8.353 1.00 86.81 327 ALA A CA 1
ATOM 2621 C C . ALA A 1 327 ? 9.138 -16.791 -9.360 1.00 86.81 327 ALA A C 1
ATOM 2623 O O . ALA A 1 327 ? 9.829 -17.448 -10.132 1.00 86.81 327 ALA A O 1
ATOM 2624 N N . ILE A 1 328 ? 7.800 -16.826 -9.421 1.00 87.94 328 ILE A N 1
ATOM 2625 C CA . ILE A 1 328 ? 7.069 -17.590 -10.446 1.00 87.94 328 ILE A CA 1
ATOM 2626 C C . ILE A 1 328 ? 7.429 -17.091 -11.853 1.00 87.94 328 ILE A C 1
ATOM 2628 O O . ILE A 1 328 ? 7.737 -17.895 -12.733 1.00 87.94 328 ILE A O 1
ATOM 2632 N N . VAL A 1 329 ? 7.417 -15.772 -12.073 1.00 84.06 329 VAL A N 1
ATOM 2633 C CA . VAL A 1 329 ? 7.774 -15.170 -13.370 1.00 84.06 329 VAL A CA 1
ATOM 2634 C C . VAL A 1 329 ? 9.232 -15.472 -13.720 1.00 84.06 329 VAL A C 1
ATOM 2636 O O . VAL A 1 329 ? 9.523 -15.870 -14.848 1.00 84.06 329 VAL A O 1
ATOM 2639 N N . GLU A 1 330 ? 10.143 -15.339 -12.757 1.00 86.81 330 GLU A N 1
ATOM 2640 C CA . GLU A 1 330 ? 11.559 -15.668 -12.942 1.00 86.81 330 GLU A CA 1
ATOM 2641 C C . GLU A 1 330 ? 11.769 -17.150 -13.270 1.00 86.81 330 GLU A C 1
ATOM 2643 O O . GLU A 1 330 ? 12.548 -17.469 -14.169 1.00 86.81 330 GLU A O 1
ATOM 2648 N N . LEU A 1 331 ? 11.028 -18.053 -12.622 1.00 90.19 331 LEU A N 1
ATOM 2649 C CA . LEU A 1 331 ? 11.073 -19.489 -12.884 1.00 90.19 331 LEU A CA 1
ATOM 2650 C C . LEU A 1 331 ? 10.603 -19.821 -14.308 1.00 90.19 331 LEU A C 1
ATOM 2652 O O . LEU A 1 331 ? 11.222 -20.648 -14.978 1.00 90.19 331 LEU A O 1
ATOM 2656 N N . PHE A 1 332 ? 9.551 -19.159 -14.800 1.00 89.56 332 PHE A N 1
ATOM 2657 C CA . PHE A 1 332 ? 9.100 -19.315 -16.187 1.00 89.56 332 PHE A CA 1
ATOM 2658 C C . PHE A 1 332 ? 10.173 -18.878 -17.187 1.00 89.56 332 PHE A C 1
ATOM 2660 O O . PHE A 1 332 ? 10.434 -19.590 -18.158 1.00 89.56 332 PHE A O 1
ATOM 2667 N N . ILE A 1 333 ? 10.822 -17.736 -16.942 1.00 87.31 333 ILE A N 1
ATOM 2668 C CA . ILE A 1 333 ? 11.911 -17.243 -17.795 1.00 87.31 333 ILE A CA 1
ATOM 2669 C C . ILE A 1 333 ? 13.098 -18.208 -17.745 1.00 87.31 333 ILE A C 1
ATOM 2671 O O . ILE A 1 333 ? 13.624 -18.576 -18.793 1.00 87.31 333 ILE A O 1
ATOM 2675 N N . ALA A 1 334 ? 13.495 -18.659 -16.553 1.00 88.62 334 ALA A N 1
ATOM 2676 C CA . ALA A 1 334 ? 14.575 -19.625 -16.376 1.00 88.62 334 ALA A CA 1
ATOM 2677 C C . ALA A 1 334 ? 14.277 -20.937 -17.116 1.00 88.62 334 ALA A C 1
ATOM 2679 O O . ALA A 1 334 ? 15.122 -21.423 -17.864 1.00 88.62 334 ALA A O 1
ATOM 2680 N N . GLY A 1 335 ? 13.059 -21.468 -16.987 1.00 89.31 335 GLY A N 1
ATOM 2681 C CA . GLY A 1 335 ? 12.614 -22.653 -17.717 1.00 89.31 335 GLY A CA 1
ATOM 2682 C C . GLY A 1 335 ? 12.669 -22.468 -19.236 1.00 89.31 335 GLY A C 1
ATOM 2683 O O . GLY A 1 335 ? 13.201 -23.328 -19.936 1.00 89.31 335 GLY A O 1
ATOM 2684 N N . ALA A 1 336 ? 12.191 -21.329 -19.751 1.00 88.38 336 ALA A N 1
ATOM 2685 C CA . ALA A 1 336 ? 12.245 -21.012 -21.179 1.00 88.38 336 ALA A CA 1
ATOM 2686 C C . ALA A 1 336 ? 13.689 -20.917 -21.703 1.00 88.38 336 ALA A C 1
ATOM 2688 O O . ALA A 1 336 ? 13.999 -21.458 -22.763 1.00 88.38 336 ALA A O 1
ATOM 2689 N N . VAL A 1 337 ? 14.587 -20.281 -20.944 1.00 88.00 337 VAL A N 1
ATOM 2690 C CA . VAL A 1 337 ? 16.012 -20.169 -21.293 1.00 88.00 337 VAL A CA 1
ATOM 2691 C C . VAL A 1 337 ? 16.698 -21.537 -21.269 1.00 88.00 337 VAL A C 1
ATOM 2693 O O . VAL A 1 337 ? 17.439 -21.861 -22.195 1.00 88.00 337 VAL A O 1
ATOM 2696 N N . LEU A 1 338 ? 16.429 -22.369 -20.258 1.00 88.31 338 LEU A N 1
ATOM 2697 C CA . LEU A 1 338 ? 17.002 -23.717 -20.157 1.00 88.31 338 LEU A CA 1
ATOM 2698 C C . LEU A 1 338 ? 16.525 -24.641 -21.285 1.00 88.31 338 LEU A C 1
ATOM 2700 O O . LEU A 1 338 ? 17.322 -25.431 -21.788 1.00 88.31 338 LEU A O 1
ATOM 2704 N N . LEU A 1 339 ? 15.268 -24.504 -21.725 1.00 89.38 339 LEU A N 1
ATOM 2705 C CA . LEU A 1 339 ? 14.736 -25.220 -22.891 1.00 89.38 339 LEU A CA 1
ATOM 2706 C C . LEU A 1 339 ? 15.469 -24.867 -24.187 1.00 89.38 339 LEU A C 1
ATOM 2708 O O . LEU A 1 339 ? 15.668 -25.747 -25.018 1.00 89.38 339 LEU A O 1
ATOM 2712 N N . MET A 1 340 ? 15.853 -23.599 -24.363 1.00 86.75 340 MET A N 1
ATOM 2713 C CA . MET A 1 340 ? 16.618 -23.133 -25.527 1.00 86.75 340 MET A CA 1
ATOM 2714 C C . MET A 1 340 ? 18.115 -23.485 -25.443 1.00 86.75 340 MET A C 1
ATOM 2716 O O . MET A 1 340 ? 18.835 -23.349 -26.432 1.00 86.75 340 MET A O 1
ATOM 2720 N N . GLY A 1 341 ? 18.600 -23.902 -24.270 1.00 82.56 341 GLY A N 1
ATOM 2721 C CA . GLY A 1 341 ? 19.991 -24.278 -24.032 1.00 82.56 341 GLY A CA 1
ATOM 2722 C C . GLY A 1 341 ? 20.343 -25.681 -24.536 1.00 82.56 341 GLY A C 1
ATOM 2723 O O . GLY A 1 341 ? 19.478 -26.502 -24.822 1.00 82.56 341 GLY A O 1
ATOM 2724 N N . ALA A 1 342 ? 21.641 -25.996 -24.592 1.00 76.69 342 ALA A N 1
ATOM 2725 C CA . ALA A 1 342 ? 22.151 -27.243 -25.177 1.00 76.69 342 ALA A CA 1
ATOM 2726 C C . ALA A 1 342 ? 21.537 -28.527 -24.575 1.00 76.69 342 ALA A C 1
ATOM 2728 O O . ALA A 1 342 ? 21.258 -29.475 -25.310 1.00 76.69 342 ALA A O 1
ATOM 2729 N N . GLY A 1 343 ? 21.268 -28.560 -23.265 1.00 78.81 343 GLY A N 1
ATOM 2730 C CA . GLY A 1 343 ? 20.661 -29.718 -22.595 1.00 78.81 343 GLY A CA 1
ATOM 2731 C C . GLY A 1 343 ? 19.127 -29.746 -22.564 1.00 78.81 343 GLY A C 1
ATOM 2732 O O . GLY A 1 343 ? 18.576 -30.649 -21.935 1.00 78.81 343 GLY A O 1
ATOM 2733 N N . HIS A 1 344 ? 18.443 -28.803 -23.228 1.00 86.31 344 HIS A N 1
ATOM 2734 C CA . HIS A 1 344 ? 16.991 -28.774 -23.464 1.00 86.31 344 HIS A CA 1
ATOM 2735 C C . HIS A 1 344 ? 16.147 -29.320 -22.286 1.00 86.31 344 HIS A C 1
ATOM 2737 O O . HIS A 1 344 ? 16.041 -28.702 -21.228 1.00 86.31 344 HIS A O 1
ATOM 2743 N N . TRP A 1 345 ? 15.547 -30.506 -22.453 1.00 89.88 345 TRP A N 1
ATOM 2744 C CA . TRP A 1 345 ? 14.605 -31.110 -21.509 1.00 89.88 345 TRP A CA 1
ATOM 2745 C C . TRP A 1 345 ? 15.261 -31.642 -20.226 1.00 89.88 345 TRP A C 1
ATOM 2747 O O . TRP A 1 345 ? 14.615 -31.642 -19.180 1.00 89.88 345 TRP A O 1
ATOM 2757 N N . LEU A 1 346 ? 16.533 -32.058 -20.271 1.00 92.19 346 LEU A N 1
ATOM 2758 C CA . LEU A 1 346 ? 17.240 -32.593 -19.100 1.00 92.19 346 LEU A CA 1
ATOM 2759 C C . LEU A 1 346 ? 17.418 -31.514 -18.029 1.00 92.19 346 LEU A C 1
ATOM 2761 O O . LEU A 1 346 ? 17.182 -31.772 -16.850 1.00 92.19 346 LEU A O 1
ATOM 2765 N N . HIS A 1 347 ? 17.766 -30.288 -18.431 1.00 90.00 347 HIS A N 1
ATOM 2766 C CA . HIS A 1 347 ? 17.894 -29.167 -17.496 1.00 90.00 347 HIS A CA 1
ATOM 2767 C C . HIS A 1 347 ? 16.553 -28.765 -16.880 1.00 90.00 347 HIS A C 1
ATOM 2769 O O . HIS A 1 347 ? 16.500 -28.428 -15.700 1.00 90.00 347 HIS A O 1
ATOM 2775 N N . VAL A 1 348 ? 15.463 -28.843 -17.645 1.00 91.06 348 VAL A N 1
ATOM 2776 C CA . VAL A 1 348 ? 14.116 -28.568 -17.126 1.00 91.06 348 VAL A CA 1
ATOM 2777 C C . VAL A 1 348 ? 13.674 -29.644 -16.142 1.00 91.06 348 VAL A C 1
ATOM 2779 O O . VAL A 1 348 ? 13.140 -29.313 -15.089 1.00 91.06 348 VAL A O 1
ATOM 2782 N N . MET A 1 349 ? 13.926 -30.922 -16.436 1.00 92.31 349 MET A N 1
ATOM 2783 C CA . MET A 1 349 ? 13.643 -32.012 -15.497 1.00 92.31 349 MET A CA 1
ATOM 2784 C C . MET A 1 349 ? 14.442 -31.859 -14.202 1.00 92.31 349 MET A C 1
ATOM 2786 O O . MET A 1 349 ? 13.893 -32.053 -13.120 1.00 92.31 349 MET A O 1
ATOM 2790 N N . LEU A 1 350 ? 15.712 -31.457 -14.300 1.00 93.50 350 LEU A N 1
ATOM 2791 C CA . LEU A 1 350 ? 16.542 -31.166 -13.134 1.00 93.50 350 LEU A CA 1
ATOM 2792 C C . LEU A 1 350 ? 15.981 -29.988 -12.323 1.00 93.50 350 LEU A C 1
ATOM 2794 O O . LEU A 1 350 ? 15.885 -30.091 -11.103 1.00 93.50 350 LEU A O 1
ATOM 2798 N N . LEU A 1 351 ? 15.555 -28.907 -12.988 1.00 91.25 351 LEU A N 1
ATOM 2799 C CA . LEU A 1 351 ? 14.918 -27.757 -12.339 1.00 91.25 351 LEU A CA 1
ATOM 2800 C C . LEU A 1 351 ? 13.621 -28.157 -11.623 1.00 91.25 351 LEU A C 1
ATOM 2802 O O . LEU A 1 351 ? 13.402 -27.748 -10.488 1.00 91.25 351 LEU A O 1
ATOM 2806 N N . ILE A 1 352 ? 12.774 -28.971 -12.259 1.00 93.44 352 ILE A N 1
ATOM 2807 C CA . ILE A 1 352 ? 11.527 -29.468 -11.658 1.00 93.44 352 ILE A CA 1
ATOM 2808 C C . ILE A 1 352 ? 11.833 -30.356 -10.451 1.00 93.44 352 ILE A C 1
ATOM 2810 O O . ILE A 1 352 ? 11.231 -30.177 -9.397 1.00 93.44 352 ILE A O 1
ATOM 2814 N N . CYS A 1 353 ? 12.783 -31.286 -10.579 1.00 94.44 353 CYS A N 1
ATOM 2815 C CA . CYS A 1 353 ? 13.217 -32.146 -9.479 1.00 94.44 353 CYS A CA 1
ATOM 2816 C C . CYS A 1 353 ? 13.705 -31.309 -8.288 1.00 94.44 353 CYS A C 1
ATOM 2818 O O . CYS A 1 353 ? 13.269 -31.513 -7.156 1.00 94.44 353 CYS A O 1
ATOM 2820 N N . TRP A 1 354 ? 14.537 -30.304 -8.557 1.00 92.94 354 TRP A N 1
ATOM 2821 C CA . TRP A 1 354 ? 15.014 -29.367 -7.547 1.00 92.94 354 TRP A CA 1
ATOM 2822 C C . TRP A 1 354 ? 13.880 -28.579 -6.884 1.00 92.94 354 TRP A C 1
ATOM 2824 O O . TRP A 1 354 ? 13.844 -28.455 -5.661 1.00 92.94 354 TRP A O 1
ATOM 2834 N N . LEU A 1 355 ? 12.918 -28.095 -7.670 1.00 92.69 355 LEU A N 1
ATOM 2835 C CA . LEU A 1 355 ? 11.757 -27.370 -7.163 1.00 92.69 355 LEU A CA 1
ATOM 2836 C C . LEU A 1 355 ? 10.902 -28.252 -6.245 1.00 92.69 355 LEU A C 1
ATOM 2838 O O . LEU A 1 355 ? 10.466 -27.790 -5.194 1.00 92.69 355 LEU A O 1
ATOM 2842 N N . VAL A 1 356 ? 10.717 -29.530 -6.586 1.00 94.12 356 VAL A N 1
ATOM 2843 C CA . VAL A 1 356 ? 10.026 -30.499 -5.721 1.00 94.12 356 VAL A CA 1
ATOM 2844 C C . VAL A 1 356 ? 10.777 -30.689 -4.403 1.00 94.12 356 VAL A C 1
ATOM 2846 O O . VAL A 1 356 ? 10.153 -30.648 -3.346 1.00 94.12 356 VAL A O 1
ATOM 2849 N N . VAL A 1 357 ? 12.104 -30.844 -4.436 1.00 92.00 357 VAL A N 1
ATOM 2850 C CA . VAL A 1 357 ? 12.920 -30.961 -3.214 1.00 92.00 357 VAL A CA 1
ATOM 2851 C C . VAL A 1 357 ? 12.790 -29.707 -2.345 1.00 92.00 357 VAL A C 1
ATOM 2853 O O . VAL A 1 357 ? 12.533 -29.827 -1.147 1.00 92.00 357 VAL A O 1
ATOM 2856 N N . ALA A 1 358 ? 12.887 -28.515 -2.938 1.00 89.06 358 ALA A N 1
ATOM 2857 C CA . ALA A 1 358 ? 12.742 -27.249 -2.224 1.00 89.06 358 ALA A CA 1
ATOM 2858 C C . ALA A 1 358 ? 11.347 -27.093 -1.590 1.00 89.06 358 ALA A C 1
ATOM 2860 O O . ALA A 1 358 ? 11.245 -26.705 -0.426 1.00 89.06 358 ALA A O 1
ATOM 2861 N N . ILE A 1 359 ? 10.278 -27.454 -2.313 1.00 90.50 359 ILE A N 1
ATOM 2862 C CA . ILE A 1 359 ? 8.905 -27.438 -1.784 1.00 90.50 359 ILE A CA 1
ATOM 2863 C C . ILE A 1 359 ? 8.746 -28.436 -0.639 1.00 90.50 359 ILE A C 1
ATOM 2865 O O . ILE A 1 359 ? 8.164 -28.087 0.382 1.00 90.50 359 ILE A O 1
ATOM 2869 N N . LEU A 1 360 ? 9.264 -29.660 -0.768 1.00 91.56 360 LEU A N 1
ATOM 2870 C CA . LEU A 1 360 ? 9.172 -30.668 0.291 1.00 91.56 360 LEU A CA 1
ATOM 2871 C C . LEU A 1 360 ? 9.916 -30.233 1.557 1.00 91.56 360 LEU A C 1
ATOM 2873 O O . LEU A 1 360 ? 9.390 -30.399 2.656 1.00 91.56 360 LEU A O 1
ATOM 2877 N N . MET A 1 361 ? 11.107 -29.646 1.417 1.00 88.69 361 MET A N 1
ATOM 2878 C CA . MET A 1 361 ? 11.852 -29.092 2.551 1.00 88.69 361 MET A CA 1
ATOM 2879 C C . MET A 1 361 ? 11.103 -27.921 3.200 1.00 88.69 361 MET A C 1
ATOM 2881 O O . MET A 1 361 ? 10.964 -27.889 4.421 1.00 88.69 361 MET A O 1
ATOM 2885 N N . GLY A 1 362 ? 10.568 -26.997 2.394 1.00 87.69 362 GLY A N 1
ATOM 2886 C CA . GLY A 1 362 ? 9.761 -25.878 2.884 1.00 87.69 362 GLY A CA 1
ATOM 2887 C C . GLY A 1 362 ? 8.476 -26.335 3.577 1.00 87.69 362 GLY A C 1
ATOM 2888 O O . GLY A 1 362 ? 8.113 -25.798 4.616 1.00 87.69 362 GLY A O 1
ATOM 2889 N N . TRP A 1 363 ? 7.823 -27.376 3.062 1.00 89.81 363 TRP A N 1
ATOM 2890 C CA . TRP A 1 363 ? 6.625 -27.965 3.658 1.00 89.81 363 TRP A CA 1
ATOM 2891 C C . TRP A 1 363 ? 6.913 -28.643 5.002 1.00 89.81 363 TRP A C 1
ATOM 2893 O O . TRP A 1 363 ? 6.159 -28.479 5.957 1.00 89.81 363 TRP A O 1
ATOM 2903 N N . GLN A 1 364 ? 8.025 -29.377 5.105 1.00 88.25 364 GLN A N 1
ATOM 2904 C CA . GLN A 1 364 ? 8.458 -29.970 6.374 1.00 88.25 364 GLN A CA 1
ATOM 2905 C C . GLN A 1 364 ? 8.793 -28.912 7.426 1.00 88.25 364 GLN A C 1
ATOM 2907 O O . GLN A 1 364 ? 8.504 -29.121 8.604 1.00 88.25 364 GLN A O 1
ATOM 2912 N N . TYR A 1 365 ? 9.401 -27.802 7.006 1.00 87.94 365 TYR A N 1
ATOM 2913 C CA . TYR A 1 365 ? 9.639 -26.656 7.876 1.00 87.94 365 TYR A CA 1
ATOM 2914 C C . TYR A 1 365 ? 8.318 -26.019 8.311 1.00 87.94 365 TYR A C 1
ATOM 2916 O O . TYR A 1 365 ? 8.101 -25.859 9.501 1.00 87.94 365 TYR A O 1
ATOM 2924 N N . PHE A 1 366 ? 7.397 -25.775 7.374 1.00 87.31 366 PHE A N 1
ATOM 2925 C CA . PHE A 1 366 ? 6.086 -25.184 7.652 1.00 87.31 366 PHE A CA 1
ATOM 2926 C C . PHE A 1 366 ? 5.257 -25.987 8.663 1.00 87.31 366 PHE A C 1
ATOM 2928 O O . PHE A 1 366 ? 4.653 -25.401 9.555 1.00 87.31 366 PHE A O 1
ATOM 2935 N N . ILE A 1 367 ? 5.232 -27.321 8.551 1.00 87.38 367 ILE A N 1
ATOM 2936 C CA . ILE A 1 367 ? 4.515 -28.161 9.523 1.00 87.38 367 ILE A CA 1
ATOM 2937 C C . ILE A 1 367 ? 5.080 -27.959 10.936 1.00 87.38 367 ILE A C 1
ATOM 2939 O O . ILE A 1 367 ? 4.306 -27.791 11.869 1.00 87.38 367 ILE A O 1
ATOM 2943 N N . ARG A 1 368 ? 6.410 -27.939 11.092 1.00 84.50 368 ARG A N 1
ATOM 2944 C CA . ARG A 1 368 ? 7.056 -27.768 12.405 1.00 84.50 368 ARG A CA 1
ATOM 2945 C C . ARG A 1 368 ? 6.945 -26.350 12.952 1.00 84.50 368 ARG A C 1
ATOM 2947 O O . ARG A 1 368 ? 6.773 -26.171 14.151 1.00 84.50 368 ARG A O 1
ATOM 2954 N N . ASP A 1 369 ? 7.041 -25.364 12.071 1.00 85.25 369 ASP A N 1
ATOM 2955 C CA . ASP A 1 369 ? 6.872 -23.952 12.402 1.00 85.25 369 ASP A CA 1
ATOM 2956 C C . ASP A 1 369 ? 5.470 -23.677 12.945 1.00 85.25 369 ASP A C 1
ATOM 2958 O O . ASP A 1 369 ? 5.317 -22.974 13.938 1.00 85.25 369 ASP A O 1
ATOM 2962 N N . ARG A 1 370 ? 4.445 -24.318 12.374 1.00 87.31 370 ARG A N 1
ATOM 2963 C CA . ARG A 1 370 ? 3.073 -24.194 12.866 1.00 87.31 370 ARG A CA 1
ATOM 2964 C C . ARG A 1 370 ? 2.925 -24.657 14.318 1.00 87.31 370 ARG A C 1
ATOM 2966 O O . ARG A 1 370 ? 2.387 -23.906 15.125 1.00 87.31 370 ARG A O 1
ATOM 2973 N N . ASP A 1 371 ? 3.417 -25.850 14.647 1.00 85.56 371 ASP A N 1
ATOM 2974 C CA . ASP A 1 371 ? 3.303 -26.401 16.006 1.00 85.56 371 ASP A CA 1
ATOM 2975 C C . ASP A 1 371 ? 4.079 -25.539 17.027 1.00 85.56 371 ASP A C 1
ATOM 2977 O O . ASP A 1 371 ? 3.626 -25.315 18.154 1.00 85.56 371 ASP A O 1
ATOM 2981 N N . TRP A 1 372 ? 5.229 -24.989 16.615 1.00 87.94 372 TRP A N 1
ATOM 2982 C CA . TRP A 1 372 ? 6.018 -24.056 17.424 1.00 87.94 372 TRP A CA 1
ATOM 2983 C C . TRP A 1 372 ? 5.292 -22.719 17.650 1.00 87.94 372 TRP A C 1
ATOM 2985 O O . TRP A 1 372 ? 5.237 -22.237 18.784 1.00 87.94 372 TRP A O 1
ATOM 2995 N N . ILE A 1 373 ? 4.683 -22.142 16.606 1.00 84.62 373 ILE A N 1
ATOM 2996 C CA . ILE A 1 373 ? 3.907 -20.894 16.692 1.00 84.62 373 ILE A CA 1
ATOM 2997 C C . ILE A 1 373 ? 2.702 -21.058 17.624 1.00 84.62 373 ILE A C 1
ATOM 2999 O O . ILE A 1 373 ? 2.443 -20.167 18.436 1.00 84.62 373 ILE A O 1
ATOM 3003 N N . ASP A 1 374 ? 1.972 -22.170 17.513 1.00 86.12 374 ASP A N 1
ATOM 3004 C CA . ASP A 1 374 ? 0.801 -22.444 18.352 1.00 86.12 374 ASP A CA 1
ATOM 3005 C C . ASP A 1 374 ? 1.215 -22.522 19.836 1.00 86.12 374 ASP A C 1
ATOM 3007 O O . ASP A 1 374 ? 0.664 -21.800 20.671 1.00 86.12 374 ASP A O 1
ATOM 3011 N N . THR A 1 375 ? 2.287 -23.262 20.147 1.00 87.00 375 THR A N 1
ATOM 3012 C CA . THR A 1 375 ? 2.838 -23.376 21.513 1.00 87.00 375 THR A CA 1
ATOM 3013 C C . THR A 1 375 ? 3.329 -22.028 22.058 1.00 87.00 375 THR A C 1
ATOM 3015 O O . THR A 1 375 ? 3.055 -21.666 23.203 1.00 87.00 375 THR A O 1
ATOM 3018 N N . TYR A 1 376 ? 4.028 -21.238 21.237 1.00 84.94 376 TYR A N 1
ATOM 3019 C CA . TYR A 1 376 ? 4.510 -19.908 21.617 1.00 84.94 376 TYR A CA 1
ATOM 3020 C C . TYR A 1 376 ? 3.361 -18.951 21.982 1.00 84.94 376 TYR A C 1
ATOM 3022 O O . TYR A 1 376 ? 3.453 -18.186 22.952 1.00 84.94 376 TYR A O 1
ATOM 3030 N N . ARG A 1 377 ? 2.260 -18.994 21.220 1.00 83.38 377 ARG A N 1
ATOM 3031 C CA . ARG A 1 377 ? 1.063 -18.177 21.472 1.00 83.38 377 ARG A CA 1
ATOM 3032 C C . ARG A 1 377 ? 0.365 -18.582 22.763 1.00 83.38 377 ARG A C 1
ATOM 3034 O O . ARG A 1 377 ? 0.012 -17.700 23.547 1.00 83.38 377 ARG A O 1
ATOM 3041 N N . GLU A 1 378 ? 0.187 -19.881 22.985 1.00 85.12 378 GLU A N 1
ATOM 3042 C CA . GLU A 1 378 ? -0.423 -20.415 24.207 1.00 85.12 378 GLU A CA 1
ATOM 3043 C C . GLU A 1 378 ? 0.387 -20.021 25.447 1.00 85.12 378 GLU A C 1
ATOM 3045 O O . GLU A 1 378 ? -0.169 -19.421 26.368 1.00 85.12 378 GLU A O 1
ATOM 3050 N N . MET A 1 379 ? 1.708 -20.229 25.415 1.00 87.06 379 MET A N 1
ATOM 3051 C CA . MET A 1 379 ? 2.628 -19.840 26.488 1.00 87.06 379 MET A CA 1
ATOM 3052 C C . MET A 1 379 ? 2.559 -18.336 26.797 1.00 87.06 379 MET A C 1
ATOM 3054 O O . MET A 1 379 ? 2.500 -17.933 27.957 1.00 87.06 379 MET A O 1
ATOM 3058 N N . THR A 1 380 ? 2.543 -17.479 25.770 1.00 84.75 380 THR A N 1
ATOM 3059 C CA . THR A 1 380 ? 2.478 -16.019 25.962 1.00 84.75 380 THR A CA 1
ATOM 3060 C C . THR A 1 380 ? 1.145 -15.589 26.577 1.00 84.75 380 THR A C 1
ATOM 3062 O O . THR A 1 380 ? 1.110 -14.705 27.436 1.00 84.75 380 THR A O 1
ATOM 3065 N N . ASN A 1 381 ? 0.039 -16.201 26.145 1.00 84.56 381 ASN A N 1
ATOM 3066 C CA . ASN A 1 381 ? -1.282 -15.902 26.686 1.00 84.56 381 ASN A CA 1
ATOM 3067 C C . ASN A 1 381 ? -1.389 -16.309 28.163 1.00 84.56 381 ASN A C 1
ATOM 3069 O O . ASN A 1 381 ? -1.816 -15.493 28.980 1.00 84.56 381 ASN A O 1
ATOM 3073 N N . ASP A 1 382 ? -0.948 -17.521 28.498 1.00 85.12 382 ASP A N 1
ATOM 3074 C CA . ASP A 1 382 ? -0.924 -18.032 29.870 1.00 85.12 382 ASP A CA 1
ATOM 3075 C C . ASP A 1 382 ? -0.024 -17.178 30.784 1.00 85.12 382 ASP A C 1
ATOM 3077 O O . ASP A 1 382 ? -0.443 -16.769 31.869 1.00 85.12 382 ASP A O 1
ATOM 3081 N N . LEU A 1 383 ? 1.160 -16.766 30.309 1.00 86.44 383 LEU A N 1
ATOM 3082 C CA . LEU A 1 383 ? 2.045 -15.872 31.061 1.00 86.44 383 LEU A CA 1
ATOM 3083 C C . LEU A 1 383 ? 1.373 -14.525 31.378 1.00 86.44 383 LEU A C 1
ATOM 3085 O O . LEU A 1 383 ? 1.469 -14.024 32.501 1.00 86.44 383 LEU A O 1
ATOM 3089 N N . VAL A 1 384 ? 0.674 -13.924 30.408 1.00 85.38 384 VAL A N 1
ATOM 3090 C CA . VAL A 1 384 ? -0.054 -12.663 30.631 1.00 85.38 384 VAL A CA 1
ATOM 3091 C C . VAL A 1 384 ? -1.196 -12.852 31.626 1.00 85.38 384 VAL A C 1
ATOM 3093 O O . VAL A 1 384 ? -1.379 -12.010 32.507 1.00 85.38 384 VAL A O 1
ATOM 3096 N N . GLU A 1 385 ? -1.942 -13.950 31.531 1.00 85.56 385 GLU A N 1
ATOM 3097 C CA . GLU A 1 385 ? -3.027 -14.269 32.460 1.00 85.56 385 GLU A CA 1
ATOM 3098 C C . GLU A 1 385 ? -2.511 -14.443 33.896 1.00 85.56 385 GLU A C 1
ATOM 3100 O O . GLU A 1 385 ? -3.034 -13.827 34.831 1.00 85.56 385 GLU A O 1
ATOM 3105 N N . ARG A 1 386 ? -1.393 -15.157 34.062 1.00 85.94 386 ARG A N 1
ATOM 3106 C CA . ARG A 1 386 ? -0.692 -15.320 35.343 1.00 85.94 386 ARG A CA 1
ATOM 3107 C C . ARG A 1 386 ? -0.160 -13.999 35.902 1.00 85.94 386 ARG A C 1
ATOM 3109 O O . ARG A 1 386 ? -0.267 -13.771 37.108 1.00 85.94 386 ARG A O 1
ATOM 3116 N N . MET A 1 387 ? 0.361 -13.099 35.061 1.00 85.75 387 MET A N 1
ATOM 3117 C CA . MET A 1 387 ? 0.794 -11.756 35.485 1.00 85.75 387 MET A CA 1
ATOM 3118 C C . MET A 1 387 ? -0.376 -10.907 36.002 1.00 85.75 387 MET A C 1
ATOM 3120 O O . MET A 1 387 ? -0.239 -10.217 37.014 1.00 85.75 387 MET A O 1
ATOM 3124 N N . VAL A 1 388 ? -1.541 -10.976 35.349 1.00 85.56 388 VAL A N 1
ATOM 3125 C CA . VAL A 1 388 ? -2.759 -10.279 35.798 1.00 85.56 388 VAL A CA 1
ATOM 3126 C C . VAL A 1 388 ? -3.290 -10.886 37.103 1.00 85.56 388 VAL A C 1
ATOM 3128 O O . VAL A 1 388 ? -3.682 -10.154 38.014 1.00 85.56 388 VAL A O 1
ATOM 3131 N N . GLY A 1 389 ? -3.255 -12.215 37.225 1.00 86.25 389 GLY A N 1
ATOM 3132 C CA . GLY A 1 389 ? -3.695 -12.973 38.399 1.00 86.25 389 GLY A CA 1
ATOM 3133 C C . GLY A 1 389 ? -2.689 -13.050 39.553 1.00 86.25 389 GLY A C 1
ATOM 3134 O O . GLY A 1 389 ? -2.984 -13.684 40.566 1.00 86.25 389 GLY A O 1
ATOM 3135 N N . HIS A 1 390 ? -1.525 -12.400 39.450 1.00 87.00 390 HIS A N 1
ATOM 3136 C CA . HIS A 1 390 ? -0.374 -12.642 40.328 1.00 87.00 390 HIS A CA 1
ATOM 3137 C C . HIS A 1 390 ? -0.683 -12.521 41.831 1.00 87.00 390 HIS A C 1
ATOM 3139 O O . HIS A 1 390 ? -0.208 -13.320 42.633 1.00 87.00 390 HIS A O 1
ATOM 3145 N N . ARG A 1 391 ? -1.528 -11.559 42.231 1.00 86.19 391 ARG A N 1
ATOM 3146 C CA . ARG A 1 391 ? -1.926 -11.380 43.643 1.00 86.19 391 ARG A CA 1
ATOM 3147 C C . ARG A 1 391 ? -2.787 -12.524 44.171 1.00 86.19 391 ARG A C 1
ATOM 3149 O O . ARG A 1 391 ? -2.640 -12.904 45.326 1.00 86.19 391 ARG A O 1
ATOM 3156 N N . THR A 1 392 ? -3.691 -13.036 43.343 1.00 88.19 392 THR A N 1
ATOM 3157 C CA . THR A 1 392 ? -4.559 -14.169 43.686 1.00 88.19 392 THR A CA 1
ATOM 3158 C C . THR A 1 392 ? -3.731 -15.444 43.763 1.00 88.19 392 THR A C 1
ATOM 3160 O O . THR A 1 392 ? -3.859 -16.207 44.714 1.00 88.19 392 THR A O 1
ATOM 3163 N N . ARG A 1 393 ? -2.808 -15.600 42.811 1.00 85.88 393 ARG A N 1
ATOM 3164 C CA . ARG A 1 393 ? -1.873 -16.716 42.713 1.00 85.88 393 ARG A CA 1
ATOM 3165 C C . ARG A 1 393 ? -0.970 -16.822 43.945 1.00 85.88 393 ARG A C 1
ATOM 3167 O O . ARG A 1 393 ? -0.959 -17.853 44.604 1.00 85.88 393 ARG A O 1
ATOM 3174 N N . LEU A 1 394 ? -0.354 -15.708 44.354 1.00 85.44 394 LEU A N 1
ATOM 3175 C CA . LEU A 1 394 ? 0.447 -15.607 45.585 1.00 85.44 394 LEU A CA 1
ATOM 3176 C C . LEU A 1 394 ? -0.317 -15.970 46.870 1.00 85.44 394 LEU A C 1
ATOM 3178 O O . LEU A 1 394 ? 0.310 -16.301 47.872 1.00 85.44 394 LEU A O 1
ATOM 3182 N N . ALA A 1 395 ? -1.646 -15.847 46.873 1.00 85.94 395 ALA A N 1
ATOM 3183 C CA . ALA A 1 395 ? -2.477 -16.120 48.042 1.00 85.94 395 ALA A CA 1
ATOM 3184 C C . ALA A 1 395 ? -3.073 -17.540 48.059 1.00 85.94 395 ALA A C 1
ATOM 3186 O O . ALA A 1 395 ? -3.531 -17.972 49.116 1.00 85.94 395 ALA A O 1
ATOM 3187 N N . GLN A 1 396 ? -3.128 -18.229 46.913 1.00 86.06 396 GLN A N 1
ATOM 3188 C CA . GLN A 1 396 ? -3.855 -19.494 46.744 1.00 86.06 396 GLN A CA 1
ATOM 3189 C C . GLN A 1 396 ? -2.972 -20.681 46.347 1.00 86.06 396 GLN A C 1
ATOM 3191 O O . GLN A 1 396 ? -3.310 -21.805 46.712 1.00 86.06 396 GLN A O 1
ATOM 3196 N N . GLU A 1 397 ? -1.881 -20.466 45.611 1.00 82.19 397 GLU A N 1
ATOM 3197 C CA . GLU A 1 397 ? -1.008 -21.556 45.168 1.00 82.19 397 GLU A CA 1
ATOM 3198 C C . GLU A 1 397 ? 0.007 -21.965 46.238 1.00 82.19 397 GLU A C 1
ATOM 3200 O O . GLU A 1 397 ? 0.517 -21.143 47.004 1.00 82.19 397 GLU A O 1
ATOM 3205 N N . ASP A 1 398 ? 0.314 -23.261 46.270 1.00 84.69 398 ASP A N 1
ATOM 3206 C CA . ASP A 1 398 ? 1.348 -23.821 47.133 1.00 84.69 398 ASP A CA 1
ATOM 3207 C C . ASP A 1 398 ? 2.737 -23.437 46.612 1.00 84.69 398 ASP A C 1
ATOM 3209 O O . ASP A 1 398 ? 3.077 -23.724 45.464 1.00 84.69 398 ASP A O 1
ATOM 3213 N N . GLN A 1 399 ? 3.555 -22.837 47.482 1.00 78.31 399 GLN A N 1
ATOM 3214 C CA . GLN A 1 399 ? 4.870 -22.274 47.174 1.00 78.31 399 GLN A CA 1
ATOM 3215 C C . GLN A 1 399 ? 5.854 -23.285 46.562 1.00 78.31 399 GLN A C 1
ATOM 3217 O O . GLN A 1 399 ? 6.806 -22.876 45.901 1.00 78.31 399 GLN A O 1
ATOM 3222 N N . GLN A 1 400 ? 5.627 -24.586 46.767 1.00 82.69 400 GLN A N 1
ATOM 3223 C CA . GLN A 1 400 ? 6.457 -25.659 46.211 1.00 82.69 400 GLN A CA 1
ATOM 3224 C C . GLN A 1 400 ? 6.126 -26.013 44.756 1.00 82.69 400 GLN A C 1
ATOM 3226 O O . GLN A 1 400 ? 7.003 -26.515 44.065 1.00 82.69 400 GLN A O 1
ATOM 3231 N N . HIS A 1 401 ? 4.905 -25.727 44.295 1.00 82.50 401 HIS A N 1
ATOM 3232 C CA . HIS A 1 401 ? 4.398 -26.134 42.979 1.00 82.50 401 HIS A CA 1
ATOM 3233 C C . HIS A 1 401 ? 4.079 -24.950 42.054 1.00 82.50 401 HIS A C 1
ATOM 3235 O O . HIS A 1 401 ? 3.588 -25.155 40.947 1.00 82.50 401 HIS A O 1
ATOM 3241 N N . ILE A 1 402 ? 4.371 -23.712 42.480 1.00 78.62 402 ILE A N 1
ATOM 3242 C CA . ILE A 1 402 ? 4.049 -22.488 41.721 1.00 78.62 402 ILE A CA 1
ATOM 3243 C C . ILE A 1 402 ? 4.599 -22.548 40.289 1.00 78.62 402 ILE A C 1
ATOM 3245 O O . ILE A 1 402 ? 3.927 -22.093 39.369 1.00 78.62 402 ILE A O 1
ATOM 3249 N N . HIS A 1 403 ? 5.794 -23.107 40.077 1.00 84.88 403 HIS A N 1
ATOM 3250 C CA . HIS A 1 403 ? 6.479 -23.070 38.778 1.00 84.88 403 HIS A CA 1
ATOM 3251 C C . HIS A 1 403 ? 6.349 -24.351 37.942 1.00 84.88 403 HIS A C 1
ATOM 3253 O O . HIS A 1 403 ? 6.754 -24.340 36.785 1.00 84.88 403 HIS A O 1
ATOM 3259 N N . ASP A 1 404 ? 5.739 -25.422 38.458 1.00 87.81 404 ASP A N 1
ATOM 3260 C CA . ASP A 1 404 ? 5.729 -26.728 37.780 1.00 87.81 404 ASP A CA 1
ATOM 3261 C C . ASP A 1 404 ? 5.076 -26.669 36.391 1.00 87.81 404 ASP A C 1
ATOM 3263 O O . ASP A 1 404 ? 5.563 -27.270 35.433 1.00 87.81 404 ASP A O 1
ATOM 3267 N N . GLU A 1 405 ? 3.980 -25.920 36.262 1.00 85.56 405 GLU A N 1
ATOM 3268 C CA . GLU A 1 405 ? 3.303 -25.735 34.977 1.00 85.56 405 GLU A CA 1
ATOM 3269 C C . GLU A 1 405 ? 4.100 -24.829 34.023 1.00 85.56 405 GLU A C 1
ATOM 3271 O O . GLU A 1 405 ? 4.120 -25.077 32.820 1.00 85.56 405 GLU A O 1
ATOM 3276 N N . GLU A 1 406 ? 4.775 -23.794 34.543 1.00 88.06 406 GLU A N 1
ATOM 3277 C CA . GLU A 1 406 ? 5.633 -22.905 33.737 1.00 88.06 406 GLU A CA 1
ATOM 3278 C C . GLU A 1 406 ? 6.812 -23.688 33.158 1.00 88.06 406 GLU A C 1
ATOM 3280 O O . GLU A 1 406 ? 7.091 -23.593 31.963 1.00 88.06 406 GLU A O 1
ATOM 3285 N N . ASP A 1 407 ? 7.447 -24.516 33.987 1.00 90.62 407 ASP A N 1
ATOM 3286 C CA . ASP A 1 407 ? 8.578 -25.350 33.599 1.00 90.62 407 ASP A CA 1
ATOM 3287 C C . ASP A 1 407 ? 8.172 -26.403 32.558 1.00 90.62 407 ASP A C 1
ATOM 3289 O O . ASP A 1 407 ? 8.919 -26.642 31.608 1.00 90.62 407 ASP A O 1
ATOM 3293 N N . GLN A 1 408 ? 6.977 -26.997 32.673 1.00 90.25 408 GLN A N 1
ATOM 3294 C CA . GLN A 1 408 ? 6.458 -27.940 31.673 1.00 90.25 408 GLN A CA 1
ATOM 3295 C C . GLN A 1 408 ? 6.208 -27.273 30.315 1.00 90.25 408 GLN A C 1
ATOM 3297 O O . GLN A 1 408 ? 6.623 -27.811 29.284 1.00 90.25 408 GLN A O 1
ATOM 3302 N N . ILE A 1 409 ? 5.566 -26.101 30.301 1.00 88.88 409 ILE A N 1
ATOM 3303 C CA . ILE A 1 409 ? 5.300 -25.348 29.066 1.00 88.88 409 ILE A CA 1
ATOM 3304 C C . ILE A 1 409 ? 6.621 -24.899 28.426 1.00 88.88 409 ILE A C 1
ATOM 3306 O O . ILE A 1 409 ? 6.802 -25.037 27.213 1.00 88.88 409 ILE A O 1
ATOM 3310 N N . LEU A 1 410 ? 7.573 -24.417 29.231 1.00 90.88 410 LEU A N 1
ATOM 3311 C CA . LEU A 1 410 ? 8.881 -23.976 28.751 1.00 90.88 410 LEU A CA 1
ATOM 3312 C C . LEU A 1 410 ? 9.708 -25.144 28.196 1.00 90.88 410 LEU A C 1
ATOM 3314 O O . LEU A 1 410 ? 10.323 -25.009 27.139 1.00 90.88 410 LEU A O 1
ATOM 3318 N N . ALA A 1 411 ? 9.701 -26.299 28.870 1.00 92.44 411 ALA A N 1
ATOM 3319 C CA . ALA A 1 411 ? 10.382 -27.503 28.402 1.00 92.44 411 ALA A CA 1
ATOM 3320 C C . ALA A 1 411 ? 9.820 -27.979 27.055 1.00 92.44 411 ALA A C 1
ATOM 3322 O O . ALA A 1 411 ? 10.592 -28.285 26.145 1.00 92.44 411 ALA A O 1
ATOM 3323 N N . HIS A 1 412 ? 8.491 -27.969 26.900 1.00 90.69 412 HIS A N 1
ATOM 3324 C CA . HIS A 1 412 ? 7.846 -28.294 25.630 1.00 90.69 412 HIS A CA 1
ATOM 3325 C C . HIS A 1 412 ? 8.249 -27.308 24.524 1.00 90.69 412 HIS A C 1
ATOM 3327 O O . HIS A 1 412 ? 8.687 -27.723 23.452 1.00 90.69 412 HIS A O 1
ATOM 3333 N N . TYR A 1 413 ? 8.196 -26.002 24.799 1.00 89.56 413 TYR A N 1
ATOM 3334 C CA . TYR A 1 413 ? 8.637 -24.968 23.861 1.00 89.56 413 TYR A CA 1
ATOM 3335 C C . TYR A 1 413 ? 10.100 -25.150 23.416 1.00 89.56 413 TYR A C 1
ATOM 3337 O O . TYR A 1 413 ? 10.393 -25.035 2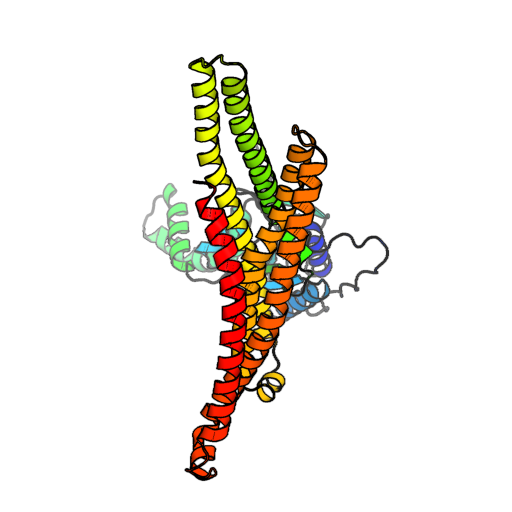2.223 1.00 89.56 413 TYR A O 1
ATOM 3345 N N . ILE A 1 414 ? 11.015 -25.461 24.343 1.00 92.56 414 ILE A N 1
ATOM 3346 C CA . ILE A 1 414 ? 12.429 -25.715 24.024 1.00 92.56 414 ILE A CA 1
ATOM 3347 C C . ILE A 1 414 ? 12.561 -26.933 23.104 1.00 92.56 414 ILE A C 1
ATOM 3349 O O . ILE A 1 414 ? 13.264 -26.850 22.099 1.00 92.56 414 ILE A O 1
ATOM 3353 N N . GLU A 1 415 ? 11.851 -28.029 23.388 1.00 92.94 415 GLU A N 1
ATOM 3354 C CA . GLU A 1 415 ? 11.872 -29.230 22.544 1.00 92.94 415 GLU A CA 1
ATOM 3355 C C . GLU A 1 415 ? 11.413 -28.922 21.107 1.00 92.94 415 GLU A C 1
ATOM 3357 O O . GLU A 1 415 ? 12.078 -29.303 20.140 1.00 92.94 415 GLU A O 1
ATOM 3362 N N . LEU A 1 416 ? 10.309 -28.183 20.945 1.00 90.12 416 LEU A N 1
ATOM 3363 C CA . LEU A 1 416 ? 9.840 -27.735 19.630 1.00 90.12 416 LEU A CA 1
ATOM 3364 C C . LEU A 1 416 ? 10.855 -26.811 18.939 1.00 90.12 416 LEU A C 1
ATOM 3366 O O . LEU A 1 416 ? 11.084 -26.951 17.735 1.00 90.12 416 LEU A O 1
ATOM 3370 N N . SER A 1 417 ? 11.495 -25.904 19.684 1.00 89.44 417 SER A N 1
ATOM 3371 C CA . SER A 1 417 ? 12.528 -25.002 19.160 1.00 89.44 417 SER A CA 1
ATOM 3372 C C . SER A 1 417 ? 13.743 -25.773 18.640 1.00 89.44 417 SER A C 1
ATOM 3374 O O . SER A 1 417 ? 14.208 -25.503 17.536 1.00 89.44 417 SER A O 1
ATOM 3376 N N . GLU A 1 418 ? 14.227 -26.778 19.375 1.00 90.56 418 GLU A N 1
ATOM 3377 C CA . GLU A 1 418 ? 15.348 -27.622 18.942 1.00 90.56 418 GLU A CA 1
ATOM 3378 C C . GLU A 1 418 ? 15.010 -28.414 17.670 1.00 90.56 418 GLU A C 1
ATOM 3380 O O . GLU A 1 418 ? 15.834 -28.536 16.755 1.00 90.56 418 GLU A O 1
ATOM 3385 N N . GLN A 1 419 ? 13.783 -28.935 17.570 1.00 88.12 419 GLN A N 1
ATOM 3386 C CA . GLN A 1 419 ? 13.317 -29.633 16.370 1.00 88.12 419 GLN A CA 1
ATOM 3387 C C . GLN A 1 419 ? 13.224 -28.700 15.156 1.00 88.12 419 GLN A C 1
ATOM 3389 O O . GLN A 1 419 ? 13.563 -29.109 14.037 1.00 88.12 419 GLN A O 1
ATOM 3394 N N . LEU A 1 420 ? 12.768 -27.462 15.362 1.00 87.62 420 LEU A N 1
ATOM 3395 C CA . LEU A 1 420 ? 12.686 -26.436 14.327 1.00 87.62 420 LEU A CA 1
ATOM 3396 C C . LEU A 1 420 ? 14.084 -26.010 13.869 1.00 87.62 420 LEU A C 1
ATOM 3398 O O . LEU A 1 420 ? 14.352 -26.009 12.664 1.00 87.62 420 LEU A O 1
ATOM 3402 N N . ASP A 1 421 ? 15.000 -25.764 14.805 1.00 87.06 421 ASP A N 1
ATOM 3403 C CA . ASP A 1 421 ? 16.396 -25.418 14.531 1.00 87.06 421 ASP A CA 1
ATOM 3404 C C . ASP A 1 421 ? 17.114 -26.532 13.767 1.00 87.06 421 ASP A C 1
ATOM 3406 O O . ASP A 1 421 ? 17.808 -26.266 12.785 1.00 87.06 421 ASP A O 1
ATOM 3410 N N . ALA A 1 422 ? 16.901 -27.802 14.121 1.00 85.88 422 ALA A N 1
ATOM 3411 C CA . ALA A 1 422 ? 17.504 -28.929 13.411 1.00 85.88 422 ALA A CA 1
ATOM 3412 C C . ALA A 1 422 ? 17.088 -28.997 11.927 1.00 85.88 422 ALA A C 1
ATOM 3414 O O . ALA A 1 422 ? 17.867 -29.439 11.072 1.00 85.88 422 ALA A O 1
ATOM 3415 N N . VAL A 1 423 ? 15.867 -28.570 11.595 1.00 84.88 423 VAL A N 1
ATOM 3416 C CA . VAL A 1 423 ? 15.396 -28.456 10.204 1.00 84.88 423 VAL A CA 1
ATOM 3417 C C . VAL A 1 423 ? 15.880 -27.156 9.561 1.00 84.88 423 VAL A C 1
ATOM 3419 O O . VAL A 1 423 ? 16.331 -27.180 8.413 1.00 84.88 423 VAL A O 1
ATOM 3422 N N . GLY A 1 424 ? 15.866 -26.049 10.302 1.00 82.12 424 GLY A N 1
ATOM 3423 C CA . GLY A 1 424 ? 16.382 -24.752 9.870 1.00 82.12 424 GLY A CA 1
ATOM 3424 C C . GLY A 1 424 ? 17.860 -24.809 9.484 1.00 82.12 424 GLY A C 1
ATOM 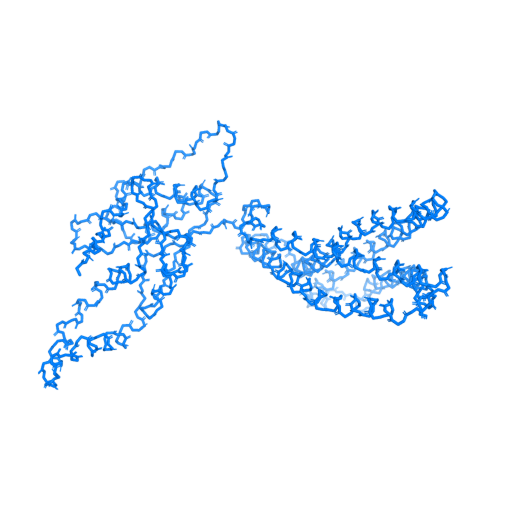3425 O O . GLY A 1 424 ? 18.243 -24.310 8.429 1.00 82.12 424 GLY A O 1
ATOM 3426 N N . VAL A 1 425 ? 18.688 -25.512 10.260 1.00 82.81 425 VAL A N 1
ATOM 3427 C CA . VAL A 1 425 ? 20.110 -25.742 9.962 1.00 82.81 425 VAL A CA 1
ATOM 3428 C C . VAL A 1 425 ? 20.283 -26.557 8.681 1.00 82.81 425 VAL A C 1
ATOM 3430 O O . VAL A 1 425 ? 21.143 -26.226 7.869 1.00 82.81 425 VAL A O 1
ATOM 3433 N N . LYS A 1 426 ? 19.450 -27.576 8.428 1.00 78.38 426 LYS A N 1
ATOM 3434 C CA . LYS A 1 426 ? 19.497 -28.331 7.159 1.00 78.38 426 LYS A CA 1
ATOM 3435 C C . LYS A 1 426 ? 19.185 -27.434 5.960 1.00 78.38 426 LYS A C 1
ATOM 3437 O O . LYS A 1 426 ? 19.880 -27.520 4.949 1.00 78.38 426 LYS A O 1
ATOM 3442 N N . LEU A 1 427 ? 18.193 -26.552 6.086 1.00 77.19 427 LEU A N 1
ATOM 3443 C CA . LEU A 1 427 ? 17.847 -25.555 5.069 1.00 77.19 427 LEU A CA 1
ATOM 3444 C C . LEU A 1 427 ? 18.972 -24.530 4.856 1.00 77.19 427 LEU A C 1
ATOM 3446 O O . LEU A 1 427 ? 19.368 -24.277 3.718 1.00 77.19 427 LEU A O 1
ATOM 3450 N N . LEU A 1 428 ? 19.522 -23.975 5.939 1.00 71.19 428 LEU A N 1
ATOM 3451 C CA . LEU A 1 428 ? 20.594 -22.977 5.908 1.00 71.19 428 LEU A CA 1
ATOM 3452 C C . LEU A 1 428 ? 21.899 -23.546 5.361 1.00 71.19 428 LEU A C 1
ATOM 3454 O O . LEU A 1 428 ? 22.505 -22.915 4.502 1.00 71.19 428 LEU A O 1
ATOM 3458 N N . CYS A 1 429 ? 22.323 -24.737 5.790 1.00 65.44 429 CYS A N 1
ATOM 3459 C CA . CYS A 1 429 ? 23.509 -25.401 5.247 1.00 65.44 429 CYS A CA 1
ATOM 3460 C C . CYS A 1 429 ? 23.364 -25.669 3.746 1.00 65.44 429 CYS A C 1
ATOM 3462 O O . CYS A 1 429 ? 24.326 -25.498 3.000 1.00 65.44 429 CYS A O 1
ATOM 3464 N N . HIS A 1 430 ? 22.164 -26.022 3.280 1.00 59.28 430 HIS A N 1
ATOM 3465 C CA . HIS A 1 430 ? 21.899 -26.192 1.855 1.00 59.28 430 HIS A CA 1
ATOM 3466 C C . HIS A 1 430 ? 22.011 -24.867 1.082 1.00 59.28 430 HIS A C 1
ATOM 3468 O O . HIS A 1 430 ? 22.636 -24.808 0.022 1.00 59.28 430 HIS A O 1
ATOM 3474 N N . TRP A 1 431 ? 21.487 -23.782 1.657 1.00 56.16 431 TRP A N 1
ATOM 3475 C CA . TRP A 1 431 ? 21.594 -22.428 1.110 1.00 56.16 431 TRP A CA 1
ATOM 3476 C C . TRP A 1 431 ? 23.033 -21.888 1.099 1.00 56.16 431 TRP A C 1
ATOM 3478 O O . TRP A 1 431 ? 23.457 -21.250 0.136 1.00 56.16 431 TRP A O 1
ATOM 3488 N N . TRP A 1 432 ? 23.807 -22.154 2.152 1.00 49.69 432 TRP A N 1
ATOM 3489 C CA . TRP A 1 432 ? 25.184 -21.675 2.297 1.00 49.69 432 TRP A CA 1
ATOM 3490 C C . TRP A 1 432 ? 26.145 -22.383 1.336 1.00 49.69 432 TRP A C 1
ATOM 3492 O O . TRP A 1 432 ? 26.987 -21.733 0.718 1.00 49.69 432 TRP A O 1
ATOM 3502 N N . VAL A 1 433 ? 25.967 -23.694 1.131 1.00 53.25 433 VAL A N 1
ATOM 3503 C CA . VAL A 1 433 ? 26.719 -24.465 0.126 1.00 53.25 433 VAL A CA 1
ATOM 3504 C C . VAL A 1 433 ? 26.437 -23.951 -1.291 1.00 53.25 433 VAL A C 1
ATOM 3506 O O . VAL A 1 433 ? 27.357 -23.860 -2.100 1.00 53.25 433 VAL A O 1
ATOM 3509 N N . HIS A 1 434 ? 25.205 -23.525 -1.584 1.00 50.16 434 HIS A N 1
ATOM 3510 C CA . HIS A 1 434 ? 24.871 -22.935 -2.882 1.00 50.16 434 HIS A CA 1
ATOM 3511 C C . HIS A 1 434 ? 25.455 -21.519 -3.065 1.00 50.16 434 HIS A C 1
ATOM 3513 O O . HIS A 1 434 ? 25.827 -21.150 -4.177 1.00 50.16 434 HIS A O 1
ATOM 3519 N N . ARG A 1 435 ? 25.584 -20.728 -1.990 1.00 37.06 435 ARG A N 1
ATOM 3520 C CA . ARG A 1 435 ? 26.151 -19.365 -2.039 1.00 37.06 435 ARG A CA 1
ATOM 3521 C C . ARG A 1 435 ? 27.671 -19.342 -2.243 1.00 37.06 435 ARG A C 1
ATOM 3523 O O . ARG A 1 435 ? 28.186 -18.380 -2.800 1.00 37.06 435 ARG A O 1
ATOM 3530 N N . LEU A 1 436 ? 28.381 -20.392 -1.829 1.00 40.22 436 LEU A N 1
ATOM 3531 C CA . LEU A 1 436 ? 29.822 -20.550 -2.069 1.00 40.22 436 LEU A CA 1
ATOM 3532 C C . LEU A 1 436 ? 30.164 -21.100 -3.463 1.00 40.22 436 LEU A C 1
ATOM 3534 O O . LEU A 1 436 ? 31.311 -20.994 -3.877 1.00 40.22 436 LEU A O 1
ATOM 3538 N N . GLY A 1 437 ? 29.196 -21.669 -4.188 1.00 37.28 437 GLY A N 1
ATOM 3539 C CA . GLY A 1 437 ? 29.393 -22.175 -5.554 1.00 37.28 437 GLY A CA 1
ATOM 3540 C C . GLY A 1 437 ? 29.167 -21.141 -6.666 1.00 37.28 437 GLY A C 1
ATOM 3541 O O . GLY A 1 437 ? 29.325 -21.479 -7.837 1.00 37.28 437 GLY A O 1
ATOM 3542 N N . THR A 1 438 ? 28.762 -19.912 -6.324 1.00 41.19 438 THR A N 1
ATOM 3543 C CA . THR A 1 438 ? 28.420 -18.839 -7.282 1.00 41.19 438 THR A CA 1
ATOM 3544 C C . THR A 1 438 ? 29.108 -17.501 -6.984 1.00 41.19 438 THR A C 1
ATOM 3546 O O . THR A 1 438 ? 28.583 -16.451 -7.352 1.00 41.19 438 THR A O 1
ATOM 3549 N N . ASN A 1 439 ? 30.258 -17.536 -6.313 1.00 34.41 439 ASN A N 1
ATOM 3550 C CA . ASN A 1 439 ? 31.294 -16.502 -6.408 1.00 34.41 439 ASN A CA 1
ATOM 3551 C C . ASN A 1 439 ? 32.498 -17.124 -7.112 1.00 34.41 439 ASN A C 1
ATOM 3553 O O . ASN A 1 439 ? 33.208 -16.371 -7.811 1.00 34.41 439 ASN A O 1
#

Nearest PDB structures (foldseek):
  7n5b-assembly1_A  TM=6.372E-01  e=2.224E-02  Arabidopsis thaliana
  7n58-assembly1_A  TM=4.863E-01  e=7.100E-03  Arabidopsis thaliana
  8qoe-assembly1_A  TM=4.675E-01  e=7.497E-03  Bacillus subtilis
  7n59-assembly1_B  TM=5.324E-01  e=3.255E-02  Arabidopsis thaliana
  7rit-assembly1_B  TM=4.294E-01  e=1.387E+00  Acinetobacter baumannii

Sequence (439 aa):
MIFARKIDLDEVAWPISRLGEAIEILARKSGFLVRANGHSPLPDVSFPPKNLNQANDIILGEWIELTANRLGIEAESVQSSYSEVEEFVRTAGPAIIRLPKKDETESAHFLMLMRGGWWRVGVITPDLNVRHVKPEIIRDKLCYVHEIALMPQINRLISEAEIAEHRRPQVQQSILHEQLRGVQIGSCWLLRLSPQANILHQIREAGLPIYFFLMTAGRFAQQLLRLAAWWVIGRGALLGHFDWAWLFAWALILITTLPSEFTVSWFEGNFFVGLGRIFKQRLLHGVLKLKPEDVRHQGAGQFLGRVMEAEAFEVFALTGGFIASLAIVELFIAGAVLLMGAGHWLHVMLLICWLVVAILMGWQYFIRDRDWIDTYREMTNDLVERMVGHRTRLAQEDQQHIHDEEDQILAHYIELSEQLDAVGVKLLCHWWVHRLGTN

Solvent-accessible surface area (backbone atoms only — not comparable to full-atom values): 24382 Å² total; per-residue (Å²): 142,75,86,74,76,78,78,59,65,77,78,36,31,32,49,57,83,49,43,55,59,49,52,52,50,49,36,42,74,73,56,74,48,68,83,73,82,72,88,74,80,72,76,78,70,64,70,66,61,89,62,58,86,78,48,57,73,66,61,54,48,53,50,50,30,54,55,28,47,77,73,56,25,37,46,44,84,47,70,37,35,57,76,43,39,47,60,43,61,46,64,46,32,43,23,42,36,56,50,71,63,92,47,94,88,52,75,53,33,32,39,41,34,36,64,34,57,101,76,34,26,30,32,44,27,82,84,77,42,78,44,78,42,53,39,65,63,57,37,52,55,63,46,39,71,68,48,59,76,45,42,68,61,53,52,49,54,46,61,74,65,69,56,55,78,89,50,43,66,60,51,50,51,53,52,48,52,65,74,37,37,82,44,68,49,64,64,29,30,37,55,40,78,31,80,84,48,61,68,72,55,56,40,56,73,72,48,38,61,59,32,50,49,54,25,52,52,42,53,52,52,50,50,52,48,52,51,46,36,53,49,53,51,50,51,32,62,75,71,71,59,81,51,71,68,60,53,52,53,35,50,51,47,56,59,52,46,54,63,49,50,54,54,32,50,52,33,45,51,53,36,48,55,53,52,50,49,56,50,51,53,39,52,52,53,52,60,74,64,58,50,74,67,61,59,72,76,47,56,73,34,55,56,52,48,51,52,53,49,50,51,53,47,48,54,39,56,57,54,53,54,46,50,52,58,51,48,53,55,51,49,52,52,49,46,56,54,36,48,76,36,98,61,20,66,61,51,44,52,50,51,50,52,50,49,51,52,52,49,52,53,51,48,57,46,50,59,48,49,49,60,42,52,53,51,52,53,52,53,51,32,51,52,44,51,49,63,74,41,41,72,59,46,74,73,70,55,57,86,91,56,68,54,56,65,58,52,52,55,50,52,51,51,51,54,44,48,53,57,42,46,60,51,48,49,55,55,47,54,55,52,51,58,56,60,69,74,74,117

pLDDT: mean 78.42, std 12.74, range [24.2, 95.25]